Protein AF-A0A6N2E8L0-F1 (afdb_monomer)

Structure (mmCIF, N/CA/C/O backbone):
data_AF-A0A6N2E8L0-F1
#
_entry.id   AF-A0A6N2E8L0-F1
#
loop_
_atom_site.group_PDB
_atom_site.id
_atom_site.type_symbol
_atom_site.label_atom_id
_atom_site.label_alt_id
_atom_site.label_comp_id
_atom_site.label_asym_id
_atom_site.label_entity_id
_atom_site.label_seq_id
_atom_site.pdbx_PDB_ins_code
_atom_site.Cartn_x
_atom_site.Cartn_y
_atom_site.Cartn_z
_atom_site.occupancy
_atom_site.B_iso_or_equiv
_atom_site.auth_seq_id
_atom_site.auth_comp_id
_atom_site.auth_asym_id
_atom_site.auth_atom_id
_atom_site.pdbx_PDB_model_num
ATOM 1 N N . MET A 1 1 ? -7.344 -9.364 13.254 1.00 42.03 1 MET A N 1
ATOM 2 C CA . MET A 1 1 ? -8.079 -9.116 14.526 1.00 42.03 1 MET A CA 1
ATOM 3 C C . MET A 1 1 ? -7.223 -8.349 15.530 1.00 42.03 1 MET A C 1
ATOM 5 O O . MET A 1 1 ? -6.146 -8.811 15.889 1.00 42.03 1 MET A O 1
ATOM 9 N N . GLY A 1 2 ? -7.667 -7.169 15.971 1.00 42.91 2 GLY A N 1
ATOM 10 C CA . GLY A 1 2 ? -6.983 -6.442 17.043 1.00 42.91 2 GLY A CA 1
ATOM 11 C C . GLY A 1 2 ? -7.320 -7.066 18.393 1.00 42.91 2 GLY A C 1
ATOM 12 O O . GLY A 1 2 ? -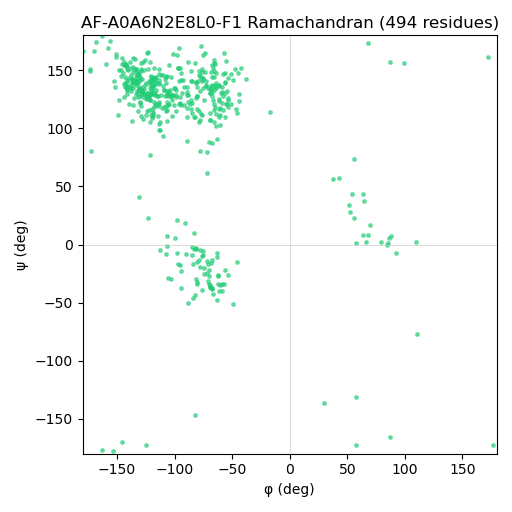8.459 -6.964 18.835 1.00 42.91 2 GLY A O 1
ATOM 13 N N . THR A 1 3 ? -6.345 -7.686 19.054 1.00 53.88 3 THR A N 1
ATOM 14 C CA . THR A 1 3 ? -6.473 -8.113 20.451 1.00 53.88 3 THR A CA 1
ATOM 15 C C . THR A 1 3 ? -6.604 -6.860 21.321 1.00 53.88 3 THR A C 1
ATOM 17 O O . THR A 1 3 ? -5.655 -6.088 21.484 1.00 53.88 3 THR A O 1
ATOM 20 N N . ARG A 1 4 ? -7.818 -6.586 21.806 1.00 60.78 4 ARG A N 1
ATOM 21 C CA . ARG A 1 4 ? -8.113 -5.432 22.665 1.00 60.78 4 ARG A CA 1
ATOM 22 C C . ARG A 1 4 ? -8.301 -5.926 24.093 1.00 60.78 4 ARG A C 1
ATOM 24 O O . ARG A 1 4 ? -9.079 -6.843 24.320 1.00 60.78 4 ARG A O 1
ATOM 31 N N . ALA A 1 5 ? -7.581 -5.319 25.029 1.00 71.62 5 ALA A N 1
ATOM 32 C CA . ALA A 1 5 ? -7.828 -5.463 26.460 1.00 71.62 5 ALA A CA 1
ATOM 33 C C . ALA A 1 5 ? -8.709 -4.304 26.938 1.00 71.62 5 ALA A C 1
ATOM 35 O O . ALA A 1 5 ? -8.647 -3.205 26.375 1.00 71.62 5 ALA A O 1
ATOM 36 N N . LEU A 1 6 ? -9.496 -4.538 27.986 1.00 75.81 6 LEU A N 1
ATOM 37 C CA . LEU A 1 6 ? -10.192 -3.478 28.708 1.00 75.81 6 LEU A CA 1
ATOM 38 C C . LEU A 1 6 ? -9.407 -3.168 29.980 1.00 75.81 6 LEU A C 1
ATOM 40 O O . LEU A 1 6 ? -9.221 -4.046 30.819 1.00 75.81 6 LEU A O 1
ATOM 44 N N . ILE A 1 7 ? -8.950 -1.924 30.109 1.00 79.50 7 ILE A N 1
ATOM 45 C CA . ILE A 1 7 ? -8.156 -1.457 31.248 1.00 79.50 7 ILE A CA 1
ATOM 46 C C . ILE A 1 7 ? -8.988 -0.457 32.049 1.00 79.50 7 ILE A C 1
ATOM 48 O O . ILE A 1 7 ? -9.505 0.506 31.479 1.00 79.50 7 ILE A O 1
ATOM 52 N N . LEU A 1 8 ? -9.089 -0.677 33.357 1.00 78.88 8 LEU A N 1
ATOM 53 C CA . LEU A 1 8 ? -9.647 0.266 34.316 1.00 78.88 8 LEU A CA 1
ATOM 54 C C . LEU A 1 8 ? -8.527 1.134 34.884 1.00 78.88 8 LEU A C 1
ATOM 56 O O . LEU A 1 8 ? -7.454 0.637 35.225 1.00 78.88 8 LEU A O 1
ATOM 60 N N . LEU A 1 9 ? -8.775 2.438 34.966 1.00 79.19 9 LEU A N 1
ATOM 61 C CA . LEU A 1 9 ? -7.860 3.392 35.579 1.00 79.19 9 LEU A CA 1
ATOM 62 C C . LEU A 1 9 ? -8.506 3.943 36.848 1.00 79.19 9 LEU A C 1
ATOM 64 O O . LEU A 1 9 ? -9.390 4.792 36.769 1.00 79.19 9 LEU A O 1
ATOM 68 N N . GLU A 1 10 ? -8.037 3.494 38.007 1.00 76.06 10 GLU A 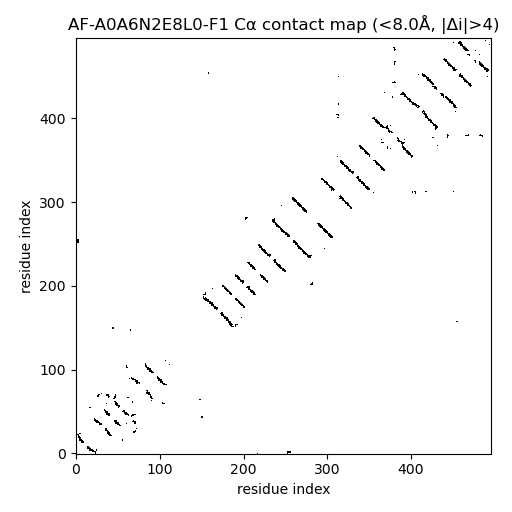N 1
ATOM 69 C CA . GLU A 1 10 ? -8.504 3.958 39.315 1.00 76.06 10 GLU A CA 1
ATOM 70 C C . GLU A 1 10 ? -7.353 4.613 40.070 1.00 76.06 10 GLU A C 1
ATOM 72 O O . GLU A 1 10 ? -6.301 4.013 40.281 1.00 76.06 10 GLU A O 1
ATOM 77 N N . ASN A 1 11 ? -7.531 5.878 40.463 1.00 81.69 11 ASN A N 1
ATOM 78 C CA . ASN A 1 11 ? -6.536 6.640 41.230 1.00 81.69 11 ASN A CA 1
ATOM 79 C C . ASN A 1 11 ? -5.121 6.632 40.608 1.00 81.69 11 ASN A C 1
ATOM 81 O O . ASN A 1 11 ? -4.113 6.641 41.312 1.00 81.69 11 ASN A O 1
ATOM 85 N N . GLY A 1 12 ? -5.041 6.608 39.273 1.00 72.94 12 GLY A N 1
ATOM 86 C CA . GLY A 1 12 ? -3.778 6.573 38.529 1.00 72.94 12 GLY A CA 1
ATOM 87 C C . GLY A 1 12 ? -3.113 5.195 38.442 1.00 72.94 12 GLY A C 1
ATOM 88 O O . GLY A 1 12 ? -2.044 5.086 37.842 1.00 72.94 12 GLY A O 1
ATOM 89 N N . GLN A 1 13 ? -3.729 4.147 38.992 1.00 68.50 13 GLN A N 1
ATOM 90 C CA . GLN A 1 13 ? -3.317 2.759 38.796 1.00 68.50 13 GLN A CA 1
ATOM 91 C C . GLN A 1 13 ? -4.140 2.108 37.684 1.00 68.50 13 GLN A C 1
ATOM 93 O O . GLN A 1 13 ? -5.336 2.359 37.556 1.00 68.50 13 GLN A O 1
ATOM 98 N N . ALA A 1 14 ? -3.481 1.287 36.866 1.00 75.75 14 ALA A N 1
ATOM 99 C CA . ALA A 1 14 ? -4.108 0.546 35.781 1.00 75.75 14 ALA A CA 1
ATOM 100 C C . ALA A 1 14 ? -4.311 -0.916 36.187 1.00 75.75 14 ALA A C 1
ATOM 102 O O . ALA A 1 14 ? -3.340 -1.594 36.528 1.00 75.75 14 ALA A O 1
ATOM 103 N N . SER A 1 15 ? -5.548 -1.399 36.111 1.00 77.06 15 SER A N 1
ATOM 104 C CA . SER A 1 15 ? -5.904 -2.808 36.292 1.00 77.06 15 SER A CA 1
ATOM 105 C C . SER A 1 15 ? -6.590 -3.342 35.035 1.00 77.06 15 SER A C 1
ATOM 107 O O . SER A 1 15 ? -7.337 -2.643 34.351 1.00 77.06 15 SER A O 1
ATOM 109 N N . GLU A 1 16 ? -6.287 -4.584 34.668 1.00 76.50 16 GLU A N 1
ATOM 110 C CA . GLU A 1 16 ? -6.879 -5.230 33.496 1.00 76.50 16 GLU A CA 1
ATOM 111 C C . GLU A 1 16 ? -8.224 -5.852 33.892 1.00 76.50 16 GLU A C 1
ATOM 113 O O . GLU A 1 16 ? -8.267 -6.781 34.694 1.00 76.50 16 GLU A O 1
ATOM 118 N N . LEU A 1 17 ? -9.320 -5.310 33.348 1.00 76.44 17 LEU A N 1
ATOM 119 C CA . LEU A 1 17 ? -10.690 -5.787 33.578 1.00 76.44 17 LEU A CA 1
ATOM 120 C C . LEU A 1 17 ? -11.035 -6.971 32.677 1.00 76.44 17 LEU A C 1
ATOM 122 O O . LEU A 1 17 ? -11.648 -7.941 33.112 1.00 76.44 17 LEU A O 1
ATOM 126 N N . ILE A 1 18 ? -10.657 -6.882 31.400 1.00 75.88 18 ILE A N 1
ATOM 127 C CA . ILE A 1 18 ? -10.801 -7.979 30.441 1.00 75.88 18 ILE A CA 1
ATOM 128 C C . ILE A 1 18 ? -9.454 -8.165 29.752 1.00 75.88 18 ILE A C 1
ATOM 130 O O . ILE A 1 18 ? -8.983 -7.214 29.113 1.00 75.88 18 ILE A O 1
ATOM 134 N N . PRO A 1 19 ? -8.855 -9.368 29.837 1.00 68.94 19 PRO A N 1
ATOM 135 C CA . PRO A 1 19 ? -7.580 -9.618 29.210 1.00 68.94 19 PRO A CA 1
ATOM 136 C C . PRO A 1 19 ? -7.671 -9.559 27.690 1.00 68.94 19 PRO A C 1
ATOM 138 O O . PRO A 1 19 ? -8.711 -9.869 27.103 1.00 68.94 19 PRO A O 1
ATOM 141 N N . ALA A 1 20 ? -6.563 -9.204 27.041 1.00 62.81 20 ALA A N 1
ATOM 142 C CA . ALA A 1 20 ? -6.456 -9.286 25.587 1.00 62.81 20 ALA A CA 1
ATOM 143 C C . ALA A 1 20 ? -6.757 -10.721 25.102 1.00 62.81 20 ALA A C 1
ATOM 145 O O . ALA A 1 20 ? -5.969 -11.640 25.326 1.00 62.81 20 ALA A O 1
ATOM 146 N N . GLY A 1 21 ? -7.897 -10.906 24.433 1.00 63.91 21 GLY A N 1
ATOM 147 C CA . GLY A 1 21 ? -8.381 -12.203 23.954 1.00 63.91 21 GLY A CA 1
ATOM 148 C C . GLY A 1 21 ? -8.676 -12.225 22.454 1.00 63.91 21 GLY A C 1
ATOM 149 O O . GLY A 1 21 ? -8.389 -11.270 21.733 1.00 63.91 21 GLY A O 1
ATOM 150 N N . THR A 1 22 ? -9.259 -13.331 21.985 1.00 47.84 22 THR A N 1
ATOM 151 C CA . THR A 1 22 ? -9.687 -13.514 20.584 1.00 47.84 22 THR A CA 1
ATOM 152 C C . THR A 1 22 ? -10.954 -12.733 20.236 1.00 47.84 22 THR A C 1
ATOM 154 O O . THR A 1 22 ? -11.194 -12.464 19.063 1.00 47.84 22 THR A O 1
ATOM 157 N N . ALA A 1 23 ? -11.746 -12.349 21.239 1.00 64.31 23 ALA A N 1
ATOM 158 C CA . ALA A 1 23 ? -12.951 -11.554 21.054 1.00 64.31 23 ALA A CA 1
ATOM 159 C C . ALA A 1 23 ? -12.624 -10.058 20.900 1.00 64.31 23 ALA A C 1
ATOM 161 O O . ALA A 1 23 ? -11.830 -9.500 21.663 1.00 64.31 23 ALA A O 1
ATOM 162 N N . GLY A 1 24 ? -13.257 -9.398 19.930 1.00 66.25 24 GLY A N 1
ATOM 163 C CA . GLY A 1 24 ? -13.146 -7.951 19.748 1.00 66.25 24 GLY A CA 1
ATOM 164 C C . GLY A 1 24 ? -13.970 -7.204 20.796 1.00 66.25 24 GLY A C 1
ATOM 165 O O . GLY A 1 24 ? -15.116 -7.563 21.044 1.00 66.25 24 GLY A O 1
ATOM 166 N N . LEU A 1 25 ? -13.405 -6.155 21.403 1.00 73.69 25 LEU A N 1
ATOM 167 C CA . LEU A 1 25 ? -14.111 -5.274 22.344 1.00 73.69 25 LEU A CA 1
ATOM 168 C C . LEU A 1 25 ? -14.344 -3.893 21.713 1.00 73.69 25 LEU A C 1
ATOM 170 O O . LEU A 1 25 ? -13.421 -3.287 21.145 1.00 73.69 25 LEU A O 1
ATOM 174 N N . TYR A 1 26 ? -15.569 -3.380 21.832 1.00 74.81 26 TYR A N 1
ATOM 175 C CA . TYR A 1 26 ? -16.028 -2.165 21.160 1.00 74.81 26 TYR A CA 1
ATOM 176 C C . TYR A 1 26 ? -16.835 -1.258 22.098 1.00 74.81 26 TYR A C 1
ATOM 178 O O . TYR A 1 26 ? -17.640 -1.719 22.901 1.00 74.81 26 TYR A O 1
ATOM 186 N N . HIS A 1 27 ? -16.612 0.054 21.970 1.00 77.94 27 HIS A N 1
ATOM 187 C CA . HIS A 1 27 ? -17.425 1.129 22.556 1.00 77.94 27 HIS A CA 1
ATOM 188 C C . HIS A 1 27 ? -17.881 0.928 24.021 1.00 77.94 27 HIS A C 1
ATOM 190 O O . HIS A 1 27 ? -19.082 1.006 24.281 1.00 77.94 27 HIS A O 1
ATOM 196 N N . PRO A 1 28 ? -16.965 0.728 24.992 1.00 83.56 28 PRO A N 1
ATOM 197 C CA . PRO A 1 28 ? -17.348 0.614 26.396 1.00 83.56 28 PRO A CA 1
ATOM 198 C C . PRO A 1 28 ? -18.027 1.901 26.896 1.00 83.56 28 PRO A C 1
ATOM 200 O O . PRO A 1 28 ? -17.585 3.021 26.592 1.00 83.56 28 PRO A O 1
ATOM 203 N N . ARG A 1 29 ? -19.112 1.748 27.657 1.00 84.69 29 ARG A N 1
ATOM 204 C CA . ARG A 1 29 ? -19.906 2.835 28.246 1.00 84.69 29 ARG A CA 1
ATOM 205 C C . ARG A 1 29 ? -20.358 2.462 29.646 1.00 84.69 29 ARG A C 1
ATOM 207 O O . ARG A 1 29 ? -20.894 1.382 29.837 1.00 84.69 29 ARG A O 1
ATOM 214 N N . PHE A 1 30 ? -20.192 3.367 30.602 1.00 84.75 30 PHE A N 1
ATOM 215 C CA . PHE A 1 30 ? -20.771 3.184 31.929 1.00 84.75 30 PHE A CA 1
ATOM 216 C C . PHE A 1 30 ? -22.292 3.252 31.841 1.00 84.75 30 PHE A C 1
ATOM 218 O O . PHE A 1 30 ? -22.850 4.184 31.255 1.00 84.75 30 PHE A O 1
ATOM 225 N N . LEU A 1 31 ? -22.937 2.231 32.395 1.00 83.62 31 LEU A N 1
ATOM 226 C CA . LEU A 1 31 ? -24.353 2.265 32.728 1.00 83.62 31 LEU A CA 1
ATOM 227 C C . LEU A 1 31 ? -24.538 2.929 34.096 1.00 83.62 31 LEU A C 1
ATOM 229 O O . LEU A 1 31 ? -25.379 3.811 34.242 1.00 83.62 31 LEU A O 1
ATOM 233 N N . ASP A 1 32 ? -23.716 2.521 35.060 1.00 83.00 32 ASP A N 1
ATOM 234 C CA . ASP A 1 32 ? -23.594 3.085 36.403 1.00 83.00 32 ASP A CA 1
ATOM 235 C C . ASP A 1 32 ? -22.129 2.992 36.874 1.00 83.00 32 ASP A C 1
ATOM 237 O O . ASP A 1 32 ? -21.249 2.717 36.061 1.00 83.00 32 ASP A O 1
ATOM 241 N N . GLU A 1 33 ? -21.853 3.269 38.150 1.00 79.56 33 GLU A N 1
ATOM 242 C CA . GLU A 1 33 ? -20.491 3.263 38.715 1.00 79.56 33 GLU A CA 1
ATOM 243 C C . GLU A 1 33 ? -19.814 1.882 38.645 1.00 79.56 33 GLU A C 1
ATOM 245 O O . GLU A 1 33 ? -18.596 1.811 38.500 1.00 79.56 33 GLU A O 1
ATOM 250 N N . ASP A 1 34 ? -20.601 0.802 38.650 1.00 85.50 34 ASP A N 1
ATOM 251 C CA . ASP A 1 34 ? -20.114 -0.575 38.770 1.00 85.50 34 ASP A CA 1
ATOM 252 C C . ASP A 1 34 ? -20.335 -1.409 37.498 1.00 85.50 34 ASP A C 1
ATOM 254 O O . ASP A 1 34 ? -19.900 -2.556 37.425 1.00 85.50 34 ASP A O 1
ATOM 258 N N . THR A 1 35 ? -21.011 -0.867 36.480 1.00 86.31 35 THR A N 1
ATOM 259 C CA . THR A 1 35 ? -21.442 -1.639 35.307 1.00 86.31 35 THR A CA 1
ATOM 260 C C . THR A 1 35 ? -21.085 -0.950 34.003 1.00 86.31 35 THR A C 1
ATOM 262 O O . THR A 1 35 ? -21.450 0.202 33.751 1.00 86.31 35 THR A O 1
ATOM 265 N N . LEU A 1 36 ? -20.453 -1.706 33.110 1.00 89.19 36 LEU A N 1
ATOM 266 C CA . LEU A 1 36 ? -20.155 -1.294 31.744 1.00 89.19 36 LEU A CA 1
ATOM 267 C C . LEU A 1 36 ? -21.052 -2.016 30.744 1.00 89.19 36 LEU A C 1
ATOM 269 O O . LEU A 1 36 ? -21.254 -3.219 30.825 1.00 89.19 36 LEU A O 1
ATOM 273 N N . ILE A 1 37 ? -21.518 -1.285 29.743 1.00 88.38 37 ILE A N 1
ATOM 274 C CA . ILE A 1 37 ? -22.038 -1.822 28.492 1.00 88.38 37 ILE A CA 1
ATOM 275 C C . ILE A 1 37 ? -20.883 -1.848 27.495 1.00 88.38 37 ILE A C 1
ATOM 277 O O . ILE A 1 37 ? -20.196 -0.842 27.313 1.00 88.38 37 ILE A O 1
ATOM 281 N N . LEU A 1 38 ? -20.673 -2.974 26.824 1.00 86.38 38 LEU A N 1
ATOM 282 C CA . LEU A 1 38 ? -19.642 -3.126 25.801 1.00 86.38 38 LEU A CA 1
ATOM 283 C C . LEU A 1 38 ? -20.160 -3.949 24.622 1.00 86.38 38 LEU A C 1
ATOM 285 O O . LEU A 1 38 ? -20.915 -4.901 24.802 1.00 86.38 38 LEU A O 1
ATOM 289 N N . GLY A 1 39 ? -19.744 -3.586 23.412 1.00 83.62 39 GLY A N 1
ATOM 290 C CA . GLY A 1 39 ? -19.888 -4.443 22.241 1.00 83.62 39 GLY A CA 1
ATOM 291 C C . GLY A 1 39 ? -18.809 -5.521 22.259 1.00 83.62 39 GLY A C 1
ATOM 292 O O . GLY A 1 39 ? -17.632 -5.215 22.466 1.00 83.62 39 GLY A O 1
ATOM 293 N N . VAL A 1 40 ? -19.201 -6.770 22.046 1.00 79.44 40 VAL A N 1
ATOM 294 C CA . VAL A 1 40 ? -18.306 -7.925 21.996 1.00 79.44 40 VAL A CA 1
ATOM 295 C C . VAL A 1 40 ? -18.509 -8.637 20.670 1.00 79.44 40 VAL A C 1
ATOM 297 O O . VAL A 1 40 ? -19.631 -8.998 20.329 1.00 79.44 40 VAL A O 1
ATOM 300 N N . GLU A 1 41 ? -17.422 -8.837 19.932 1.00 72.12 41 GLU A N 1
ATOM 301 C CA . GLU A 1 41 ? -17.389 -9.721 18.768 1.00 72.12 41 GLU A CA 1
ATOM 302 C C . GLU A 1 41 ? -16.804 -11.065 19.188 1.00 72.12 41 GLU A C 1
ATOM 304 O O . GLU A 1 41 ? -15.627 -11.137 19.548 1.00 72.12 41 GLU A O 1
ATOM 309 N N . HIS A 1 42 ? -17.603 -12.125 19.128 1.00 63.84 42 HIS A N 1
ATOM 310 C CA . HIS A 1 42 ? -17.156 -13.492 19.378 1.00 63.84 42 HIS A CA 1
ATOM 311 C C . HIS A 1 42 ? -17.658 -14.392 18.250 1.00 63.84 42 HIS A C 1
ATOM 313 O O . HIS A 1 42 ? -18.830 -14.337 17.895 1.00 63.84 42 HIS A O 1
ATOM 319 N N . ASP A 1 43 ? -16.755 -15.150 17.625 1.00 59.41 43 ASP A N 1
ATOM 320 C CA . ASP A 1 43 ? -17.056 -16.080 16.525 1.00 59.41 43 ASP A CA 1
ATOM 321 C C . ASP A 1 43 ? -17.843 -15.486 15.336 1.00 59.41 43 ASP A C 1
ATOM 323 O O . ASP A 1 43 ? -18.525 -16.186 14.590 1.00 59.41 43 ASP A O 1
ATOM 327 N N . GLY A 1 44 ? -17.686 -14.178 15.099 1.00 55.72 44 GLY A N 1
ATOM 328 C CA . GLY A 1 44 ? -18.358 -13.458 14.012 1.00 55.72 44 GLY A CA 1
ATOM 329 C C . GLY A 1 44 ? -19.758 -12.947 14.355 1.00 55.72 44 GLY A C 1
ATOM 330 O O . GLY A 1 44 ? -20.414 -12.382 13.482 1.00 55.72 44 GLY A O 1
ATOM 331 N N . GLU A 1 45 ? -20.195 -13.094 15.605 1.00 64.69 45 GLU A N 1
ATOM 332 C CA . GLU A 1 45 ? -21.387 -12.443 16.142 1.00 64.69 45 GLU A CA 1
ATOM 333 C C . GLU A 1 45 ? -20.994 -11.211 16.960 1.00 64.69 45 GLU A C 1
ATOM 335 O O . GLU A 1 45 ? -20.073 -11.259 17.775 1.00 64.69 45 GLU A O 1
ATOM 340 N N . LEU A 1 46 ? -21.703 -10.100 16.748 1.00 74.19 46 LEU A N 1
ATOM 341 C CA . LEU A 1 46 ? -21.551 -8.859 17.509 1.00 74.19 46 LEU A CA 1
ATOM 342 C C . LEU A 1 46 ? -22.724 -8.719 18.481 1.00 74.19 46 LEU A C 1
ATOM 344 O O . LEU A 1 46 ? -23.875 -8.656 18.056 1.00 74.19 46 LEU A O 1
ATOM 348 N N . VAL A 1 47 ? -22.457 -8.635 19.780 1.00 83.25 47 VAL A N 1
ATOM 349 C CA . VAL A 1 47 ? -23.491 -8.514 20.823 1.00 83.25 47 VAL A CA 1
ATOM 350 C C . VAL A 1 47 ? -23.142 -7.420 21.823 1.00 83.25 47 VAL A C 1
ATOM 352 O O . VAL A 1 47 ? -21.969 -7.162 22.081 1.00 83.25 47 VAL A O 1
ATOM 355 N N . ALA A 1 48 ? -24.149 -6.791 22.430 1.00 84.25 48 ALA A N 1
ATOM 356 C CA . ALA A 1 48 ? -23.923 -5.920 23.579 1.00 84.25 48 ALA A CA 1
ATOM 357 C C . ALA A 1 48 ? -23.985 -6.744 24.867 1.00 84.25 48 ALA A C 1
ATOM 359 O O . ALA A 1 48 ? -24.960 -7.459 25.111 1.00 84.25 48 ALA A O 1
ATOM 360 N N . GLN A 1 49 ? -22.966 -6.609 25.707 1.00 88.19 49 GLN A N 1
ATOM 361 C CA . GLN A 1 49 ? -22.874 -7.250 27.014 1.00 88.19 49 GLN A CA 1
ATOM 362 C C . GLN A 1 49 ? -22.818 -6.214 28.132 1.00 88.19 49 GLN A C 1
ATOM 364 O O . GLN A 1 49 ? -22.318 -5.105 27.939 1.00 88.19 49 GLN A O 1
ATOM 369 N N . LEU A 1 50 ? -23.308 -6.607 29.304 1.00 88.62 50 LEU A N 1
ATOM 370 C CA . LEU A 1 50 ? -22.997 -5.973 30.576 1.00 88.62 50 LEU A CA 1
ATOM 371 C C . LEU A 1 50 ? -21.761 -6.643 31.171 1.00 88.62 50 LEU A C 1
ATOM 373 O O . LEU A 1 50 ? -21.680 -7.871 31.195 1.00 88.62 50 LEU A O 1
ATOM 377 N N . LEU A 1 51 ? -20.837 -5.836 31.673 1.00 87.56 51 LEU A N 1
ATOM 378 C CA . LEU A 1 51 ? -19.734 -6.242 32.530 1.00 87.56 51 LEU A CA 1
ATOM 379 C C . LEU A 1 51 ? -19.941 -5.607 33.900 1.00 87.56 51 LEU A C 1
ATOM 381 O O . LEU A 1 51 ? -19.943 -4.382 34.013 1.00 87.56 51 LEU A O 1
ATOM 385 N N . ASP A 1 52 ? -20.072 -6.446 34.916 1.00 85.31 52 ASP A N 1
ATOM 386 C CA . ASP A 1 52 ? -19.987 -6.042 36.314 1.00 85.31 52 ASP A CA 1
ATOM 387 C C . ASP A 1 52 ? -18.503 -5.873 36.679 1.00 85.31 52 ASP A C 1
ATOM 389 O O . ASP A 1 52 ? -17.721 -6.822 36.592 1.00 85.31 52 ASP A O 1
ATOM 393 N N . ILE A 1 53 ? -18.093 -4.646 36.999 1.00 83.12 53 ILE A N 1
ATOM 394 C CA . ILE A 1 53 ? -16.701 -4.279 37.285 1.00 83.12 53 ILE A CA 1
ATOM 395 C C . ILE A 1 53 ? -16.179 -5.012 38.531 1.00 83.12 53 ILE A C 1
ATOM 397 O O . ILE A 1 53 ? -15.096 -5.597 38.432 1.00 83.12 53 ILE A O 1
ATOM 401 N N . PRO A 1 54 ? -16.901 -5.044 39.673 1.00 81.31 54 PRO A N 1
ATOM 402 C CA . PRO A 1 54 ? -16.407 -5.707 40.880 1.00 81.31 54 PRO A CA 1
ATOM 403 C C . PRO A 1 54 ? -16.160 -7.210 40.712 1.00 81.31 54 PRO A C 1
ATOM 405 O O . PRO A 1 54 ? -15.182 -7.740 41.241 1.00 81.31 54 PRO A O 1
ATOM 408 N N . THR A 1 55 ? -17.046 -7.911 40.002 1.00 78.62 55 THR A N 1
ATOM 409 C CA . THR A 1 55 ? -16.982 -9.377 39.862 1.00 78.62 55 THR A CA 1
ATOM 410 C C . THR A 1 55 ? -16.312 -9.843 38.571 1.00 78.62 55 THR A C 1
ATOM 412 O O . THR A 1 55 ? -15.955 -11.015 38.452 1.00 78.62 55 THR A O 1
ATOM 415 N N . GLY A 1 56 ? -16.166 -8.961 37.579 1.00 79.31 56 GLY A N 1
ATOM 416 C CA . GLY A 1 56 ? -15.747 -9.312 36.221 1.00 79.31 56 GLY A CA 1
ATOM 417 C C . GLY A 1 56 ? -16.784 -10.143 35.451 1.00 79.31 56 GLY A C 1
ATOM 418 O O . GLY A 1 56 ? -16.486 -10.653 34.363 1.00 79.31 56 GLY A O 1
ATOM 419 N N . GLN A 1 57 ? -17.992 -10.322 35.998 1.00 81.50 57 GLN A N 1
ATOM 420 C CA . GLN A 1 57 ? -19.025 -11.155 35.394 1.00 81.50 57 GLN A CA 1
ATOM 421 C C . GLN A 1 57 ? -19.612 -10.472 34.157 1.00 81.50 57 GLN A C 1
ATOM 423 O O . GLN A 1 57 ? -19.895 -9.274 34.150 1.00 81.50 57 GLN A O 1
ATOM 428 N N . ARG A 1 58 ? -19.819 -11.261 33.099 1.00 84.25 58 ARG A N 1
ATOM 429 C CA . ARG A 1 58 ? -20.400 -10.800 31.836 1.00 84.25 58 ARG A CA 1
ATOM 430 C C . ARG A 1 58 ? -21.763 -11.427 31.599 1.00 84.25 58 ARG A C 1
ATOM 432 O O . ARG A 1 58 ? -21.946 -12.618 31.838 1.00 84.25 58 ARG A O 1
ATOM 439 N N . SER A 1 59 ? -22.703 -10.635 31.098 1.00 83.44 59 SER A N 1
ATOM 440 C CA . SER A 1 59 ? -24.030 -11.101 30.683 1.00 83.44 59 SER A CA 1
ATOM 441 C C . SER A 1 59 ? -24.475 -10.405 29.401 1.00 83.44 59 SER A C 1
ATOM 443 O O . SER A 1 59 ? -24.067 -9.280 29.123 1.00 83.44 59 SER A O 1
ATOM 445 N N . THR A 1 60 ? -25.287 -11.073 28.586 1.00 83.50 60 THR A N 1
ATOM 446 C CA . THR A 1 60 ? -25.804 -10.481 27.347 1.00 83.50 60 THR A CA 1
ATOM 447 C C . THR A 1 60 ? -26.892 -9.466 27.672 1.00 83.50 60 THR A C 1
ATOM 449 O O . THR A 1 60 ? -27.880 -9.801 28.318 1.00 83.50 60 THR A O 1
ATOM 452 N N . LEU A 1 61 ? -26.717 -8.234 27.193 1.00 83.81 61 LEU A N 1
ATOM 453 C CA . LEU A 1 61 ? -27.718 -7.176 27.294 1.00 83.81 61 LEU A CA 1
ATOM 454 C C . LEU A 1 61 ? -28.677 -7.207 26.108 1.00 83.81 61 LEU A C 1
ATOM 456 O O . LEU A 1 61 ? -29.891 -7.115 26.260 1.00 83.81 61 LEU A O 1
ATOM 460 N N . LEU A 1 62 ? -28.103 -7.257 24.907 1.00 82.19 62 LEU A N 1
ATOM 461 C CA . LEU A 1 62 ? -28.840 -7.128 23.664 1.00 82.19 62 LEU A CA 1
ATOM 462 C C . LEU A 1 62 ? -28.124 -7.893 22.556 1.00 82.19 62 LEU A C 1
ATOM 464 O O . LEU A 1 62 ? -26.912 -7.763 22.370 1.00 82.19 62 LEU A O 1
ATOM 468 N N . GLN A 1 63 ? -28.912 -8.629 21.785 1.00 76.31 63 GLN A N 1
ATOM 469 C CA . GLN A 1 63 ? -28.487 -9.321 20.581 1.00 76.31 63 GLN A CA 1
ATOM 470 C C . GLN A 1 63 ? -29.445 -8.935 19.451 1.00 76.31 63 GLN A C 1
ATOM 472 O O . GLN A 1 63 ? -30.662 -8.948 19.630 1.00 76.31 63 GLN A O 1
ATOM 477 N N . ASP A 1 64 ? -28.889 -8.556 18.304 1.00 67.81 64 ASP A N 1
ATOM 478 C CA . ASP A 1 64 ? -29.627 -8.339 17.057 1.00 67.81 64 ASP A CA 1
ATOM 479 C C . ASP A 1 64 ? -29.097 -9.353 16.027 1.00 67.81 64 ASP A C 1
ATOM 481 O O . ASP A 1 64 ? -27.892 -9.618 16.041 1.00 67.81 64 ASP A O 1
ATOM 485 N N . PRO A 1 65 ? -29.940 -9.922 15.144 1.00 63.34 65 PRO A N 1
ATOM 486 C CA . PRO A 1 65 ? -29.503 -10.874 14.121 1.00 63.34 65 PRO A CA 1
ATOM 487 C C . PRO A 1 65 ? -28.365 -10.386 13.216 1.00 63.34 65 PRO A C 1
ATOM 489 O O . PRO A 1 65 ? -27.634 -11.210 12.675 1.00 63.34 65 PRO A O 1
ATOM 492 N N . VAL A 1 66 ? -28.211 -9.069 13.026 1.00 61.44 66 VAL A N 1
ATOM 493 C CA . VAL A 1 66 ? -27.098 -8.497 12.242 1.00 61.44 66 VAL A CA 1
ATOM 494 C C . VAL A 1 66 ? -25.940 -8.020 13.123 1.00 61.44 66 VAL A C 1
ATOM 496 O O . VAL A 1 66 ? -24.862 -7.680 12.637 1.00 61.44 66 VAL A O 1
ATOM 499 N N . GLY A 1 67 ? -26.144 -8.038 14.433 1.00 70.12 67 GLY A N 1
ATOM 500 C CA . GLY A 1 67 ? -25.150 -7.724 15.439 1.00 70.12 67 GLY A CA 1
ATOM 501 C C . GLY A 1 67 ? -25.252 -6.306 15.994 1.00 70.12 67 GLY A C 1
ATOM 502 O O . GLY A 1 67 ? -25.788 -5.391 15.366 1.00 70.12 67 GLY A O 1
ATOM 503 N N . VAL A 1 68 ? -24.738 -6.131 17.209 1.00 73.06 68 VAL A N 1
ATOM 504 C CA . VAL A 1 68 ? -24.763 -4.885 17.978 1.00 73.06 68 VAL A CA 1
ATOM 505 C C . VAL A 1 68 ? -23.331 -4.426 18.248 1.00 73.06 68 VAL A C 1
ATOM 507 O O . VAL A 1 68 ? -22.604 -5.053 19.013 1.00 73.06 68 VAL A O 1
ATOM 510 N N . TYR A 1 69 ? -22.926 -3.305 17.645 1.00 69.31 69 TYR A N 1
ATOM 511 C CA . TYR A 1 69 ? -21.571 -2.742 17.808 1.00 69.31 69 TYR A CA 1
ATOM 512 C C . TYR A 1 69 ? -21.348 -2.071 19.168 1.00 69.31 69 TYR A C 1
ATOM 514 O O . TYR A 1 69 ? -20.218 -1.932 19.636 1.00 69.31 69 TYR A O 1
ATOM 522 N N . GLY A 1 70 ? -22.430 -1.608 19.784 1.00 73.19 70 GLY A N 1
ATOM 523 C CA . GLY A 1 70 ? -22.431 -0.909 21.056 1.00 73.19 70 GLY A CA 1
ATOM 524 C C . GLY A 1 70 ? -23.820 -0.364 21.356 1.00 73.19 70 GLY A C 1
ATOM 525 O O . GLY A 1 70 ? -24.661 -0.227 20.461 1.00 73.19 70 GLY A O 1
ATOM 526 N N . ALA A 1 71 ? -24.057 -0.053 22.624 1.00 79.12 71 ALA A N 1
ATOM 527 C CA . ALA A 1 71 ? -25.320 0.484 23.094 1.00 79.12 71 ALA A CA 1
ATOM 528 C C . ALA A 1 71 ? -25.072 1.634 24.076 1.00 79.12 71 ALA A C 1
ATOM 530 O O . ALA A 1 71 ? -24.130 1.613 24.867 1.00 79.12 71 ALA A O 1
ATOM 531 N N . VAL A 1 72 ? -25.917 2.655 23.990 1.00 82.19 72 VAL A N 1
ATOM 532 C CA . VAL A 1 72 ? -25.917 3.832 24.854 1.00 82.19 72 VAL A CA 1
ATOM 533 C C . VAL A 1 72 ? -27.205 3.800 25.672 1.00 82.19 72 VAL A C 1
ATOM 535 O O . VAL A 1 72 ? -28.289 3.768 25.079 1.00 82.19 72 VAL A O 1
ATOM 538 N N . PRO A 1 73 ? -27.127 3.805 27.011 1.00 83.00 73 PRO A N 1
ATOM 539 C CA . PRO A 1 73 ? -28.318 3.868 27.839 1.00 83.00 73 PRO A CA 1
ATOM 540 C C . PRO A 1 73 ? -28.996 5.229 27.664 1.00 83.00 73 PRO A C 1
ATOM 542 O O . PRO A 1 73 ? -28.343 6.272 27.606 1.00 83.00 73 PRO A O 1
ATOM 545 N N . LEU A 1 74 ? -30.320 5.218 27.552 1.00 76.81 74 LEU A N 1
ATOM 546 C CA . LEU A 1 74 ? -31.138 6.422 27.504 1.00 76.81 74 LEU A CA 1
ATOM 547 C C . LEU A 1 74 ? -31.644 6.759 28.910 1.00 76.81 74 LEU A C 1
ATOM 549 O O . LEU A 1 74 ? -31.928 5.842 29.684 1.00 76.81 74 LEU A O 1
ATOM 553 N N . PRO A 1 75 ? -31.819 8.054 29.238 1.00 74.50 75 PRO A N 1
ATOM 554 C CA . PRO A 1 75 ? -32.397 8.460 30.509 1.00 74.50 75 PRO A CA 1
ATOM 555 C C . PRO A 1 75 ? -33.747 7.780 30.731 1.00 74.50 75 PRO A C 1
ATOM 557 O O . PRO A 1 75 ? -34.645 7.846 29.884 1.00 74.50 75 PRO A O 1
ATOM 560 N N . ALA A 1 76 ? -33.872 7.118 31.875 1.00 69.31 76 ALA A N 1
ATOM 561 C CA . ALA A 1 76 ? -35.100 6.460 32.266 1.00 69.31 76 ALA A CA 1
ATOM 562 C C . ALA A 1 76 ? -36.170 7.529 32.586 1.00 69.31 76 ALA A C 1
ATOM 564 O O . ALA A 1 76 ? -35.875 8.480 33.320 1.00 69.31 76 ALA A O 1
ATOM 565 N N . PRO A 1 77 ? -37.396 7.434 32.038 1.00 70.12 77 PRO A N 1
ATOM 566 C CA . PRO A 1 77 ? -38.482 8.322 32.431 1.00 70.12 77 PRO A CA 1
ATOM 567 C C . PRO A 1 77 ? -38.754 8.208 33.941 1.00 70.12 77 PRO A C 1
ATOM 569 O O . PRO A 1 77 ? -38.635 7.117 34.499 1.00 70.12 77 PRO A O 1
ATOM 572 N N . PRO A 1 78 ? -39.169 9.287 34.625 1.00 68.75 78 PRO A N 1
ATOM 573 C CA . PRO A 1 78 ? -39.542 9.205 36.033 1.00 68.75 78 PRO A CA 1
ATOM 574 C C . PRO A 1 78 ? -40.606 8.118 36.259 1.00 68.75 78 PRO A C 1
ATOM 576 O O . PRO A 1 78 ? -41.662 8.150 35.630 1.00 68.75 78 PRO A O 1
ATOM 579 N N . GLY A 1 79 ? -40.328 7.164 37.153 1.00 68.19 79 GLY A N 1
ATOM 580 C CA . GLY A 1 79 ? -41.255 6.078 37.500 1.00 68.19 79 GLY A CA 1
ATOM 581 C C . GLY A 1 79 ? -41.170 4.817 36.632 1.00 68.19 79 GLY A C 1
ATOM 582 O O . GLY A 1 79 ? -42.007 3.933 36.795 1.00 68.19 79 GLY A O 1
ATOM 583 N N . SER A 1 80 ? -40.191 4.703 35.730 1.00 69.19 80 SER A N 1
ATOM 584 C CA . SER A 1 80 ? -39.938 3.452 35.004 1.00 69.19 80 SER A CA 1
ATOM 585 C C . SER A 1 80 ? -39.409 2.344 35.920 1.00 69.19 80 SER A C 1
ATOM 587 O O . SER A 1 80 ? -38.682 2.608 36.881 1.00 69.19 80 SER A O 1
ATOM 589 N N . ASP A 1 81 ? -39.747 1.101 35.580 1.00 71.75 81 ASP A N 1
ATOM 590 C CA . ASP A 1 81 ? -39.252 -0.098 36.250 1.00 71.75 81 ASP A CA 1
ATOM 591 C C . ASP A 1 81 ? -37.716 -0.173 36.181 1.00 71.75 81 ASP A C 1
ATOM 593 O O . ASP A 1 81 ? -37.126 -0.015 35.113 1.00 71.75 81 ASP A O 1
ATOM 597 N N . ARG A 1 82 ? -37.069 -0.419 37.326 1.00 69.38 82 ARG A N 1
ATOM 598 C CA . ARG A 1 82 ? -35.608 -0.547 37.433 1.00 69.38 82 ARG A CA 1
ATOM 599 C C . ARG A 1 82 ? -35.077 -1.843 36.817 1.00 69.38 82 ARG A C 1
ATOM 601 O O . ARG A 1 82 ? -33.876 -1.938 36.600 1.00 69.38 82 ARG A O 1
ATOM 608 N N . SER A 1 83 ? -35.945 -2.813 36.531 1.00 71.88 83 SER A N 1
ATOM 609 C CA . SER A 1 83 ? -35.571 -4.091 35.912 1.00 71.88 83 SER A CA 1
ATOM 610 C C . SER A 1 83 ? -35.292 -3.989 34.403 1.00 71.88 83 SER A C 1
ATOM 612 O O . SER A 1 83 ? -34.786 -4.935 33.798 1.00 71.88 83 SER A O 1
ATOM 614 N N . THR A 1 84 ? -35.597 -2.850 33.768 1.00 74.38 84 THR A N 1
ATOM 615 C CA . THR A 1 84 ? -35.411 -2.652 32.325 1.00 74.38 84 THR A CA 1
ATOM 616 C C . THR A 1 84 ? -34.733 -1.324 32.020 1.00 74.38 84 THR A C 1
ATOM 618 O O . THR A 1 84 ? -35.003 -0.302 32.647 1.00 74.38 84 THR A O 1
ATOM 621 N N . ILE A 1 85 ? -33.860 -1.325 31.015 1.00 81.12 85 ILE A N 1
ATOM 622 C CA . ILE A 1 85 ? -33.220 -0.116 30.497 1.00 81.12 85 ILE A CA 1
ATOM 623 C C . ILE A 1 85 ? -33.609 0.107 29.046 1.00 81.12 85 ILE A C 1
ATOM 625 O O . ILE A 1 85 ? -33.691 -0.829 28.253 1.00 81.12 85 ILE A O 1
ATOM 629 N N . SER A 1 86 ? -33.834 1.365 28.670 1.00 82.38 86 SER A N 1
ATOM 630 C CA . SER A 1 86 ? -33.936 1.723 27.259 1.00 82.38 86 SER A CA 1
ATOM 631 C C . SER A 1 86 ? -32.546 2.050 26.738 1.00 82.38 86 SER A C 1
ATOM 633 O O . SER A 1 86 ? -31.847 2.873 27.321 1.00 82.38 86 SER A O 1
ATOM 635 N N . VAL A 1 87 ? -32.155 1.427 25.635 1.00 80.38 87 VAL A N 1
ATOM 636 C CA . VAL A 1 87 ? -30.865 1.656 24.988 1.00 80.38 87 VAL A CA 1
ATOM 637 C C . VAL A 1 87 ? -31.063 2.126 23.557 1.00 80.38 87 VAL A C 1
ATOM 639 O O . VAL A 1 87 ? -31.940 1.635 22.842 1.00 80.38 87 VAL A O 1
ATOM 642 N N . LEU A 1 88 ? -30.236 3.078 23.140 1.00 79.12 88 LEU A N 1
ATOM 643 C CA . LEU A 1 88 ? -29.988 3.366 21.737 1.00 79.12 88 LEU A CA 1
ATOM 644 C C . LEU A 1 88 ? -28.787 2.525 21.310 1.00 79.12 88 LEU A C 1
ATOM 646 O O . LEU A 1 88 ? -27.709 2.665 21.881 1.00 79.12 88 LEU A O 1
ATOM 650 N N . TYR A 1 89 ? -28.956 1.647 20.335 1.00 74.81 89 TYR A N 1
ATOM 651 C CA . TYR A 1 89 ? -27.889 0.770 19.872 1.00 74.81 89 TYR A CA 1
ATOM 652 C C . TYR A 1 89 ? -27.704 0.890 18.369 1.00 74.81 89 TYR A C 1
ATOM 654 O O . TYR A 1 89 ? -28.642 1.197 17.628 1.00 74.81 89 TYR A O 1
ATOM 662 N N . ALA A 1 90 ? -26.469 0.661 17.936 1.00 65.56 90 ALA A N 1
ATOM 663 C CA . ALA A 1 90 ? -26.138 0.605 16.526 1.00 65.56 90 ALA A CA 1
ATOM 664 C C . ALA A 1 90 ? -26.135 -0.851 16.060 1.00 65.56 90 ALA A C 1
ATOM 666 O O . ALA A 1 90 ? -25.388 -1.682 16.585 1.00 65.56 90 ALA A O 1
ATOM 667 N N . SER A 1 91 ? -26.977 -1.138 15.075 1.00 67.69 91 SER A N 1
ATOM 668 C CA . SER A 1 91 ? -27.029 -2.403 14.346 1.00 67.69 91 SER A CA 1
ATOM 669 C C . SER A 1 91 ? -27.241 -2.084 12.870 1.00 67.69 91 SER A C 1
ATOM 671 O O . SER A 1 91 ? -27.702 -0.992 12.544 1.00 67.69 91 SER A O 1
ATOM 673 N N . TYR A 1 92 ? -26.870 -2.983 11.965 1.00 58.50 92 TYR A N 1
ATOM 674 C CA . TYR A 1 92 ? -26.989 -2.732 10.530 1.00 58.50 92 TYR A CA 1
ATOM 675 C C . TYR A 1 92 ? -28.129 -3.549 9.950 1.00 58.50 92 TYR A C 1
ATOM 677 O O . TYR A 1 92 ? -27.977 -4.740 9.741 1.00 58.50 92 TYR A O 1
ATOM 685 N N . ARG A 1 93 ? -29.259 -2.928 9.614 1.00 51.75 93 ARG A N 1
ATOM 686 C CA . ARG A 1 93 ? -30.302 -3.618 8.842 1.00 51.75 93 ARG A CA 1
ATOM 687 C C . ARG A 1 93 ? -30.177 -3.276 7.360 1.00 51.75 93 ARG A C 1
ATOM 689 O O . ARG A 1 93 ? -29.670 -2.220 6.981 1.00 51.75 93 ARG A O 1
ATOM 696 N N . SER A 1 94 ? -30.610 -4.192 6.494 1.00 38.81 94 SER A N 1
ATOM 697 C CA . SER A 1 94 ? -30.593 -4.011 5.034 1.00 38.81 94 SER A CA 1
ATOM 698 C C . SER A 1 94 ? -31.478 -2.861 4.537 1.00 38.81 94 SER A C 1
ATOM 700 O O . SER A 1 94 ? -31.405 -2.516 3.362 1.00 38.81 94 SER A O 1
ATOM 702 N N . ASP A 1 95 ? -32.276 -2.250 5.413 1.00 44.12 95 ASP A N 1
ATOM 703 C CA . ASP A 1 95 ? -33.130 -1.094 5.129 1.00 44.12 95 ASP A CA 1
ATOM 704 C C . ASP A 1 95 ? -32.403 0.262 5.254 1.00 44.12 95 ASP A C 1
ATOM 706 O O . ASP A 1 95 ? -33.001 1.300 4.986 1.00 44.12 95 ASP A O 1
ATOM 710 N N . GLY A 1 96 ? -31.120 0.270 5.637 1.00 34.06 96 GLY A N 1
ATOM 711 C CA . GLY A 1 96 ? -30.313 1.488 5.753 1.00 34.06 96 GLY A CA 1
ATOM 712 C C . GLY A 1 96 ? -30.437 2.218 7.095 1.00 34.06 96 GLY A C 1
ATOM 713 O O . GLY A 1 96 ? -29.772 3.237 7.286 1.00 34.06 96 GLY A O 1
ATOM 714 N N . ASN A 1 97 ? -31.220 1.696 8.045 1.00 42.38 97 ASN A N 1
ATOM 715 C CA . ASN A 1 97 ? -31.261 2.219 9.408 1.00 42.38 97 ASN A CA 1
ATOM 716 C C . ASN A 1 97 ? -30.079 1.667 10.221 1.00 42.38 97 ASN A C 1
ATOM 718 O O . ASN A 1 97 ? -29.881 0.454 10.305 1.00 42.38 97 ASN A O 1
ATOM 722 N N . ALA A 1 98 ? -29.295 2.566 10.822 1.00 60.09 98 ALA A N 1
ATOM 723 C CA . ALA A 1 98 ? -28.101 2.220 11.604 1.00 60.09 98 ALA A CA 1
ATOM 724 C C . ALA A 1 98 ? -28.280 2.406 13.122 1.00 60.09 98 ALA A C 1
ATOM 726 O O . ALA A 1 98 ? -27.401 2.037 13.897 1.00 60.09 98 ALA A O 1
ATOM 727 N N . LEU A 1 99 ? -29.392 3.010 13.554 1.00 63.62 99 LEU A N 1
ATOM 728 C CA . LEU A 1 99 ? -29.673 3.321 14.954 1.00 63.62 99 LEU A CA 1
ATOM 729 C C . LEU A 1 99 ? -31.057 2.821 15.333 1.00 63.62 99 LEU A C 1
ATOM 731 O O . LEU A 1 99 ? -32.055 3.161 14.699 1.00 63.62 99 LEU A O 1
ATOM 735 N N . PHE A 1 100 ? -31.107 2.058 16.413 1.00 68.50 100 PHE A N 1
ATOM 736 C CA . PHE A 1 100 ? -32.321 1.446 16.916 1.00 68.50 100 PHE A CA 1
ATOM 737 C C . PHE A 1 100 ? -32.481 1.748 18.395 1.00 68.50 100 PHE A C 1
ATOM 739 O O . PHE A 1 100 ? -31.510 1.918 19.131 1.00 68.50 100 PHE A O 1
ATOM 746 N N . ARG A 1 101 ? -33.733 1.792 18.841 1.00 76.06 101 ARG A N 1
ATOM 747 C CA . ARG A 1 101 ? -34.074 1.872 20.257 1.00 76.06 101 ARG A CA 1
ATOM 748 C C . ARG A 1 101 ? -34.649 0.533 20.692 1.00 76.06 101 ARG A C 1
ATOM 750 O O . ARG A 1 101 ? -35.587 0.047 20.067 1.00 76.06 101 ARG A O 1
ATOM 757 N N . ALA A 1 102 ? -34.111 -0.037 21.761 1.00 75.81 102 ALA A N 1
ATOM 758 C CA . ALA A 1 102 ? -34.649 -1.236 22.396 1.00 75.81 102 ALA A CA 1
ATOM 759 C C . ALA A 1 102 ? -34.855 -1.005 23.893 1.00 75.81 102 ALA A C 1
ATOM 761 O O . ALA A 1 102 ? -34.241 -0.120 24.492 1.00 75.81 102 ALA A O 1
ATOM 762 N N . ALA A 1 103 ? -35.739 -1.802 24.484 1.00 74.81 103 ALA A N 1
ATOM 763 C CA . ALA A 1 103 ? -35.757 -2.035 25.918 1.00 74.81 103 ALA A CA 1
ATOM 764 C C . ALA A 1 103 ? -35.037 -3.364 26.171 1.00 74.81 103 ALA A C 1
ATOM 766 O O . ALA A 1 103 ? -35.343 -4.355 25.511 1.00 74.81 103 ALA A O 1
ATOM 767 N N . ALA A 1 104 ? -34.072 -3.365 27.082 1.00 73.56 104 ALA A N 1
ATOM 768 C CA . ALA A 1 104 ? -33.312 -4.539 27.478 1.00 73.56 104 ALA A CA 1
ATOM 769 C C . ALA A 1 104 ? -33.530 -4.793 28.971 1.00 73.56 104 ALA A C 1
ATOM 771 O O . ALA A 1 104 ? -33.531 -3.852 29.769 1.00 73.56 104 ALA A O 1
ATOM 772 N N . ALA A 1 105 ? -33.746 -6.053 29.339 1.00 73.75 105 ALA A N 1
ATOM 773 C CA . ALA A 1 105 ? -33.842 -6.445 30.737 1.00 73.75 105 ALA A CA 1
ATOM 774 C C . ALA A 1 105 ? -32.450 -6.402 31.374 1.00 73.75 105 ALA A C 1
ATOM 776 O O . ALA A 1 105 ? -31.474 -6.857 30.775 1.00 73.75 105 ALA A O 1
ATOM 777 N N . LEU A 1 106 ? -32.364 -5.854 32.581 1.00 66.56 106 LEU A N 1
ATOM 778 C CA . LEU A 1 106 ? -31.174 -5.996 33.403 1.00 66.56 106 LEU A CA 1
ATOM 779 C C . LEU A 1 106 ? -31.227 -7.354 34.114 1.00 66.56 106 LEU A C 1
ATOM 781 O O . LEU A 1 106 ? -32.300 -7.755 34.570 1.00 66.56 106 LEU A O 1
ATOM 785 N N . PRO A 1 107 ? -30.099 -8.072 34.230 1.00 61.72 107 PRO A N 1
ATOM 786 C CA . PRO A 1 107 ? -30.032 -9.249 35.080 1.00 61.72 107 PRO A CA 1
ATOM 787 C C . PRO A 1 107 ? -30.372 -8.855 36.520 1.00 61.72 107 PRO A C 1
ATOM 789 O O . PRO A 1 107 ? -29.856 -7.854 37.024 1.00 61.72 107 PRO A O 1
ATOM 792 N N . ASP A 1 108 ? -31.203 -9.648 37.196 1.00 60.34 108 ASP A N 1
ATOM 793 C CA . ASP A 1 108 ? -31.469 -9.453 38.620 1.00 60.34 108 ASP A CA 1
ATOM 794 C C . ASP A 1 108 ? -30.156 -9.627 39.397 1.00 60.34 108 ASP A C 1
ATOM 796 O O . ASP A 1 108 ? -29.618 -10.736 39.495 1.00 60.34 108 ASP A O 1
ATOM 800 N N . ARG A 1 109 ? -29.618 -8.527 39.942 1.00 53.66 109 ARG A N 1
ATOM 801 C CA . ARG A 1 109 ? -28.330 -8.529 40.659 1.00 53.66 109 ARG A CA 1
ATOM 802 C C . ARG A 1 109 ? -28.327 -9.510 41.832 1.00 53.66 109 ARG A C 1
ATOM 804 O O . ARG A 1 109 ? -27.305 -10.136 42.083 1.00 53.66 109 ARG A O 1
ATOM 811 N N . GLU A 1 110 ? -29.461 -9.700 42.506 1.00 48.19 110 GLU A N 1
ATOM 812 C CA . GLU A 1 110 ? -29.586 -10.672 43.602 1.00 48.19 110 GLU A CA 1
ATOM 813 C C . GLU A 1 110 ? -29.525 -12.125 43.110 1.00 48.19 110 GLU A C 1
ATOM 815 O O . GLU A 1 110 ? -28.934 -12.971 43.776 1.00 48.19 110 GLU A O 1
ATOM 820 N N . VAL A 1 111 ? -30.057 -12.419 41.920 1.00 49.44 111 VAL A N 1
ATOM 821 C CA . VAL A 1 111 ? -30.019 -13.763 41.321 1.00 49.44 111 VAL A CA 1
ATOM 822 C C . VAL A 1 111 ? -28.629 -14.066 40.753 1.00 49.44 111 VAL A C 1
ATOM 824 O O . VAL A 1 111 ? -28.120 -15.171 40.936 1.00 49.44 111 VAL A O 1
ATOM 827 N N . ALA A 1 112 ? -27.975 -13.081 40.128 1.00 42.84 112 ALA A N 1
ATOM 828 C CA . ALA A 1 112 ? -26.601 -13.206 39.640 1.00 42.84 112 ALA A CA 1
ATOM 829 C C . ALA A 1 112 ? -25.592 -13.350 40.795 1.00 42.84 112 ALA A C 1
ATOM 831 O O . ALA A 1 112 ? -24.735 -14.235 40.755 1.00 42.84 112 ALA A O 1
ATOM 832 N N . ALA A 1 113 ? -25.750 -12.564 41.867 1.00 43.59 113 ALA A N 1
ATOM 833 C CA . ALA A 1 113 ? -24.944 -12.680 43.079 1.00 43.59 113 ALA A CA 1
ATOM 834 C C . ALA A 1 113 ? -25.210 -13.992 43.834 1.00 43.59 113 ALA A C 1
ATOM 836 O O . ALA A 1 113 ? -24.267 -14.596 44.336 1.00 43.59 113 ALA A O 1
ATOM 837 N N . ALA A 1 114 ? -26.454 -14.484 43.881 1.00 42.47 114 ALA A N 1
ATOM 838 C CA . ALA A 1 114 ? -26.779 -15.782 44.477 1.00 42.47 114 ALA A CA 1
ATOM 839 C C . ALA A 1 114 ? -26.209 -16.960 43.668 1.00 42.47 114 ALA A C 1
ATOM 841 O O . ALA A 1 114 ? -25.719 -17.921 44.260 1.00 42.47 114 ALA A O 1
ATOM 842 N N . ALA A 1 115 ? -26.207 -16.881 42.333 1.00 42.44 115 ALA A N 1
ATOM 843 C CA . ALA A 1 115 ? -25.567 -17.874 41.470 1.00 42.44 115 ALA A CA 1
ATOM 844 C C . ALA A 1 115 ? -24.031 -17.855 41.604 1.00 42.44 115 ALA A C 1
ATOM 846 O O . ALA A 1 115 ? -23.406 -18.913 41.648 1.00 42.44 115 ALA A O 1
ATOM 847 N N . ALA A 1 116 ? -23.425 -16.672 41.745 1.00 39.50 116 ALA A N 1
ATOM 848 C CA . ALA A 1 116 ? -21.996 -16.522 42.021 1.00 39.50 116 ALA A CA 1
ATOM 849 C C . ALA A 1 116 ? -21.619 -16.983 43.445 1.00 39.50 116 ALA A C 1
ATOM 851 O O . ALA A 1 116 ? -20.586 -17.621 43.636 1.00 39.50 116 ALA A O 1
ATOM 852 N N . ALA A 1 117 ? -22.476 -16.740 44.441 1.00 42.28 117 ALA A N 1
ATOM 853 C CA . ALA A 1 117 ? -22.299 -17.215 45.813 1.00 42.28 117 ALA A CA 1
ATOM 854 C C . ALA A 1 117 ? -22.493 -18.736 45.941 1.00 42.28 117 ALA A C 1
ATOM 856 O O . ALA A 1 117 ? -21.811 -19.372 46.741 1.00 42.28 117 ALA A O 1
ATOM 857 N N . ALA A 1 118 ? -23.356 -19.340 45.117 1.00 41.78 118 ALA A N 1
ATOM 858 C CA . ALA A 1 118 ? -23.487 -20.795 44.997 1.00 41.78 118 ALA A CA 1
ATOM 859 C C . ALA A 1 118 ? -22.247 -21.466 44.367 1.00 41.78 118 ALA A C 1
ATOM 861 O O . ALA A 1 118 ? -22.101 -22.684 44.456 1.00 41.78 118 ALA A O 1
ATOM 862 N N . LEU A 1 119 ? -21.346 -20.677 43.770 1.00 38.28 119 LEU A N 1
ATOM 863 C CA . LEU A 1 119 ? -20.063 -21.101 43.201 1.00 38.28 119 LEU A CA 1
ATOM 864 C C . LEU A 1 119 ? -18.849 -20.684 44.061 1.00 38.28 119 LEU A C 1
ATOM 866 O O . LEU A 1 119 ? -17.706 -20.885 43.649 1.00 38.28 119 LEU A O 1
ATOM 870 N N . ALA A 1 120 ? -19.065 -20.142 45.267 1.00 33.75 120 ALA A N 1
ATOM 871 C CA . ALA A 1 120 ? -17.996 -19.860 46.226 1.00 33.75 120 ALA A CA 1
ATOM 872 C C . ALA A 1 120 ? -17.460 -21.165 46.870 1.00 33.75 120 ALA A C 1
ATOM 874 O O . ALA A 1 120 ? -18.199 -22.141 47.018 1.00 33.75 120 ALA A O 1
ATOM 875 N N . PRO A 1 121 ? -16.164 -21.222 47.232 1.00 35.62 121 PRO A N 1
ATOM 876 C CA . PRO A 1 121 ? -15.419 -22.470 47.359 1.00 35.62 121 PRO A CA 1
ATOM 877 C C . PRO A 1 121 ? -15.884 -23.312 48.550 1.00 35.62 121 PRO A C 1
ATOM 879 O O . PRO A 1 121 ? -15.996 -22.822 49.675 1.00 35.62 121 PRO A O 1
ATOM 882 N N . LEU A 1 122 ? -16.079 -24.613 48.310 1.00 35.75 122 LEU A N 1
ATOM 883 C CA . LEU A 1 122 ? -16.164 -25.617 49.372 1.00 35.75 122 LEU A CA 1
ATOM 884 C C . LEU A 1 122 ? -14.973 -25.455 50.340 1.00 35.75 122 LEU A C 1
ATOM 886 O O . LEU A 1 122 ? -13.857 -25.175 49.886 1.00 35.75 122 LEU A O 1
ATOM 890 N N . PRO A 1 123 ? -15.179 -25.636 51.659 1.00 37.28 123 PRO A N 1
ATOM 891 C CA . PRO A 1 123 ? -14.107 -25.523 52.639 1.00 37.28 123 PRO A CA 1
ATOM 892 C C . PRO A 1 123 ? -12.967 -26.481 52.285 1.00 37.28 123 PRO A C 1
ATOM 894 O O . PRO A 1 123 ? -13.203 -27.611 51.856 1.00 37.28 123 PRO A O 1
ATOM 897 N N . ALA A 1 124 ? -11.738 -25.986 52.447 1.00 33.91 124 ALA A N 1
ATOM 898 C CA . ALA A 1 124 ? -10.505 -26.649 52.043 1.00 33.91 124 ALA A CA 1
ATOM 899 C C . ALA A 1 124 ? -10.503 -28.145 52.418 1.00 33.91 124 ALA A C 1
ATOM 901 O O . ALA A 1 124 ? -10.661 -28.467 53.601 1.00 33.91 124 ALA A O 1
ATOM 902 N N . PRO A 1 125 ? -10.313 -29.066 51.455 1.00 36.00 125 PRO A N 1
ATOM 903 C CA . PRO A 1 125 ? -10.173 -30.469 51.788 1.00 36.00 125 PRO A CA 1
ATOM 904 C C . PRO A 1 125 ? -8.848 -30.676 52.528 1.00 36.00 125 PRO A C 1
ATOM 906 O O . PRO A 1 125 ? -7.806 -30.141 52.141 1.00 36.00 125 PRO A O 1
ATOM 909 N N . GLU A 1 126 ? -8.893 -31.476 53.595 1.00 37.09 126 GLU A N 1
ATOM 910 C CA . GLU A 1 126 ? -7.707 -32.085 54.199 1.00 37.09 126 GLU A CA 1
ATOM 911 C C . GLU A 1 126 ? -6.797 -32.671 53.105 1.00 37.09 126 GLU A C 1
ATOM 913 O O . GLU A 1 126 ? -7.311 -33.165 52.094 1.00 37.09 126 GLU A O 1
ATOM 918 N N . PRO A 1 127 ? -5.463 -32.666 53.285 1.00 36.12 127 PRO A N 1
ATOM 919 C CA . PRO A 1 127 ? -4.526 -33.146 52.280 1.00 36.12 127 PRO A CA 1
ATOM 920 C C . PRO A 1 127 ? -4.679 -34.661 52.114 1.00 36.12 127 PRO A C 1
ATOM 922 O O . PRO A 1 127 ? -3.999 -35.462 52.755 1.00 36.12 127 PRO A O 1
ATOM 925 N N . LYS A 1 128 ? -5.597 -35.060 51.238 1.00 34.03 128 LYS A N 1
ATOM 926 C CA . LYS A 1 128 ? -5.717 -36.410 50.705 1.00 34.03 128 LYS A CA 1
ATOM 927 C C . LYS A 1 128 ? -5.240 -36.411 49.263 1.00 34.03 128 LYS A C 1
ATOM 929 O O . LYS A 1 128 ? -5.336 -35.422 48.547 1.00 34.03 128 LYS A O 1
ATOM 934 N N . ALA A 1 129 ? -4.629 -37.539 48.929 1.00 38.16 129 ALA A N 1
ATOM 935 C CA . ALA A 1 129 ? -3.808 -37.803 47.764 1.00 38.16 129 ALA A CA 1
ATOM 936 C C . ALA A 1 129 ? -4.277 -37.144 46.456 1.00 38.16 129 ALA A C 1
ATOM 938 O O . ALA A 1 129 ? -5.464 -37.082 46.152 1.00 38.16 129 ALA A O 1
ATOM 939 N N . ARG A 1 130 ? -3.266 -36.715 45.689 1.00 35.44 130 ARG A N 1
ATOM 940 C CA . ARG A 1 130 ? -3.280 -36.297 44.281 1.00 35.44 130 ARG A CA 1
ATOM 941 C C . ARG A 1 130 ? -4.537 -36.775 43.524 1.00 35.44 130 ARG A C 1
ATOM 943 O O . ARG A 1 130 ? -4.663 -37.982 43.318 1.00 35.44 130 ARG A O 1
ATOM 950 N N . PRO A 1 131 ? -5.417 -35.864 43.072 1.00 33.44 131 PRO A N 1
ATOM 951 C CA . PRO A 1 131 ? -6.492 -36.232 42.167 1.00 33.44 131 PRO A CA 1
ATOM 952 C C . PRO A 1 131 ? -5.893 -36.727 40.850 1.00 33.44 131 PRO A C 1
ATOM 954 O O . PRO A 1 131 ? -4.966 -36.121 40.303 1.00 33.44 131 PRO A O 1
ATOM 957 N N . GLU A 1 132 ? -6.423 -37.843 40.362 1.00 45.00 132 GLU A N 1
ATOM 958 C CA . GLU A 1 132 ? -6.286 -38.279 38.975 1.00 45.00 132 GLU A CA 1
ATOM 959 C C . GLU A 1 132 ? -6.782 -37.187 38.004 1.00 45.00 132 GLU A C 1
ATOM 961 O O . GLU A 1 132 ? -7.549 -36.312 38.417 1.00 45.00 132 GLU A O 1
ATOM 966 N N . PRO A 1 133 ? -6.340 -37.195 36.729 1.00 42.97 133 PRO A N 1
ATOM 967 C CA . PRO A 1 133 ? -6.715 -36.193 35.732 1.00 42.97 133 PRO A CA 1
ATOM 968 C C . PRO A 1 133 ? -8.227 -36.238 35.458 1.00 42.97 133 PRO A C 1
ATOM 970 O O . PRO A 1 133 ? -8.707 -36.987 34.610 1.00 42.97 133 PRO A O 1
ATOM 973 N N . GLY A 1 134 ? -8.973 -35.446 36.226 1.00 35.53 134 GLY A N 1
ATOM 974 C CA . GLY A 1 134 ? -10.406 -35.234 36.089 1.00 35.53 134 GLY A CA 1
ATOM 975 C C . GLY A 1 134 ? -10.729 -34.260 34.960 1.00 35.53 134 GLY A C 1
ATOM 976 O O . GLY A 1 134 ? -9.942 -33.373 34.641 1.00 35.53 134 GLY A O 1
ATOM 977 N N . ALA A 1 135 ? -11.894 -34.499 34.366 1.00 40.00 135 ALA A N 1
ATOM 978 C CA . ALA A 1 135 ? -12.445 -33.962 33.130 1.00 40.00 135 ALA A CA 1
ATOM 979 C C . ALA A 1 135 ? -12.257 -32.447 32.884 1.00 40.00 135 ALA A C 1
ATOM 981 O O . ALA A 1 135 ? -12.197 -31.663 33.835 1.00 40.00 135 ALA A O 1
ATOM 982 N N . PRO A 1 136 ? -12.208 -32.021 31.603 1.00 37.97 136 PRO A N 1
ATOM 983 C CA . PRO A 1 136 ? -12.190 -30.608 31.247 1.00 37.97 136 PRO A CA 1
ATOM 984 C C . PRO A 1 136 ? -13.380 -29.892 31.892 1.00 37.97 136 PRO A C 1
ATOM 986 O O . PRO A 1 136 ? -14.509 -30.369 31.820 1.00 37.97 136 PRO A O 1
ATOM 989 N N . SER A 1 137 ? -13.100 -28.748 32.520 1.00 38.28 137 SER A N 1
ATOM 990 C CA . SER A 1 137 ? -14.103 -27.783 32.969 1.00 38.28 137 SER A CA 1
ATOM 991 C C . SER A 1 137 ? -15.116 -27.565 31.847 1.00 38.28 137 SER A C 1
ATOM 993 O O . SER A 1 137 ? -14.756 -27.016 30.805 1.00 38.28 137 SER A O 1
ATOM 995 N N . GLU A 1 138 ? -16.362 -27.992 32.048 1.00 35.25 138 GLU A N 1
ATOM 996 C CA . GLU A 1 138 ? -17.457 -27.666 31.141 1.00 35.25 138 GLU A CA 1
ATOM 997 C C . GLU A 1 138 ? -17.655 -26.149 31.193 1.00 35.25 138 GLU A C 1
ATOM 999 O O . GLU A 1 138 ? -18.176 -25.587 32.156 1.00 35.25 138 GLU A O 1
ATOM 1004 N N . LEU A 1 139 ? -17.149 -25.468 30.163 1.00 31.97 139 LEU A N 1
ATOM 1005 C CA . LEU A 1 139 ? -17.586 -24.120 29.829 1.00 31.97 139 LEU A CA 1
ATOM 1006 C C . LEU A 1 139 ? -19.115 -24.156 29.676 1.00 31.97 139 LEU A C 1
ATOM 1008 O O . LEU A 1 139 ? -19.635 -25.152 29.164 1.00 31.97 139 LEU A O 1
ATOM 1012 N N . PRO A 1 140 ? -19.847 -23.109 30.096 1.00 31.41 140 PRO A N 1
ATOM 1013 C CA . PRO A 1 140 ? -21.287 -23.060 29.897 1.00 31.41 140 PRO A CA 1
ATOM 1014 C C . PRO A 1 140 ? -21.602 -23.285 28.415 1.00 31.41 140 PRO A C 1
ATOM 1016 O O . PRO A 1 140 ? -21.160 -22.530 27.549 1.00 31.41 140 PRO A O 1
ATOM 1019 N N . VAL A 1 141 ? -22.333 -24.364 28.135 1.00 29.69 141 VAL A N 1
ATOM 1020 C CA . VAL A 1 141 ? -22.805 -24.699 26.794 1.00 29.69 141 VAL A CA 1
ATOM 1021 C C . VAL A 1 141 ? -23.865 -23.671 26.421 1.00 29.69 141 VAL A C 1
ATOM 1023 O O . VAL A 1 141 ? -24.926 -23.596 27.043 1.00 29.69 141 VAL A O 1
ATOM 1026 N N . PHE A 1 142 ? -23.549 -22.845 25.427 1.00 37.12 142 PHE A N 1
ATOM 1027 C CA . PHE A 1 142 ? -24.494 -21.907 24.840 1.00 37.12 142 PHE A CA 1
ATOM 1028 C C . PHE A 1 142 ? -25.632 -22.687 24.162 1.00 37.12 142 PHE A C 1
ATOM 1030 O O . PHE A 1 142 ? -25.358 -23.695 23.506 1.00 37.12 142 PHE A O 1
ATOM 1037 N N . PRO A 1 143 ? -26.901 -22.258 24.286 1.00 34.97 143 PRO A N 1
ATOM 1038 C CA . PRO A 1 143 ? -27.958 -22.818 23.457 1.00 34.97 143 PRO A CA 1
ATOM 1039 C C . PRO A 1 143 ? -27.632 -22.530 21.986 1.00 34.97 143 PRO A C 1
ATOM 1041 O O . PRO A 1 143 ? -27.443 -21.371 21.615 1.00 34.97 143 PRO A O 1
ATOM 1044 N N . GLU A 1 144 ? -27.552 -23.573 21.154 1.00 35.03 144 GLU A N 1
ATOM 1045 C CA . GLU A 1 144 ? -27.443 -23.413 19.702 1.00 35.03 144 GLU A CA 1
ATOM 1046 C C . GLU A 1 144 ? -28.651 -22.607 19.208 1.00 35.03 144 GLU A C 1
ATOM 1048 O O . GLU A 1 144 ? -29.806 -23.019 19.351 1.00 35.03 144 GLU A O 1
ATOM 1053 N N . LEU A 1 145 ? -28.382 -21.414 18.678 1.00 41.34 145 LEU A N 1
ATOM 1054 C CA . LEU A 1 145 ? -29.404 -20.533 18.130 1.00 41.34 145 LEU A CA 1
ATOM 1055 C C . LEU A 1 145 ? -29.976 -21.151 16.845 1.00 41.34 145 LEU A C 1
ATOM 1057 O O . LEU A 1 145 ? -29.203 -21.552 15.969 1.00 41.34 145 LEU A O 1
ATOM 1061 N N . PRO A 1 146 ? -31.309 -21.173 16.663 1.00 34.34 146 PRO A N 1
ATOM 1062 C CA . PRO A 1 146 ? -31.888 -21.420 15.354 1.00 34.34 146 PRO A CA 1
ATOM 1063 C C . PRO A 1 146 ? -31.502 -20.245 14.444 1.00 34.34 146 PRO A C 1
ATOM 1065 O O . PRO A 1 146 ? -31.893 -19.108 14.698 1.00 34.34 146 PRO A O 1
ATOM 1068 N N . ASP A 1 147 ? -30.725 -20.526 13.399 1.00 41.03 147 ASP A N 1
ATOM 1069 C CA . ASP A 1 147 ? -30.365 -19.601 12.317 1.00 41.03 147 ASP A CA 1
ATOM 1070 C C . ASP A 1 147 ? -29.526 -18.358 12.692 1.00 41.03 147 ASP A C 1
ATOM 1072 O O . ASP A 1 147 ? -29.741 -17.278 12.129 1.00 41.03 147 ASP A O 1
ATOM 1076 N N . SER A 1 148 ? -28.490 -18.482 13.539 1.00 39.66 148 SER A N 1
ATOM 1077 C CA . SER A 1 148 ? -27.428 -17.461 13.540 1.00 39.66 148 SER A CA 1
ATOM 1078 C C . SER A 1 148 ? -26.602 -17.572 12.249 1.00 39.66 148 SER A C 1
ATOM 1080 O O . SER A 1 148 ? -25.631 -18.317 12.100 1.00 39.66 148 SER A O 1
ATOM 1082 N N . ARG A 1 149 ? -27.059 -16.872 11.206 1.00 44.88 149 ARG A N 1
ATOM 1083 C CA . ARG A 1 149 ? -26.288 -16.747 9.969 1.00 44.88 149 ARG A CA 1
ATOM 1084 C C . ARG A 1 149 ? -25.023 -15.967 10.304 1.00 44.88 149 ARG A C 1
ATOM 1086 O O . ARG A 1 149 ? -25.113 -14.810 10.700 1.00 44.88 149 ARG A O 1
ATOM 1093 N N . ARG A 1 150 ? -23.857 -16.595 10.115 1.00 49.16 150 ARG A N 1
ATOM 1094 C CA . ARG A 1 150 ? -22.552 -15.919 10.179 1.00 49.16 150 ARG A CA 1
ATOM 1095 C C . ARG A 1 150 ? -22.644 -14.591 9.427 1.00 49.16 150 ARG A C 1
ATOM 1097 O O . ARG A 1 150 ? -23.121 -14.567 8.291 1.00 49.16 150 ARG A O 1
ATOM 1104 N N . TYR A 1 151 ? -22.219 -13.500 10.058 1.00 52.53 151 TYR A N 1
ATOM 1105 C CA . TYR A 1 151 ? -22.178 -12.200 9.403 1.00 52.53 151 TYR A CA 1
ATOM 1106 C C . TYR A 1 151 ? -21.245 -12.277 8.186 1.00 52.53 151 TYR A C 1
ATOM 1108 O O . TYR A 1 151 ? -20.050 -12.542 8.320 1.00 52.53 151 TYR A O 1
ATOM 1116 N N . TYR A 1 152 ? -21.811 -12.065 6.998 1.00 57.25 152 TYR A N 1
ATOM 1117 C CA . TYR A 1 152 ? -21.079 -11.895 5.748 1.00 57.25 152 TYR A CA 1
ATOM 1118 C C . TYR A 1 152 ? -21.291 -10.458 5.281 1.00 57.25 152 TYR A C 1
ATOM 1120 O O . TYR A 1 152 ? -22.333 -10.127 4.708 1.00 57.25 152 TYR A O 1
ATOM 1128 N N . GLY A 1 153 ? -20.324 -9.587 5.556 1.00 63.56 153 GLY A N 1
ATOM 1129 C CA . GLY A 1 153 ? -20.305 -8.247 4.995 1.00 63.56 153 GLY A CA 1
ATOM 1130 C C . GLY A 1 153 ? -19.632 -8.262 3.625 1.00 63.56 153 GLY A C 1
ATOM 1131 O O . GLY A 1 153 ? -18.503 -8.717 3.483 1.00 63.56 153 GLY A O 1
ATOM 1132 N N . LEU A 1 154 ? -20.325 -7.766 2.600 1.00 72.38 154 LEU A N 1
ATOM 1133 C CA . LEU A 1 154 ? -19.687 -7.446 1.323 1.00 72.38 154 LEU A CA 1
ATOM 1134 C C . LEU A 1 154 ? -19.102 -6.030 1.400 1.00 72.38 154 LEU A C 1
ATOM 1136 O O . LEU A 1 154 ? -19.767 -5.144 1.958 1.00 72.38 154 LEU A O 1
ATOM 1140 N N . PRO A 1 155 ? -17.907 -5.786 0.835 1.00 76.75 155 PRO A N 1
ATOM 1141 C CA . PRO A 1 155 ? -17.343 -4.448 0.807 1.00 76.75 155 PRO A CA 1
ATOM 1142 C C . PRO A 1 155 ? -18.234 -3.544 -0.050 1.00 76.75 155 PRO A C 1
ATOM 1144 O O . PRO A 1 155 ? -18.715 -3.942 -1.112 1.00 76.75 155 PRO A O 1
ATOM 1147 N N . ARG A 1 156 ? -18.485 -2.322 0.423 1.00 76.88 156 ARG A N 1
ATOM 1148 C CA . ARG A 1 156 ? -19.310 -1.329 -0.285 1.00 76.88 156 ARG A CA 1
ATOM 1149 C C . ARG A 1 156 ? -18.440 -0.154 -0.709 1.00 76.88 156 ARG A C 1
ATOM 1151 O O . ARG A 1 156 ? -17.550 0.187 0.067 1.00 76.88 156 ARG A O 1
ATOM 1158 N N . PRO A 1 157 ? -18.704 0.500 -1.856 1.00 80.06 157 PRO A N 1
ATOM 1159 C CA . PRO A 1 157 ? -18.012 1.733 -2.210 1.00 80.06 157 PRO A CA 1
ATOM 1160 C C . PRO A 1 157 ? -18.164 2.763 -1.082 1.00 80.06 157 PRO A C 1
ATOM 1162 O O . PRO A 1 157 ? -19.282 3.119 -0.709 1.00 80.06 157 PRO A O 1
ATOM 1165 N N . VAL A 1 158 ? -17.042 3.213 -0.525 1.00 71.00 158 VAL A N 1
ATOM 1166 C CA . VAL A 1 158 ? -16.983 4.239 0.529 1.00 71.00 158 VAL A CA 1
ATOM 1167 C C . VAL A 1 158 ? -16.488 5.576 -0.006 1.00 71.00 158 VAL A C 1
ATOM 1169 O O . VAL A 1 158 ? -16.868 6.620 0.518 1.00 71.00 158 VAL A O 1
ATOM 1172 N N . LEU A 1 159 ? -15.661 5.552 -1.052 1.00 74.44 159 LEU A N 1
ATOM 1173 C CA . LEU A 1 159 ? -15.103 6.737 -1.687 1.00 74.44 159 LEU A CA 1
ATOM 1174 C C . LEU A 1 159 ? -15.016 6.505 -3.189 1.00 74.44 159 LEU A C 1
ATOM 1176 O O . LEU A 1 159 ? -14.604 5.433 -3.629 1.00 74.44 159 LEU A O 1
ATOM 1180 N N . TRP A 1 160 ? -15.359 7.533 -3.957 1.00 81.81 160 TRP A N 1
ATOM 1181 C CA . TRP A 1 160 ? -14.965 7.630 -5.350 1.00 81.81 160 TRP A CA 1
ATOM 1182 C C . TRP A 1 160 ? -14.451 9.041 -5.627 1.00 81.81 160 TRP A C 1
ATOM 1184 O O . TRP A 1 160 ? -15.006 10.015 -5.113 1.00 81.81 160 TRP A O 1
ATOM 1194 N N . LEU A 1 161 ? -13.375 9.145 -6.398 1.00 76.69 161 LEU A N 1
ATOM 1195 C CA . LEU A 1 161 ? -12.767 10.413 -6.782 1.00 76.69 161 LEU A CA 1
ATOM 1196 C C . LEU A 1 161 ? -12.474 10.383 -8.283 1.00 76.69 161 LEU A C 1
ATOM 1198 O O . LEU A 1 161 ? -11.856 9.421 -8.745 1.00 76.69 161 LEU A O 1
ATOM 1202 N N . PRO A 1 162 ? -12.890 11.406 -9.052 1.00 80.19 162 PRO A N 1
ATOM 1203 C CA . PRO 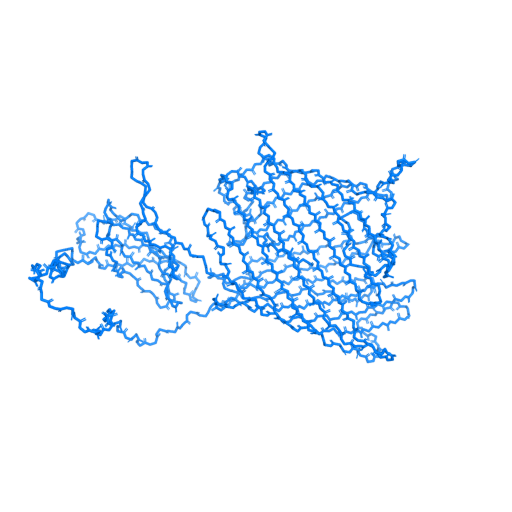A 1 162 ? -12.369 11.577 -10.395 1.00 80.19 162 PRO A CA 1
ATOM 1204 C C . PRO A 1 162 ? -10.875 11.887 -10.293 1.00 80.19 162 PRO A C 1
ATOM 1206 O O . PRO A 1 162 ? -10.455 12.698 -9.464 1.00 80.19 162 PRO A O 1
ATOM 1209 N N . LEU A 1 163 ? -10.085 11.235 -11.132 1.00 77.88 163 LEU A N 1
ATOM 1210 C CA . LEU A 1 163 ? -8.662 11.489 -11.257 1.00 77.88 163 LEU A CA 1
ATOM 1211 C C . LEU A 1 163 ? -8.377 12.112 -12.618 1.00 77.88 163 LEU A C 1
ATOM 1213 O O . LEU A 1 163 ? -9.023 11.803 -13.617 1.00 77.88 163 LEU A O 1
ATOM 1217 N N . LEU A 1 164 ? -7.391 12.993 -12.639 1.00 71.69 164 LEU A N 1
ATOM 1218 C CA . LEU A 1 164 ? -6.765 13.486 -13.852 1.00 71.69 164 LEU A CA 1
ATOM 1219 C C . LEU A 1 164 ? -5.275 13.303 -13.624 1.00 71.69 164 LEU A C 1
ATOM 1221 O O . LEU A 1 164 ? -4.715 13.960 -12.746 1.00 71.69 164 LEU A O 1
ATOM 1225 N N . THR A 1 165 ? -4.664 12.380 -14.357 1.00 66.81 165 THR A N 1
ATOM 1226 C CA . THR A 1 165 ? -3.206 12.335 -14.441 1.00 66.81 165 THR A CA 1
ATOM 1227 C C . THR A 1 165 ? -2.768 13.102 -15.679 1.00 66.81 165 THR A C 1
ATOM 1229 O O . THR A 1 165 ? -3.455 13.098 -16.704 1.00 66.81 165 THR A O 1
ATOM 1232 N N . ALA A 1 166 ? -1.663 13.819 -15.537 1.00 57.72 166 ALA A N 1
ATOM 1233 C CA . ALA A 1 166 ? -0.958 14.458 -16.627 1.00 57.72 166 ALA A CA 1
ATOM 1234 C C . ALA A 1 166 ? 0.496 14.006 -16.514 1.00 57.72 166 ALA A C 1
ATOM 1236 O O . ALA A 1 166 ? 1.181 14.407 -15.572 1.00 57.72 166 ALA A O 1
ATOM 1237 N N . SER A 1 167 ? 0.941 13.146 -17.424 1.00 55.16 167 SER A N 1
ATOM 1238 C CA . SER A 1 167 ? 2.358 12.814 -17.566 1.00 55.16 167 SER A CA 1
ATOM 1239 C C . SER A 1 167 ? 2.964 13.655 -18.686 1.00 55.16 167 SER A C 1
ATOM 1241 O O . SER A 1 167 ? 2.273 14.082 -19.616 1.00 55.16 167 SER A O 1
ATOM 1243 N N . ALA A 1 168 ? 4.263 13.931 -18.585 1.00 46.50 168 ALA A N 1
ATOM 1244 C CA . ALA A 1 168 ? 5.011 14.408 -19.737 1.00 46.50 168 ALA A CA 1
ATOM 1245 C C . ALA A 1 168 ? 5.115 13.228 -20.715 1.00 46.50 168 ALA A C 1
ATOM 1247 O O . ALA A 1 168 ? 5.802 12.256 -20.418 1.00 46.50 168 ALA A O 1
ATOM 1248 N N . GLY A 1 169 ? 4.371 13.262 -21.821 1.00 42.78 169 GLY A N 1
ATOM 1249 C CA . GLY A 1 169 ? 4.534 12.276 -22.882 1.00 42.78 169 GLY A CA 1
ATOM 1250 C C . GLY A 1 169 ? 5.719 12.681 -23.738 1.00 42.78 169 GLY A C 1
ATOM 1251 O O . GLY A 1 169 ? 5.657 13.755 -24.328 1.00 42.78 169 GLY A O 1
ATOM 1252 N N . GLY A 1 170 ? 6.767 11.851 -23.776 1.00 53.25 170 GLY A N 1
ATOM 1253 C CA . GLY A 1 170 ? 7.926 11.981 -24.671 1.00 53.25 170 GLY A CA 1
ATOM 1254 C C . GLY A 1 170 ? 8.297 13.414 -25.087 1.00 53.25 170 GLY A C 1
ATOM 1255 O O . GLY A 1 170 ? 8.299 14.341 -24.275 1.00 53.25 170 GLY A O 1
ATOM 1256 N N . ASP A 1 171 ? 8.602 13.601 -26.372 1.00 43.94 171 ASP A N 1
ATOM 1257 C CA . ASP A 1 171 ? 8.976 14.885 -26.979 1.00 43.94 171 ASP A CA 1
ATOM 1258 C C . ASP A 1 171 ? 7.792 15.876 -27.114 1.00 43.94 171 ASP A C 1
ATOM 1260 O O . ASP A 1 171 ? 7.492 16.362 -28.201 1.00 43.94 171 ASP A O 1
ATOM 1264 N N . SER A 1 172 ? 7.189 16.277 -25.986 1.00 47.28 172 SER A N 1
ATOM 1265 C CA . SER A 1 172 ? 6.549 17.589 -25.726 1.00 47.28 172 SER A CA 1
ATOM 1266 C C . SER A 1 172 ? 5.024 17.725 -25.605 1.00 47.28 172 SER A C 1
ATOM 1268 O O . SER A 1 172 ? 4.580 18.833 -25.290 1.00 47.28 172 SER A O 1
ATOM 1270 N N . ASP A 1 173 ? 4.224 16.656 -25.687 1.00 49.03 173 ASP A N 1
ATOM 1271 C CA . ASP A 1 173 ? 2.776 16.768 -25.441 1.00 49.03 173 ASP A CA 1
ATOM 1272 C C . ASP A 1 173 ? 2.360 16.148 -24.089 1.00 49.03 173 ASP A C 1
ATOM 1274 O O . ASP A 1 173 ? 2.608 14.968 -23.829 1.00 49.03 173 ASP A O 1
ATOM 1278 N N . PRO A 1 174 ? 1.715 16.913 -23.182 1.00 55.53 174 PRO A N 1
ATOM 1279 C CA . PRO A 1 174 ? 1.216 16.363 -21.929 1.00 55.53 174 PRO A CA 1
ATOM 1280 C C . PRO A 1 174 ? 0.091 15.359 -22.208 1.00 55.53 174 PRO A C 1
ATOM 1282 O O . PRO A 1 174 ? -0.956 15.716 -22.756 1.00 55.53 174 PRO A O 1
ATOM 1285 N N . VAL A 1 175 ? 0.279 14.111 -21.782 1.00 61.34 175 VAL A N 1
ATOM 1286 C CA . VAL A 1 175 ? -0.744 13.068 -21.895 1.00 61.34 175 VAL A CA 1
ATOM 1287 C C . VAL A 1 175 ? -1.705 13.231 -20.728 1.00 61.34 175 VAL A C 1
ATOM 1289 O O . VAL A 1 175 ? -1.354 12.991 -19.575 1.00 61.34 175 VAL A O 1
ATOM 1292 N N . ILE A 1 176 ? -2.929 13.673 -21.022 1.00 67.00 176 ILE A N 1
ATOM 1293 C CA . ILE A 1 176 ? -4.009 13.748 -20.035 1.00 67.00 176 ILE A CA 1
ATOM 1294 C C . ILE A 1 176 ? -4.748 12.414 -20.041 1.00 67.00 176 ILE A C 1
ATOM 1296 O O . ILE A 1 176 ? -5.396 12.076 -21.031 1.00 67.00 176 ILE A O 1
ATOM 1300 N N . ALA A 1 177 ? -4.720 11.703 -18.916 1.00 76.62 177 ALA A N 1
ATOM 1301 C CA . ALA A 1 177 ? -5.499 10.486 -18.738 1.00 76.62 177 ALA A CA 1
ATOM 1302 C C . ALA A 1 177 ? -6.584 10.713 -17.666 1.00 76.62 177 ALA A C 1
ATOM 1304 O O . ALA A 1 177 ? -6.279 10.781 -16.465 1.00 76.62 177 ALA A O 1
ATOM 1305 N N . PRO A 1 178 ? -7.864 10.889 -18.054 1.00 84.44 178 PRO A N 1
ATOM 1306 C CA . PRO A 1 178 ? -8.957 10.904 -17.097 1.00 84.44 178 PRO A CA 1
ATOM 1307 C C . PRO A 1 178 ? -9.105 9.527 -16.462 1.00 84.44 178 PRO A C 1
ATOM 1309 O O . PRO A 1 178 ? -8.939 8.494 -17.109 1.00 84.44 178 PRO A O 1
ATOM 1312 N N . GLY A 1 179 ? -9.452 9.520 -15.184 1.00 86.56 179 GLY A N 1
ATOM 1313 C CA . GLY A 1 179 ? -9.558 8.298 -14.419 1.00 86.56 179 GLY A CA 1
ATOM 1314 C C . GLY A 1 179 ? -10.516 8.385 -13.249 1.00 86.56 179 GLY A C 1
ATOM 1315 O O . GLY A 1 179 ? -11.176 9.397 -13.000 1.00 86.56 179 GLY A O 1
ATOM 1316 N N . VAL A 1 180 ? -10.587 7.287 -12.512 1.00 85.81 180 VAL A N 1
ATOM 1317 C CA . VAL A 1 180 ? -11.387 7.159 -11.303 1.00 85.81 180 VAL A CA 1
ATOM 1318 C C . VAL A 1 180 ? -10.634 6.330 -10.274 1.00 85.81 180 VAL A C 1
ATOM 1320 O O . VAL A 1 180 ? -10.077 5.281 -10.587 1.00 85.81 180 VAL A O 1
ATOM 1323 N N . LEU A 1 181 ? -10.653 6.797 -9.031 1.00 83.44 181 LEU A N 1
ATOM 1324 C CA . LEU A 1 181 ? -10.324 6.006 -7.854 1.00 83.44 181 LEU A CA 1
ATOM 1325 C C . LEU A 1 181 ? -11.633 5.618 -7.178 1.00 83.44 181 LEU A C 1
ATOM 1327 O O . LEU A 1 181 ? -12.447 6.487 -6.880 1.00 83.44 181 LEU A O 1
ATOM 1331 N N . VAL A 1 182 ? -11.822 4.336 -6.899 1.00 85.44 182 VAL A N 1
ATOM 1332 C CA . VAL A 1 182 ? -12.924 3.807 -6.098 1.00 85.44 182 VAL A CA 1
ATOM 1333 C C . VAL A 1 182 ? -12.337 2.970 -4.981 1.00 85.44 182 VAL A C 1
ATOM 1335 O O . VAL A 1 182 ? -11.543 2.070 -5.219 1.00 85.44 182 VAL A O 1
ATOM 1338 N N . ILE A 1 183 ? -12.766 3.222 -3.755 1.00 81.62 183 ILE A N 1
ATOM 1339 C CA . ILE A 1 183 ? -12.421 2.391 -2.605 1.00 81.62 183 ILE A CA 1
ATOM 1340 C C . ILE A 1 183 ? -13.710 1.854 -2.028 1.00 81.62 183 ILE A C 1
ATOM 1342 O O . ILE A 1 183 ? -14.674 2.605 -1.855 1.00 81.62 183 ILE A O 1
ATOM 1346 N N . GLY A 1 184 ? -13.720 0.571 -1.691 1.00 81.88 184 GLY A N 1
ATOM 1347 C CA . GLY A 1 184 ? -14.796 -0.020 -0.926 1.00 81.88 184 GLY A CA 1
ATOM 1348 C C . GLY A 1 184 ? -14.292 -0.822 0.251 1.00 81.88 184 GLY A C 1
ATOM 1349 O O . GLY A 1 184 ? -13.278 -1.501 0.175 1.00 81.88 184 GLY A O 1
ATOM 1350 N N . ALA A 1 185 ? -15.012 -0.733 1.357 1.00 77.06 185 ALA A N 1
ATOM 1351 C CA . ALA A 1 185 ? -14.667 -1.416 2.587 1.00 77.06 185 ALA A CA 1
ATOM 1352 C C . ALA A 1 185 ? -15.926 -2.010 3.211 1.00 77.06 185 ALA A C 1
ATOM 1354 O O . ALA A 1 185 ? -17.039 -1.504 3.039 1.00 77.06 185 ALA A O 1
ATOM 1355 N N . GLU A 1 186 ? -15.745 -3.093 3.945 1.00 72.56 186 GLU A N 1
ATOM 1356 C CA . GLU A 1 186 ? -16.758 -3.640 4.834 1.00 72.56 186 GLU A CA 1
ATOM 1357 C C . GLU A 1 186 ? -16.694 -2.962 6.206 1.00 72.56 186 GLU A C 1
ATOM 1359 O O . GLU A 1 186 ? -15.625 -2.585 6.686 1.00 72.56 186 GLU A O 1
ATOM 1364 N N . TYR A 1 187 ? -17.838 -2.845 6.883 1.00 60.75 187 TYR A N 1
ATOM 1365 C CA . TYR A 1 187 ? -17.928 -2.222 8.207 1.00 60.75 187 TYR A CA 1
ATOM 1366 C C . TYR A 1 187 ? -17.091 -2.925 9.282 1.00 60.75 187 TYR A C 1
ATOM 1368 O O . TYR A 1 187 ? -16.539 -2.257 10.154 1.00 60.75 187 TYR A O 1
ATOM 1376 N N . ALA A 1 188 ? -16.974 -4.254 9.221 1.00 62.31 188 ALA A N 1
ATOM 1377 C CA . ALA A 1 188 ? -16.108 -5.028 10.110 1.00 62.31 188 ALA A CA 1
ATOM 1378 C C . ALA A 1 188 ? -14.614 -4.923 9.743 1.00 62.31 188 ALA A C 1
ATOM 1380 O O . ALA A 1 188 ? -13.765 -5.386 10.500 1.00 62.31 188 ALA A O 1
ATOM 1381 N N . GLY A 1 189 ? -14.285 -4.325 8.590 1.00 65.69 189 GLY A N 1
ATOM 1382 C CA . GLY A 1 189 ? -12.912 -4.153 8.120 1.00 65.69 189 GLY A CA 1
ATOM 1383 C C . GLY A 1 189 ? -12.219 -5.450 7.699 1.00 65.69 189 GLY A C 1
ATOM 1384 O O . GLY A 1 189 ? -10.994 -5.466 7.621 1.00 65.69 189 GLY A O 1
ATOM 1385 N N . ARG A 1 190 ? -12.972 -6.535 7.458 1.00 73.31 190 ARG A N 1
ATOM 1386 C CA . ARG A 1 190 ? -12.410 -7.807 6.981 1.00 73.31 190 ARG A CA 1
ATOM 1387 C C . ARG A 1 190 ? -12.165 -7.780 5.484 1.00 73.31 190 ARG A C 1
ATOM 1389 O O . ARG A 1 190 ? -11.183 -8.356 5.041 1.00 73.31 190 ARG A O 1
ATOM 1396 N N . SER A 1 191 ? -13.007 -7.090 4.722 1.00 80.81 191 SER A N 1
ATOM 1397 C CA . SER A 1 191 ? -12.811 -6.904 3.288 1.00 80.81 191 SER A CA 1
ATOM 1398 C C . SER A 1 191 ? -12.586 -5.449 2.882 1.00 80.81 191 SER A C 1
ATOM 1400 O O . SER A 1 191 ? -13.228 -4.521 3.385 1.00 80.81 191 SER A O 1
ATOM 1402 N N . LEU A 1 192 ? -11.659 -5.267 1.945 1.00 84.06 192 LEU A N 1
ATOM 1403 C CA . LEU A 1 192 ? -11.287 -3.990 1.348 1.00 84.06 192 LEU A CA 1
ATOM 1404 C C . LEU A 1 192 ? -11.025 -4.214 -0.137 1.00 84.06 192 LEU A C 1
ATOM 1406 O O . LEU A 1 192 ? -10.399 -5.202 -0.505 1.00 84.06 192 LEU A O 1
ATOM 1410 N N . TYR A 1 193 ? -11.456 -3.292 -0.984 1.00 87.50 193 TYR A N 1
ATOM 1411 C CA . TYR A 1 193 ? -10.955 -3.191 -2.343 1.00 87.50 193 TYR A CA 1
ATOM 1412 C C . TYR A 1 193 ? -10.636 -1.741 -2.695 1.00 87.50 193 TYR A C 1
ATOM 1414 O O . TYR A 1 193 ? -11.286 -0.809 -2.216 1.00 87.50 193 TYR A O 1
ATOM 1422 N N . SER A 1 194 ? -9.658 -1.559 -3.568 1.00 85.56 194 SER A N 1
ATOM 1423 C CA . SER A 1 194 ? -9.353 -0.293 -4.220 1.00 85.56 194 SER A CA 1
ATOM 1424 C C . SER A 1 194 ? -9.211 -0.525 -5.711 1.00 85.56 194 SER A C 1
ATOM 1426 O O . SER A 1 194 ? -8.560 -1.469 -6.137 1.00 85.56 194 SER A O 1
ATOM 1428 N N . LEU A 1 195 ? -9.822 0.341 -6.496 1.00 88.12 195 LEU A N 1
ATOM 1429 C CA . LEU A 1 195 ? -9.793 0.338 -7.942 1.00 88.12 195 LEU A CA 1
ATOM 1430 C C . LEU A 1 195 ? -9.307 1.707 -8.388 1.00 88.12 195 LEU A C 1
ATOM 1432 O O . LEU A 1 195 ? -9.903 2.716 -8.025 1.00 88.12 195 LEU A O 1
ATOM 1436 N N . VAL A 1 196 ? -8.265 1.735 -9.191 1.00 86.25 196 VAL A N 1
ATOM 1437 C CA . VAL A 1 196 ? -7.804 2.907 -9.913 1.00 86.25 196 VAL A CA 1
ATOM 1438 C C . VAL A 1 196 ? -7.878 2.558 -11.384 1.00 86.25 196 VAL A C 1
ATOM 1440 O O . VAL A 1 196 ? -7.415 1.502 -11.794 1.00 86.25 196 VAL A O 1
ATOM 1443 N N . SER A 1 197 ? -8.491 3.412 -12.185 1.00 88.12 197 SER A N 1
ATOM 1444 C CA . SER A 1 197 ? -8.493 3.239 -13.632 1.00 88.12 197 SER A CA 1
ATOM 1445 C C . SER A 1 197 ? -8.250 4.571 -14.301 1.00 88.12 197 SER A C 1
ATOM 1447 O O . SER A 1 197 ? -8.803 5.576 -13.859 1.00 88.12 197 SER A O 1
ATOM 1449 N N . PHE A 1 198 ? -7.451 4.563 -15.359 1.00 86.81 198 PHE A N 1
ATOM 1450 C CA . PHE A 1 198 ? -7.190 5.709 -16.216 1.00 86.81 198 PHE A CA 1
ATOM 1451 C C . PHE A 1 198 ? -7.412 5.310 -17.669 1.00 86.81 198 PHE A C 1
ATOM 1453 O O . PHE A 1 198 ? -7.326 4.134 -18.019 1.00 86.81 198 PHE A O 1
ATOM 1460 N N . TYR A 1 199 ? -7.696 6.288 -18.515 1.00 85.69 199 TYR A N 1
ATOM 1461 C CA . TYR A 1 199 ? -7.758 6.093 -19.954 1.00 85.69 199 TYR A CA 1
ATOM 1462 C C . TYR A 1 199 ? -6.723 6.984 -20.622 1.00 85.69 199 TYR A C 1
ATOM 1464 O O . TYR A 1 199 ? -6.887 8.203 -20.637 1.00 85.69 199 TYR A O 1
ATOM 1472 N N . ASP A 1 200 ? -5.660 6.383 -21.145 1.00 79.94 200 ASP A N 1
ATOM 1473 C CA . ASP A 1 200 ? -4.671 7.086 -21.949 1.00 79.94 200 ASP A CA 1
ATOM 1474 C C . ASP A 1 200 ? -5.316 7.484 -23.279 1.00 79.94 200 ASP A C 1
ATOM 1476 O O . ASP A 1 200 ? -5.598 6.645 -24.138 1.00 79.94 200 ASP A O 1
ATOM 1480 N N . ILE A 1 201 ? -5.596 8.781 -23.423 1.00 79.38 201 ILE A N 1
ATOM 1481 C CA . ILE A 1 201 ? -6.226 9.334 -24.622 1.00 79.38 201 ILE A CA 1
ATOM 1482 C C . ILE A 1 201 ? -5.263 9.290 -25.812 1.00 79.38 201 ILE A C 1
ATOM 1484 O O . ILE A 1 201 ? -5.726 9.105 -26.934 1.00 79.38 201 ILE A O 1
ATOM 1488 N N . ALA A 1 202 ? -3.956 9.456 -25.587 1.00 76.19 202 ALA A N 1
ATOM 1489 C CA . ALA A 1 202 ? -2.967 9.531 -26.660 1.00 76.19 202 ALA A CA 1
ATOM 1490 C C . ALA A 1 202 ? -2.794 8.178 -27.359 1.00 76.19 202 ALA A C 1
ATOM 1492 O O . ALA A 1 202 ? -2.647 8.127 -28.579 1.00 76.19 202 ALA A O 1
ATOM 1493 N N . HIS A 1 203 ? -2.872 7.093 -26.590 1.00 78.88 203 HIS A N 1
ATOM 1494 C CA . HIS A 1 203 ? -2.689 5.735 -27.102 1.00 78.88 203 HIS A CA 1
ATOM 1495 C C . HIS A 1 203 ? -3.985 4.922 -27.199 1.00 78.88 203 HIS A C 1
ATOM 1497 O O . HIS A 1 203 ? -3.955 3.782 -27.646 1.00 78.88 203 HIS A O 1
ATOM 1503 N N . GLU A 1 204 ? -5.129 5.481 -26.793 1.00 84.25 204 GLU A N 1
ATOM 1504 C CA . GLU A 1 204 ? -6.422 4.783 -26.726 1.00 84.25 204 GLU A CA 1
ATOM 1505 C C . GLU A 1 204 ? -6.368 3.481 -25.899 1.00 84.25 204 GLU A C 1
ATOM 1507 O O . GLU A 1 204 ? -6.913 2.438 -26.289 1.00 84.25 204 GLU A O 1
ATOM 1512 N N . GLN A 1 205 ? -5.696 3.530 -24.744 1.00 85.12 205 GLN A N 1
ATOM 1513 C CA . GLN A 1 205 ? -5.477 2.368 -23.878 1.00 85.12 205 GLN A CA 1
ATOM 1514 C C . GLN A 1 205 ? -5.997 2.612 -22.457 1.00 85.12 205 GLN A C 1
ATOM 1516 O O . GLN A 1 205 ? -5.665 3.623 -21.834 1.00 85.12 205 GLN A O 1
ATOM 1521 N N . PRO A 1 206 ? -6.797 1.690 -21.890 1.00 86.50 206 PRO A N 1
ATOM 1522 C CA . PRO A 1 206 ? -7.114 1.738 -20.476 1.00 86.50 206 PRO A CA 1
ATOM 1523 C C . PRO A 1 206 ? -5.921 1.252 -19.650 1.00 86.50 206 PRO A C 1
ATOM 1525 O O . PRO A 1 206 ? -5.248 0.286 -20.008 1.00 86.50 206 PRO A O 1
ATOM 1528 N N . GLN A 1 207 ? -5.728 1.889 -18.503 1.00 86.00 207 GLN A N 1
ATOM 1529 C CA . GLN A 1 207 ? -4.892 1.401 -17.417 1.00 86.00 207 GLN A CA 1
ATOM 1530 C C . GLN A 1 207 ? -5.786 1.087 -16.214 1.00 86.00 207 GLN A C 1
ATOM 1532 O O . GLN A 1 207 ? -6.772 1.789 -15.945 1.00 86.00 207 GLN A O 1
ATOM 1537 N N . LEU A 1 208 ? -5.474 0.011 -15.499 1.00 87.94 208 LEU A N 1
ATOM 1538 C CA . LEU A 1 208 ? -6.297 -0.508 -14.411 1.00 87.94 208 LEU A CA 1
ATOM 1539 C C . LEU A 1 208 ? -5.422 -1.060 -13.293 1.00 87.94 208 LEU A C 1
ATOM 1541 O O . LEU A 1 208 ? -4.635 -1.968 -13.507 1.00 87.94 208 LEU A O 1
ATOM 1545 N N . TYR A 1 209 ? -5.649 -0.593 -12.077 1.00 88.44 209 TYR A N 1
ATOM 1546 C CA . TYR A 1 209 ? -5.060 -1.140 -10.867 1.00 88.44 209 TYR A CA 1
ATOM 1547 C C . TYR A 1 209 ? -6.194 -1.490 -9.915 1.00 88.44 209 TYR A C 1
ATOM 1549 O O . TYR A 1 209 ? -6.896 -0.620 -9.404 1.00 88.44 209 TYR A O 1
ATOM 1557 N N . TRP A 1 210 ? -6.413 -2.772 -9.681 1.00 89.88 210 TRP A N 1
ATOM 1558 C CA . TRP A 1 210 ? -7.419 -3.271 -8.764 1.00 89.88 210 TRP A CA 1
ATOM 1559 C C . TRP A 1 210 ? -6.758 -4.128 -7.696 1.00 89.88 210 TRP A C 1
ATOM 1561 O O . TRP A 1 210 ? -6.097 -5.112 -7.991 1.00 89.88 210 TRP A O 1
ATOM 1571 N N . ASN A 1 211 ? -6.980 -3.776 -6.440 1.00 90.00 211 ASN A N 1
ATOM 1572 C CA . ASN A 1 211 ? -6.610 -4.580 -5.291 1.00 90.00 211 ASN A CA 1
ATOM 1573 C C . ASN A 1 211 ? -7.885 -4.960 -4.538 1.00 90.00 211 ASN A C 1
ATOM 1575 O O . ASN A 1 211 ? -8.769 -4.125 -4.338 1.00 90.00 211 ASN A O 1
ATOM 1579 N N . ALA A 1 212 ? -7.979 -6.208 -4.102 1.00 90.12 212 ALA A N 1
ATOM 1580 C CA . ALA A 1 212 ? -9.013 -6.682 -3.202 1.00 90.12 212 ALA A CA 1
ATOM 1581 C C . ALA A 1 212 ? -8.386 -7.564 -2.126 1.00 90.12 212 ALA A C 1
ATOM 1583 O O . ALA A 1 212 ? -7.529 -8.395 -2.402 1.00 90.12 212 ALA A O 1
ATOM 1584 N N . SER A 1 213 ? -8.833 -7.421 -0.888 1.00 88.38 213 SER A N 1
ATOM 1585 C CA . SER A 1 213 ? -8.377 -8.238 0.225 1.00 88.38 213 SER A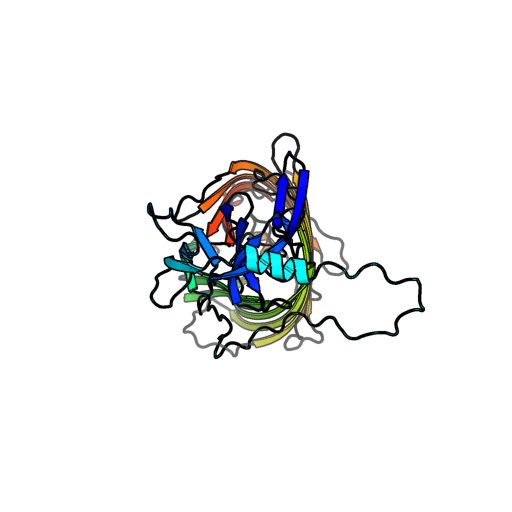 CA 1
ATOM 1586 C C . SER A 1 213 ? -9.538 -8.694 1.093 1.00 88.38 213 SER A C 1
ATOM 1588 O O . SER A 1 213 ? -10.552 -8.004 1.220 1.00 88.38 213 SER A O 1
ATOM 1590 N N . TYR A 1 214 ? -9.386 -9.880 1.676 1.00 85.69 214 TYR A N 1
ATOM 1591 C CA . TYR A 1 214 ? -10.317 -10.455 2.636 1.00 85.69 214 TYR A CA 1
ATOM 1592 C C . TYR A 1 214 ? -9.548 -11.150 3.764 1.00 85.69 214 TYR A C 1
ATOM 1594 O O . TYR A 1 214 ? -8.798 -12.095 3.521 1.00 85.69 214 TYR A O 1
ATOM 1602 N N . ASP A 1 215 ? -9.751 -10.710 5.002 1.00 81.44 215 ASP A N 1
ATOM 1603 C CA . ASP A 1 215 ? -9.210 -11.303 6.223 1.00 81.44 215 ASP A CA 1
ATOM 1604 C C . ASP A 1 215 ? -10.168 -12.376 6.7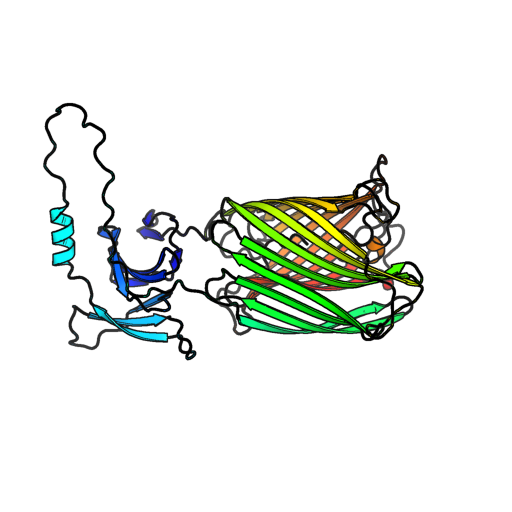65 1.00 81.44 215 ASP A C 1
ATOM 1606 O O . ASP A 1 215 ? -11.245 -12.081 7.291 1.00 81.44 215 ASP A O 1
ATOM 1610 N N . PHE A 1 216 ? -9.766 -13.645 6.666 1.00 76.56 216 PHE A N 1
ATOM 1611 C CA . PHE A 1 216 ? -10.485 -14.770 7.269 1.00 76.56 216 PHE A CA 1
ATOM 1612 C C . PHE A 1 216 ? -10.172 -14.937 8.766 1.00 76.56 216 PHE A C 1
ATOM 1614 O O . PHE A 1 216 ? -10.754 -15.807 9.414 1.00 76.56 216 PHE A O 1
ATOM 1621 N N . GLY A 1 217 ? -9.264 -14.132 9.326 1.00 72.31 217 GLY A N 1
ATOM 1622 C CA . GLY A 1 217 ? -8.801 -14.177 10.711 1.00 72.31 217 GLY A CA 1
ATOM 1623 C C . GLY A 1 217 ? -7.352 -14.664 10.810 1.00 72.31 217 GLY A C 1
ATOM 1624 O O . GLY A 1 217 ? -6.452 -13.851 11.031 1.00 72.31 217 GLY A O 1
ATOM 1625 N N . PRO A 1 218 ? -7.088 -15.980 10.678 1.00 74.25 218 PRO A N 1
ATOM 1626 C CA . PRO A 1 218 ? -5.730 -16.523 10.727 1.00 74.25 218 PRO A CA 1
ATOM 1627 C C . PRO A 1 218 ? -4.972 -16.367 9.401 1.00 74.25 218 PRO A C 1
ATOM 1629 O O . PRO A 1 218 ? -3.758 -16.555 9.362 1.00 74.25 218 PRO A O 1
ATOM 1632 N N . VAL A 1 219 ? -5.680 -16.061 8.312 1.00 80.25 219 VAL A N 1
ATOM 1633 C CA . VAL A 1 219 ? -5.132 -15.863 6.968 1.00 80.25 219 VAL A CA 1
ATOM 1634 C C . VAL A 1 219 ? -5.926 -14.754 6.291 1.00 80.25 219 VAL A C 1
ATOM 1636 O O . VAL A 1 219 ? -7.152 -14.743 6.373 1.00 80.25 219 VAL A O 1
ATOM 1639 N N . ALA A 1 220 ? -5.241 -13.866 5.581 1.00 85.88 220 ALA A N 1
ATOM 1640 C CA . ALA A 1 220 ? -5.862 -12.944 4.645 1.00 85.88 220 ALA A CA 1
ATOM 1641 C C . ALA A 1 220 ? -5.540 -13.358 3.207 1.00 85.88 220 ALA A C 1
ATOM 1643 O O . ALA A 1 220 ? -4.450 -13.850 2.918 1.00 85.88 220 ALA A O 1
ATOM 1644 N N . VAL A 1 221 ? -6.491 -13.165 2.307 1.00 90.94 221 VAL A N 1
ATOM 1645 C CA . VAL A 1 221 ? -6.306 -13.330 0.865 1.00 90.94 221 VAL A CA 1
ATOM 1646 C C . VAL A 1 221 ? -6.220 -11.942 0.261 1.00 90.94 221 VAL A C 1
ATOM 1648 O O . VAL A 1 221 ? -7.045 -11.092 0.581 1.00 90.94 221 VAL A O 1
ATOM 1651 N N . VAL A 1 222 ? -5.231 -11.718 -0.594 1.00 90.88 222 VAL A N 1
ATOM 1652 C CA . VAL A 1 222 ? -5.055 -10.488 -1.363 1.00 90.88 222 VAL A CA 1
ATOM 1653 C C . VAL A 1 222 ? -5.016 -10.853 -2.836 1.00 90.88 222 VAL A C 1
ATOM 1655 O O . VAL A 1 222 ? -4.310 -11.780 -3.226 1.00 90.88 222 VAL A O 1
ATOM 1658 N N . TYR A 1 223 ? -5.806 -10.148 -3.625 1.00 93.12 223 TYR A N 1
ATOM 1659 C CA . TYR A 1 223 ? -5.837 -10.228 -5.068 1.00 93.12 223 TYR A CA 1
ATOM 1660 C C . TYR A 1 223 ? -5.434 -8.875 -5.640 1.00 93.12 223 TYR A C 1
ATOM 1662 O O . TYR A 1 223 ? -6.002 -7.857 -5.248 1.00 93.12 223 TYR A O 1
ATOM 1670 N N . ASP A 1 224 ? -4.494 -8.885 -6.573 1.00 91.31 224 ASP A N 1
ATOM 1671 C CA . ASP A 1 224 ? -4.045 -7.709 -7.307 1.00 91.31 224 ASP A CA 1
ATOM 1672 C C . ASP A 1 224 ? -4.254 -7.948 -8.800 1.00 91.31 224 ASP A C 1
ATOM 1674 O O . ASP A 1 224 ? -3.960 -9.027 -9.306 1.00 91.31 224 ASP A O 1
ATOM 1678 N N . LEU A 1 225 ? -4.738 -6.943 -9.508 1.00 91.38 225 LEU A N 1
ATOM 1679 C CA . LEU A 1 225 ? -4.791 -6.874 -10.958 1.00 91.38 225 LEU A CA 1
ATOM 1680 C C . LEU A 1 225 ? -4.201 -5.528 -11.360 1.00 91.38 225 LEU A C 1
ATOM 1682 O O . LEU A 1 225 ? -4.682 -4.483 -10.942 1.00 91.38 225 LEU A O 1
ATOM 1686 N N . GLU A 1 226 ? -3.172 -5.570 -12.177 1.00 89.69 226 GLU A N 1
ATOM 1687 C CA . GLU A 1 226 ? -2.478 -4.427 -12.740 1.00 89.69 226 GLU A CA 1
ATOM 1688 C C . GLU A 1 226 ? -2.511 -4.594 -14.255 1.00 89.69 226 GLU A C 1
ATOM 1690 O O . GLU A 1 226 ? -2.178 -5.653 -14.781 1.00 89.69 226 GLU A O 1
ATOM 1695 N N . HIS A 1 227 ? -2.983 -3.579 -14.956 1.00 88.62 227 HIS A N 1
ATOM 1696 C CA . HIS A 1 227 ? -3.053 -3.523 -16.403 1.00 88.62 227 HIS A CA 1
ATOM 1697 C C . HIS A 1 227 ? -2.480 -2.185 -16.829 1.00 88.62 227 HIS A C 1
ATOM 1699 O O . HIS A 1 227 ? -3.033 -1.135 -16.502 1.00 88.62 227 HIS A O 1
ATOM 1705 N N . GLU A 1 228 ? -1.365 -2.243 -17.535 1.00 85.19 228 GLU A N 1
ATOM 1706 C CA . GLU A 1 228 ? -0.568 -1.083 -17.888 1.00 85.19 228 GLU A CA 1
ATOM 1707 C C . GLU A 1 228 ? -0.221 -1.118 -19.374 1.00 85.19 228 GLU A C 1
ATOM 1709 O O . GLU A 1 228 ? -0.039 -2.183 -19.970 1.00 85.19 228 GLU A O 1
ATOM 1714 N N . TYR A 1 229 ? -0.147 0.069 -19.964 1.00 83.50 229 TYR A N 1
ATOM 1715 C CA . TYR A 1 229 ? 0.370 0.302 -21.302 1.00 83.50 229 TYR A CA 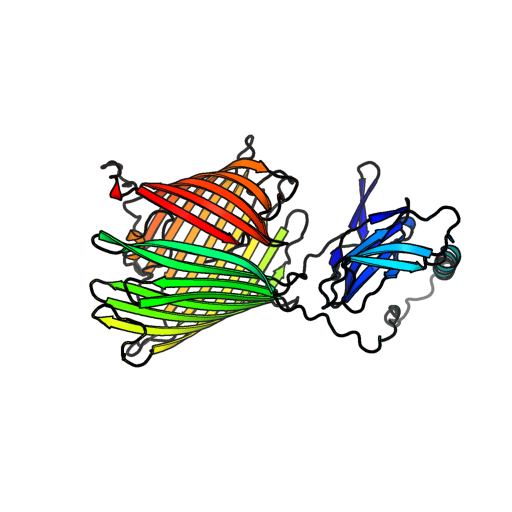1
ATOM 1716 C C . TYR A 1 229 ? 1.432 1.391 -21.205 1.00 83.50 229 TYR A C 1
ATOM 1718 O O . TYR A 1 229 ? 1.147 2.456 -20.651 1.00 83.50 229 TYR A O 1
ATOM 1726 N N . ARG A 1 230 ? 2.629 1.121 -21.729 1.00 78.31 230 ARG A N 1
ATOM 1727 C CA . ARG A 1 230 ? 3.771 2.039 -21.668 1.00 78.31 230 ARG A CA 1
ATOM 1728 C C . ARG A 1 230 ? 4.704 1.866 -22.862 1.00 78.31 230 ARG A C 1
ATOM 1730 O O . ARG A 1 230 ? 4.681 0.840 -23.543 1.00 78.31 230 ARG A O 1
ATOM 1737 N N . GLU A 1 231 ? 5.528 2.875 -23.094 1.00 74.19 231 GLU A N 1
ATOM 1738 C CA . GLU A 1 231 ? 6.682 2.791 -23.986 1.00 74.19 231 GLU A CA 1
ATOM 1739 C C . GLU A 1 231 ? 7.832 2.112 -23.229 1.00 74.19 231 GLU A C 1
ATOM 1741 O O . GLU A 1 231 ? 8.123 2.474 -22.092 1.00 74.19 231 GLU A O 1
ATOM 1746 N N . LEU A 1 232 ? 8.422 1.071 -23.815 1.00 69.50 232 LEU A N 1
ATOM 1747 C CA . LEU A 1 232 ? 9.535 0.319 -23.227 1.00 69.50 232 LEU A CA 1
ATOM 1748 C C . LEU A 1 232 ? 10.890 0.842 -23.718 1.00 69.50 232 LEU A C 1
ATOM 1750 O O . LEU A 1 232 ? 11.859 0.851 -22.967 1.00 69.50 232 LEU A O 1
ATOM 1754 N N . SER A 1 233 ? 10.966 1.230 -24.988 1.00 67.25 233 SER A N 1
ATOM 1755 C CA . SER A 1 233 ? 12.137 1.839 -25.622 1.00 67.25 233 SER A CA 1
ATOM 1756 C C . SER A 1 233 ? 11.682 2.658 -26.825 1.00 67.25 233 SER A C 1
ATOM 1758 O O . SER A 1 233 ? 10.519 2.557 -27.209 1.00 67.25 233 SER A O 1
ATOM 1760 N N . GLU A 1 234 ? 12.610 3.368 -27.476 1.00 76.00 234 GLU A N 1
ATOM 1761 C CA . GLU A 1 234 ? 12.341 4.097 -28.723 1.00 76.00 234 GLU A CA 1
ATOM 1762 C C . GLU A 1 234 ? 11.570 3.192 -29.708 1.00 76.00 234 GLU A C 1
ATOM 1764 O O . GLU A 1 234 ? 12.040 2.112 -30.084 1.00 76.00 234 GLU A O 1
ATOM 1769 N N . ASP A 1 235 ? 10.340 3.601 -30.033 1.00 78.38 235 ASP A N 1
ATOM 1770 C CA . ASP A 1 235 ? 9.373 2.907 -30.892 1.00 78.38 235 ASP A CA 1
ATOM 1771 C C . ASP A 1 235 ? 8.857 1.533 -30.416 1.00 78.38 235 ASP A C 1
ATOM 1773 O O . ASP A 1 235 ? 8.149 0.873 -31.175 1.00 78.38 235 ASP A O 1
ATOM 1777 N N . ILE A 1 236 ? 9.143 1.060 -29.200 1.00 77.19 236 ILE A N 1
ATOM 1778 C CA . ILE A 1 236 ? 8.597 -0.209 -28.684 1.00 77.19 236 ILE A CA 1
ATOM 1779 C C . ILE A 1 236 ? 7.582 0.069 -27.586 1.00 77.19 236 ILE A C 1
ATOM 1781 O O . ILE A 1 236 ? 7.924 0.558 -26.513 1.00 77.19 236 ILE A O 1
ATOM 1785 N N . TYR A 1 237 ? 6.339 -0.340 -27.821 1.00 82.31 237 TYR A N 1
ATOM 1786 C CA . TYR A 1 237 ? 5.254 -0.223 -26.853 1.00 82.31 237 TYR A CA 1
ATOM 1787 C C . TYR A 1 237 ? 4.883 -1.591 -26.305 1.00 82.31 237 TYR A C 1
ATOM 1789 O O . TYR A 1 237 ? 4.875 -2.592 -27.029 1.00 82.31 237 TYR A O 1
ATOM 1797 N N . ILE A 1 238 ? 4.559 -1.635 -25.018 1.00 83.06 238 ILE A N 1
ATOM 1798 C CA . ILE A 1 238 ? 4.213 -2.853 -24.296 1.00 83.06 238 ILE A CA 1
ATOM 1799 C C . ILE A 1 238 ? 2.890 -2.674 -23.561 1.00 83.06 238 ILE A C 1
ATOM 1801 O O . ILE A 1 238 ? 2.585 -1.613 -23.015 1.00 83.06 238 ILE A O 1
ATOM 1805 N N . GLN A 1 239 ? 2.103 -3.745 -23.539 1.00 86.50 239 GLN A N 1
ATOM 1806 C CA . GLN A 1 239 ? 0.941 -3.868 -22.682 1.00 86.50 239 GLN A CA 1
ATOM 1807 C C . GLN A 1 239 ? 1.089 -5.082 -21.778 1.00 86.50 239 GLN A C 1
ATOM 1809 O O . GLN A 1 239 ? 1.246 -6.211 -22.250 1.00 86.50 239 GLN A O 1
ATOM 1814 N N . GLU A 1 240 ? 0.980 -4.840 -20.480 1.00 86.81 240 GLU A N 1
ATOM 1815 C CA . GLU A 1 240 ? 1.151 -5.833 -19.429 1.00 86.81 240 GLU A CA 1
ATOM 1816 C C . GLU A 1 240 ? -0.147 -5.949 -18.628 1.00 86.81 240 GLU A C 1
ATOM 1818 O O . GLU A 1 240 ? -0.714 -4.951 -18.199 1.00 86.81 240 GLU A O 1
ATOM 1823 N N . MET A 1 241 ? -0.629 -7.169 -18.404 1.00 89.38 241 MET A N 1
ATOM 1824 C CA . MET A 1 241 ? -1.688 -7.477 -17.450 1.00 89.38 241 MET A CA 1
ATOM 1825 C C . MET A 1 241 ? -1.150 -8.473 -16.427 1.00 89.38 241 MET A C 1
ATOM 1827 O O . MET A 1 241 ? -0.999 -9.664 -16.705 1.00 89.38 241 MET A O 1
ATOM 1831 N N . ARG A 1 242 ? -0.882 -7.994 -15.221 1.00 87.94 242 ARG A N 1
ATOM 1832 C CA . ARG A 1 242 ? -0.415 -8.782 -14.090 1.00 87.94 242 ARG A CA 1
ATOM 1833 C C . ARG A 1 242 ? -1.564 -9.058 -13.131 1.00 87.94 242 ARG A C 1
ATOM 1835 O O . ARG A 1 242 ? -2.241 -8.148 -12.682 1.00 87.94 242 ARG A O 1
ATOM 1842 N N . ASN A 1 243 ? -1.762 -10.319 -12.773 1.00 92.81 243 ASN A N 1
ATOM 1843 C CA . ASN A 1 243 ? -2.728 -10.748 -11.770 1.00 92.81 243 ASN A CA 1
ATOM 1844 C C . ASN A 1 243 ? -2.004 -11.506 -10.665 1.00 92.81 243 ASN A C 1
ATOM 1846 O O . ASN A 1 243 ? -1.322 -12.487 -10.940 1.00 92.81 243 ASN A O 1
ATOM 1850 N N . SER A 1 244 ? -2.164 -11.096 -9.420 1.00 89.19 244 SER A N 1
ATOM 1851 C CA . SER A 1 244 ? -1.527 -11.699 -8.257 1.00 89.19 244 SER A CA 1
ATOM 1852 C C . SER A 1 244 ? -2.596 -12.226 -7.305 1.00 89.19 244 SER A C 1
ATOM 1854 O O . SER A 1 244 ? -3.588 -11.557 -7.037 1.00 89.19 244 SER A O 1
ATOM 1856 N N . LEU A 1 245 ? -2.410 -13.443 -6.793 1.00 94.88 245 LEU A N 1
ATOM 1857 C CA . LEU A 1 245 ? -3.199 -13.992 -5.695 1.00 94.88 245 LEU A CA 1
ATOM 1858 C C . LEU A 1 245 ? -2.247 -14.408 -4.582 1.00 94.88 245 LEU A C 1
ATOM 1860 O O . LEU A 1 245 ? -1.456 -15.339 -4.741 1.00 94.88 245 LEU A O 1
ATOM 1864 N N . THR A 1 246 ? -2.357 -13.741 -3.443 1.00 92.25 246 THR A N 1
ATOM 1865 C CA . THR A 1 246 ? -1.450 -13.887 -2.311 1.00 92.25 246 THR A CA 1
ATOM 1866 C C . THR A 1 246 ? -2.212 -14.258 -1.046 1.00 92.25 246 THR A C 1
ATOM 1868 O O . THR A 1 246 ? -3.145 -13.578 -0.630 1.00 92.25 246 THR A O 1
ATOM 1871 N N . LEU A 1 247 ? -1.765 -15.316 -0.380 1.00 93.06 247 LEU A N 1
ATOM 1872 C CA . LEU A 1 247 ? -2.146 -15.654 0.985 1.00 93.06 247 LEU A CA 1
ATOM 1873 C C . LEU A 1 247 ? -1.186 -14.967 1.952 1.00 93.06 247 LEU A C 1
ATOM 1875 O O . LEU A 1 247 ? 0.032 -15.066 1.803 1.00 93.06 247 LEU A O 1
ATOM 1879 N N . GLN A 1 248 ? -1.728 -14.292 2.956 1.00 89.75 248 GLN A N 1
ATOM 1880 C CA . GLN A 1 248 ? -0.979 -13.625 4.010 1.00 89.75 248 GLN A CA 1
ATOM 1881 C C . GLN A 1 248 ? -1.298 -14.264 5.358 1.00 89.75 248 GLN A C 1
ATOM 1883 O O . GLN A 1 248 ? -2.459 -14.381 5.738 1.00 89.75 248 GLN A O 1
ATOM 1888 N N . THR A 1 249 ? -0.269 -14.641 6.110 1.00 86.75 249 THR A N 1
ATOM 1889 C CA . THR A 1 249 ? -0.421 -15.257 7.433 1.00 86.75 249 THR A CA 1
ATOM 1890 C C . THR A 1 249 ? 0.249 -14.372 8.481 1.00 86.75 249 THR A C 1
ATOM 1892 O O . THR A 1 249 ? 1.480 -14.256 8.478 1.00 86.75 249 THR A O 1
ATOM 1895 N N . PRO A 1 250 ? -0.520 -13.713 9.367 1.00 80.75 250 PRO A N 1
ATOM 1896 C CA . PRO A 1 250 ? 0.039 -12.966 10.482 1.00 80.75 250 PRO A CA 1
ATOM 1897 C C . PRO A 1 250 ? 0.494 -13.923 11.593 1.00 80.75 250 PRO A C 1
ATOM 1899 O O . PRO A 1 250 ? -0.315 -14.525 12.289 1.00 80.75 250 PRO A O 1
ATOM 1902 N N . TRP A 1 251 ? 1.804 -14.028 11.801 1.00 77.25 251 TRP A N 1
ATOM 1903 C CA . TRP A 1 251 ? 2.409 -14.774 12.914 1.00 77.25 251 TRP A CA 1
ATOM 1904 C C . TRP A 1 251 ? 2.402 -13.980 14.216 1.00 77.25 251 TRP A C 1
ATOM 1906 O O . TRP A 1 251 ? 2.313 -14.542 15.305 1.00 77.25 251 TRP A O 1
ATOM 1916 N N . ILE A 1 252 ? 2.518 -12.656 14.102 1.00 76.25 252 ILE A N 1
ATOM 1917 C CA . ILE A 1 252 ? 2.413 -11.721 15.220 1.00 76.25 252 ILE A CA 1
ATOM 1918 C C . ILE A 1 252 ? 1.413 -10.647 14.801 1.00 76.25 252 ILE A C 1
ATOM 1920 O O . ILE A 1 252 ? 1.625 -9.960 13.801 1.00 76.25 252 ILE A O 1
ATOM 1924 N N . GLY A 1 253 ? 0.316 -10.527 15.549 1.00 61.97 253 GLY A N 1
ATOM 1925 C CA . GLY A 1 253 ? -0.728 -9.535 15.305 1.00 61.97 253 GLY A CA 1
ATOM 1926 C C . GLY A 1 253 ? -0.374 -8.165 15.883 1.00 61.97 253 GLY A C 1
ATOM 1927 O O . GLY A 1 253 ? 0.117 -8.060 17.009 1.00 61.97 253 GLY A O 1
ATOM 1928 N N . ALA A 1 254 ? -0.674 -7.107 15.127 1.00 57.25 254 ALA A N 1
ATOM 1929 C CA . ALA A 1 254 ? -0.561 -5.741 15.617 1.00 57.25 254 ALA A CA 1
ATOM 1930 C C . ALA A 1 254 ? -1.575 -5.495 16.747 1.00 57.25 254 ALA A C 1
ATOM 1932 O O . ALA A 1 254 ? -2.757 -5.823 16.632 1.00 57.25 254 ALA A O 1
ATOM 1933 N N . ARG A 1 255 ? -1.115 -4.890 17.845 1.00 43.78 255 ARG A N 1
ATOM 1934 C CA . ARG A 1 255 ? -2.000 -4.417 18.916 1.00 43.78 255 ARG A CA 1
ATOM 1935 C C . ARG A 1 255 ? -2.624 -3.088 18.504 1.00 43.78 255 ARG A C 1
ATOM 1937 O O . ARG A 1 255 ? -1.944 -2.242 17.933 1.00 43.78 255 ARG A O 1
ATOM 1944 N N . ALA A 1 256 ? -3.900 -2.895 18.833 1.00 39.38 256 ALA A N 1
ATOM 1945 C CA . ALA A 1 256 ? -4.611 -1.650 18.538 1.00 39.38 256 ALA A CA 1
ATOM 1946 C C . ALA A 1 256 ? -4.132 -0.461 19.397 1.00 39.38 256 ALA A C 1
ATOM 1948 O O . ALA A 1 256 ? -4.338 0.689 19.019 1.00 39.38 256 ALA A O 1
ATOM 1949 N N . VAL A 1 257 ? -3.512 -0.729 20.554 1.00 38.28 257 VAL A N 1
ATOM 1950 C CA . VAL A 1 257 ? -3.044 0.284 21.511 1.00 38.28 257 VAL A CA 1
ATOM 1951 C C . VAL A 1 257 ? -1.654 -0.101 22.030 1.00 38.28 257 VAL A C 1
ATOM 1953 O O . VAL A 1 257 ? -1.410 -1.264 22.356 1.00 38.28 257 VAL A O 1
ATOM 1956 N N . GLY A 1 258 ? -0.753 0.880 22.130 1.00 45.62 258 GLY A N 1
ATOM 1957 C CA . GLY A 1 258 ? 0.615 0.696 22.627 1.00 45.62 258 GLY A CA 1
ATOM 1958 C C . GLY A 1 258 ? 1.626 0.286 21.545 1.00 45.62 258 GLY A C 1
ATOM 1959 O O . GLY A 1 258 ? 1.349 0.434 20.353 1.00 45.62 258 GLY A O 1
ATOM 1960 N N . PRO A 1 259 ? 2.825 -0.194 21.929 1.00 57.44 259 PRO A N 1
ATOM 1961 C CA . PRO A 1 259 ? 3.799 -0.702 20.974 1.00 57.44 259 PRO A CA 1
ATOM 1962 C C . PRO A 1 259 ? 3.223 -1.910 20.221 1.00 57.44 259 PRO A C 1
ATOM 1964 O O . PRO A 1 259 ? 2.929 -2.952 20.810 1.00 57.44 259 PRO A O 1
ATOM 1967 N N . ALA A 1 260 ? 3.063 -1.757 18.911 1.00 65.62 260 ALA A N 1
ATOM 1968 C CA . ALA A 1 260 ? 2.559 -2.770 18.003 1.00 65.62 260 ALA A CA 1
ATOM 1969 C C . ALA A 1 260 ? 3.728 -3.460 17.297 1.00 65.62 260 ALA A C 1
ATOM 1971 O O . ALA A 1 260 ? 4.631 -2.809 16.772 1.00 65.62 260 ALA A O 1
ATOM 1972 N N . ARG A 1 261 ? 3.701 -4.791 17.262 1.00 73.06 261 ARG A N 1
ATOM 1973 C CA . ARG A 1 261 ? 4.599 -5.598 16.434 1.00 73.06 261 ARG A CA 1
ATOM 1974 C C . ARG A 1 261 ? 3.760 -6.397 15.455 1.00 73.06 261 ARG A C 1
ATOM 1976 O O . ARG A 1 261 ? 2.683 -6.856 15.820 1.00 73.06 261 ARG A O 1
ATOM 1983 N N . SER A 1 262 ? 4.254 -6.563 14.244 1.00 77.00 262 SER A N 1
ATOM 1984 C CA . SER A 1 262 ? 3.658 -7.410 13.228 1.00 77.00 262 SER A CA 1
ATOM 1985 C C . SER A 1 262 ? 4.732 -8.272 12.587 1.00 77.00 262 SER A C 1
ATOM 1987 O O . SER A 1 262 ? 5.854 -7.828 12.350 1.00 77.00 262 SER A O 1
ATOM 1989 N N . LEU A 1 263 ? 4.385 -9.522 12.320 1.00 81.88 263 LEU A N 1
ATOM 1990 C CA . LEU A 1 263 ? 5.159 -10.413 11.469 1.00 81.88 263 LEU A CA 1
ATOM 1991 C C . LEU A 1 263 ? 4.159 -11.117 10.571 1.00 81.88 263 LEU A C 1
ATOM 1993 O O . LEU A 1 263 ? 3.264 -11.796 11.068 1.00 81.88 263 LEU A O 1
ATOM 1997 N N . VAL A 1 264 ? 4.307 -10.937 9.268 1.00 84.00 264 VAL A N 1
ATOM 1998 C CA . VAL A 1 264 ? 3.420 -11.499 8.253 1.00 84.00 264 VAL A CA 1
ATOM 1999 C C . VAL A 1 264 ? 4.281 -12.226 7.238 1.00 84.00 264 VAL A C 1
ATOM 2001 O O . VAL A 1 264 ? 5.272 -11.671 6.768 1.00 84.00 264 VAL A O 1
ATOM 2004 N N . THR A 1 265 ? 3.912 -13.453 6.890 1.00 89.06 265 THR A N 1
ATOM 2005 C CA . THR A 1 265 ? 4.468 -14.142 5.717 1.00 89.06 265 THR A CA 1
ATOM 2006 C C . THR A 1 265 ? 3.456 -14.148 4.595 1.00 89.06 265 THR A C 1
ATOM 2008 O O . THR A 1 265 ? 2.251 -14.082 4.837 1.00 89.06 265 THR A O 1
ATOM 2011 N N . ARG A 1 266 ? 3.953 -14.239 3.368 1.00 91.56 266 ARG A N 1
ATOM 2012 C CA . ARG A 1 266 ? 3.157 -14.208 2.152 1.00 91.56 266 ARG A CA 1
ATOM 2013 C C . ARG A 1 266 ? 3.586 -15.334 1.232 1.00 91.56 266 ARG A C 1
ATOM 2015 O O . ARG A 1 266 ? 4.783 -15.581 1.087 1.00 91.56 266 ARG A O 1
ATOM 2022 N N . ALA A 1 267 ? 2.617 -15.982 0.612 1.00 93.19 267 ALA A N 1
ATOM 2023 C CA . ALA A 1 267 ? 2.837 -16.942 -0.456 1.00 93.19 267 ALA A CA 1
ATOM 2024 C C . ALA A 1 267 ? 1.738 -16.758 -1.495 1.00 93.19 267 ALA A C 1
ATOM 2026 O O . ALA A 1 267 ? 0.575 -16.589 -1.133 1.00 93.19 267 ALA A O 1
ATOM 2027 N N . GLY A 1 268 ? 2.091 -16.770 -2.770 1.00 93.44 268 GLY A N 1
ATOM 2028 C CA . GLY A 1 268 ? 1.143 -16.462 -3.822 1.00 93.44 268 GLY A CA 1
ATOM 2029 C C . GLY A 1 268 ? 1.592 -16.915 -5.193 1.00 93.44 268 GLY A C 1
ATOM 2030 O O . GLY A 1 268 ? 2.675 -17.470 -5.379 1.00 93.44 268 GLY A O 1
ATOM 2031 N N . VAL A 1 269 ? 0.724 -16.651 -6.153 1.00 90.56 269 VAL A N 1
ATOM 2032 C CA . VAL A 1 269 ? 0.970 -16.850 -7.576 1.00 90.56 269 VAL A CA 1
ATOM 2033 C C . VAL A 1 269 ? 0.771 -15.519 -8.279 1.00 90.56 269 VAL A C 1
ATOM 2035 O O . VAL A 1 269 ? -0.133 -14.765 -7.927 1.00 90.56 269 VAL A O 1
ATOM 2038 N N . SER A 1 270 ? 1.623 -15.230 -9.252 1.00 88.19 270 SER A N 1
ATOM 2039 C CA . SER A 1 270 ? 1.499 -14.060 -10.116 1.00 88.19 270 SER A CA 1
ATOM 2040 C C . SER A 1 270 ? 1.397 -14.533 -11.555 1.00 88.19 270 SER A C 1
ATOM 2042 O O . SER A 1 270 ? 2.142 -15.416 -11.967 1.00 88.19 270 SER A O 1
ATOM 2044 N N . HIS A 1 271 ? 0.473 -13.982 -12.317 1.00 87.31 271 HIS A N 1
ATOM 2045 C CA . HIS A 1 271 ? 0.270 -14.282 -13.717 1.00 87.31 271 HIS A CA 1
ATOM 2046 C C . HIS A 1 271 ? 0.455 -13.006 -14.525 1.00 87.31 271 HIS A C 1
ATOM 2048 O O . HIS A 1 271 ? -0.300 -12.060 -14.338 1.00 87.31 271 HIS A O 1
ATOM 2054 N N . LEU A 1 272 ? 1.450 -12.977 -15.402 1.00 86.12 272 LEU A N 1
ATOM 2055 C CA . LEU A 1 272 ? 1.729 -11.872 -16.306 1.00 86.12 272 LEU A CA 1
ATOM 2056 C C . LEU A 1 272 ? 1.298 -12.277 -17.713 1.00 86.12 272 LEU A C 1
ATOM 2058 O O . LEU A 1 272 ? 1.806 -13.255 -18.260 1.00 86.12 272 LEU A O 1
ATOM 2062 N N . ALA A 1 273 ? 0.367 -11.528 -18.284 1.00 86.88 273 ALA A N 1
ATOM 2063 C CA . ALA A 1 273 ? 0.065 -11.559 -19.700 1.00 86.88 273 ALA A CA 1
ATOM 2064 C C . ALA A 1 273 ? 0.697 -10.323 -20.345 1.00 86.88 273 ALA A C 1
ATOM 2066 O O . ALA A 1 273 ? 0.466 -9.212 -19.883 1.00 86.88 273 ALA A O 1
ATOM 2067 N N . GLU A 1 274 ? 1.491 -10.502 -21.389 1.00 85.88 274 GLU A N 1
ATOM 2068 C CA . GLU A 1 274 ? 2.259 -9.424 -22.010 1.00 85.88 274 GLU A CA 1
ATOM 2069 C C . GLU A 1 274 ? 2.119 -9.467 -23.529 1.00 85.88 274 GLU A C 1
ATOM 2071 O O . GLU A 1 274 ? 2.052 -10.544 -24.131 1.00 85.88 274 GLU A O 1
ATOM 2076 N N . ARG A 1 275 ? 2.102 -8.291 -24.150 1.00 84.81 275 ARG A N 1
ATOM 2077 C CA . ARG A 1 275 ? 2.262 -8.125 -25.595 1.00 84.81 275 ARG A CA 1
ATOM 2078 C C . ARG A 1 275 ? 3.069 -6.869 -25.886 1.00 84.81 275 ARG A C 1
ATOM 2080 O O . ARG A 1 275 ? 2.904 -5.872 -25.192 1.00 84.81 275 ARG A O 1
ATOM 2087 N N . ALA A 1 276 ? 3.895 -6.913 -26.924 1.00 83.56 276 ALA A N 1
ATOM 2088 C CA . ALA A 1 276 ? 4.707 -5.784 -27.360 1.00 83.56 276 ALA A CA 1
ATOM 2089 C C . ALA A 1 276 ? 4.611 -5.600 -28.879 1.00 83.56 276 ALA A C 1
ATOM 2091 O O . ALA A 1 276 ? 4.407 -6.573 -29.614 1.00 83.56 276 ALA A O 1
ATOM 2092 N N . ALA A 1 277 ? 4.760 -4.363 -29.341 1.00 83.31 277 ALA A N 1
ATOM 2093 C CA . ALA A 1 277 ? 4.756 -4.011 -30.755 1.00 83.31 277 ALA A CA 1
ATOM 2094 C C . ALA A 1 277 ? 5.745 -2.878 -31.046 1.00 83.31 277 ALA A C 1
ATOM 2096 O O . ALA A 1 277 ? 6.098 -2.102 -30.160 1.00 83.31 277 ALA A O 1
ATOM 2097 N N . VAL A 1 278 ? 6.170 -2.799 -32.309 1.00 82.88 278 VAL A N 1
ATOM 2098 C CA . VAL A 1 278 ? 6.886 -1.635 -32.836 1.00 82.88 278 VAL A CA 1
ATOM 2099 C C . VAL A 1 278 ? 5.842 -0.606 -33.274 1.00 82.88 278 VAL A C 1
ATOM 2101 O O . VAL A 1 278 ? 5.003 -0.915 -34.123 1.00 82.88 278 VAL A O 1
ATOM 2104 N N . GLY A 1 279 ? 5.905 0.594 -32.706 1.00 82.50 279 GLY A N 1
ATOM 2105 C CA . GLY A 1 279 ? 4.907 1.651 -32.815 1.00 82.50 279 GLY A CA 1
ATOM 2106 C C . GLY A 1 279 ? 3.797 1.531 -31.771 1.00 82.50 279 GLY A C 1
ATOM 2107 O O . GLY A 1 279 ? 3.546 0.457 -31.214 1.00 82.50 279 GLY A O 1
ATOM 2108 N N . SER A 1 280 ? 3.141 2.658 -31.493 1.00 81.94 280 SER A N 1
ATOM 2109 C CA . SER A 1 280 ? 2.032 2.691 -30.547 1.00 81.94 280 SER A CA 1
ATOM 2110 C C . SER A 1 280 ? 0.830 1.919 -31.074 1.00 81.94 280 SER A C 1
ATOM 2112 O O . SER A 1 280 ? 0.647 1.749 -32.284 1.00 81.94 280 SER A O 1
ATOM 2114 N N . PHE A 1 281 ? 0.005 1.438 -30.150 1.00 84.31 281 PHE A N 1
ATOM 2115 C CA . PHE A 1 281 ? -1.187 0.699 -30.501 1.00 84.31 281 PHE A CA 1
ATOM 2116 C C . PHE A 1 281 ? -2.367 0.933 -29.573 1.00 84.31 281 PHE A C 1
ATOM 2118 O O . PHE A 1 281 ? -2.198 1.075 -28.364 1.00 84.31 281 PHE A O 1
ATOM 2125 N N . GLY A 1 282 ? -3.571 0.867 -30.145 1.00 79.44 282 GLY A N 1
ATOM 2126 C CA . GLY A 1 282 ? -4.833 1.030 -29.434 1.00 79.44 282 GLY A CA 1
ATOM 2127 C C . GLY A 1 282 ? -5.486 -0.285 -29.014 1.00 79.44 282 GLY A C 1
ATOM 2128 O O . GLY A 1 282 ? -5.118 -1.386 -29.433 1.00 79.44 282 GLY A O 1
ATOM 2129 N N . PHE A 1 283 ? -6.514 -0.185 -28.170 1.00 74.25 283 PHE A N 1
ATOM 2130 C CA . PHE A 1 283 ? -7.305 -1.347 -27.749 1.00 74.25 283 PHE A CA 1
ATOM 2131 C C . PHE A 1 283 ? -8.043 -2.033 -28.919 1.00 74.25 283 PHE A C 1
ATOM 2133 O O . PHE A 1 283 ? -8.335 -3.227 -28.847 1.00 74.25 283 PHE A O 1
ATOM 2140 N N . GLN A 1 284 ? -8.354 -1.288 -29.988 1.00 74.38 284 GLN A N 1
ATOM 2141 C CA . GLN A 1 284 ? -9.149 -1.763 -31.132 1.00 74.38 284 GLN A CA 1
ATOM 2142 C C . GLN A 1 284 ? -8.343 -2.518 -32.194 1.00 74.38 284 GLN A C 1
ATOM 2144 O O . GLN A 1 284 ? -8.918 -3.199 -33.046 1.00 74.38 284 GLN A O 1
ATOM 2149 N N . ASP A 1 285 ? -7.027 -2.382 -32.167 1.00 78.00 285 ASP A N 1
ATOM 2150 C CA . ASP A 1 285 ? -6.158 -2.923 -33.196 1.00 78.00 285 ASP A CA 1
ATOM 2151 C C . ASP A 1 285 ? -5.986 -4.449 -33.042 1.00 78.00 285 ASP A C 1
ATOM 2153 O O . ASP A 1 285 ? -6.031 -5.030 -31.951 1.00 78.00 285 ASP A O 1
ATOM 2157 N N . SER A 1 286 ? -5.806 -5.128 -34.177 1.00 61.16 286 SER A N 1
ATOM 2158 C CA . SER A 1 286 ? -5.615 -6.582 -34.235 1.00 61.16 286 SER A CA 1
ATOM 2159 C C . SER A 1 286 ? -4.141 -6.927 -34.026 1.00 61.16 286 SER A C 1
ATOM 2161 O O . SER A 1 286 ? -3.308 -6.580 -34.860 1.00 61.16 286 SER A O 1
ATOM 2163 N N . PHE A 1 287 ? -3.821 -7.640 -32.946 1.00 64.00 287 PHE A N 1
ATOM 2164 C CA . PHE A 1 287 ? -2.440 -7.892 -32.513 1.00 64.00 287 PHE A CA 1
ATOM 2165 C C . PHE A 1 287 ? -2.096 -9.369 -32.356 1.00 64.00 287 PHE A C 1
ATOM 2167 O O . PHE A 1 287 ? -3.008 -10.198 -32.308 1.00 64.00 287 PHE A O 1
ATOM 2174 N N . PRO A 1 288 ? -0.790 -9.705 -32.280 1.00 59.84 288 PRO A N 1
ATOM 2175 C CA . PRO A 1 288 ? -0.343 -11.058 -31.973 1.00 59.84 288 PRO A CA 1
ATOM 2176 C C . PRO A 1 288 ? -0.882 -11.579 -30.634 1.00 59.84 288 PRO A C 1
ATOM 2178 O O . PRO A 1 288 ? -1.378 -10.830 -29.787 1.00 59.84 288 PRO A O 1
ATOM 2181 N N . ASP A 1 289 ? -0.756 -12.895 -30.468 1.00 74.62 289 ASP A N 1
ATOM 2182 C CA . ASP A 1 289 ? -1.161 -13.629 -29.274 1.00 74.62 289 ASP A CA 1
ATOM 2183 C C . ASP A 1 289 ? -0.494 -13.073 -28.005 1.00 74.62 289 ASP A C 1
ATOM 2185 O O . ASP A 1 289 ? 0.694 -12.747 -27.990 1.00 74.62 289 ASP A O 1
ATOM 2189 N N . TRP A 1 290 ? -1.261 -13.004 -26.914 1.00 78.19 290 TRP A N 1
ATOM 2190 C CA . TRP A 1 290 ? -0.736 -12.684 -25.589 1.00 78.19 290 TRP A CA 1
ATOM 2191 C C . TRP A 1 290 ? 0.284 -13.736 -25.149 1.00 78.19 290 TRP A C 1
ATOM 2193 O O . TRP A 1 290 ? 0.047 -14.943 -25.252 1.00 78.19 290 TRP A O 1
ATOM 2203 N N . MET A 1 291 ? 1.396 -13.281 -24.582 1.00 78.00 291 MET A N 1
ATOM 2204 C CA . MET A 1 291 ? 2.344 -14.151 -23.901 1.00 78.00 291 MET A CA 1
ATOM 2205 C C . MET A 1 291 ? 1.938 -14.293 -22.443 1.00 78.00 291 MET A C 1
ATOM 2207 O O . MET A 1 291 ? 1.867 -13.305 -21.725 1.00 78.00 291 MET A O 1
ATOM 2211 N N . TYR A 1 292 ? 1.710 -15.522 -21.989 1.00 81.69 292 TYR A N 1
ATOM 2212 C CA . TYR A 1 292 ? 1.277 -15.807 -20.622 1.00 81.69 292 TYR A CA 1
ATOM 2213 C C . TYR A 1 292 ? 2.414 -16.410 -19.798 1.00 81.69 292 TYR A C 1
ATOM 2215 O O . TYR A 1 292 ? 3.031 -17.398 -20.199 1.00 81.69 292 TYR A O 1
ATOM 2223 N N . ARG A 1 293 ? 2.660 -15.854 -18.612 1.00 80.31 293 ARG A N 1
ATOM 2224 C CA . ARG A 1 293 ? 3.711 -16.281 -17.682 1.00 80.31 293 ARG A CA 1
ATOM 2225 C C . ARG A 1 293 ? 3.101 -16.444 -16.292 1.00 80.31 293 ARG A C 1
ATOM 2227 O O . ARG A 1 293 ? 2.386 -15.566 -15.833 1.00 80.31 293 ARG A O 1
ATOM 2234 N N . THR A 1 294 ? 3.383 -17.546 -15.601 1.00 84.44 294 THR A N 1
ATOM 2235 C CA . THR A 1 294 ? 2.902 -17.774 -14.226 1.00 84.44 294 THR A CA 1
ATOM 2236 C C . THR A 1 294 ? 4.077 -17.966 -13.288 1.00 84.44 294 THR A C 1
ATOM 2238 O O . THR A 1 294 ? 4.759 -18.984 -13.366 1.00 84.44 294 THR A O 1
ATOM 2241 N N . GLY A 1 295 ? 4.294 -17.003 -12.402 1.00 84.31 295 GLY A N 1
ATOM 2242 C CA . GLY A 1 295 ? 5.315 -17.032 -11.373 1.00 84.31 295 GLY A CA 1
ATOM 2243 C C . GLY A 1 295 ? 4.802 -17.379 -9.976 1.00 84.31 295 GLY A C 1
ATOM 2244 O O . GLY A 1 295 ? 3.608 -17.308 -9.675 1.00 84.31 295 GLY A O 1
ATOM 2245 N N . LEU A 1 296 ? 5.743 -17.742 -9.108 1.00 88.62 296 LEU A N 1
ATOM 2246 C CA . LEU A 1 296 ? 5.516 -18.010 -7.689 1.00 88.62 296 LEU A CA 1
ATOM 2247 C C . LEU A 1 296 ? 6.056 -16.856 -6.850 1.00 88.62 296 LEU A C 1
ATOM 2249 O O . LEU A 1 296 ? 7.197 -16.438 -7.028 1.00 88.62 296 LEU A O 1
ATOM 2253 N N . LEU A 1 297 ? 5.250 -16.380 -5.907 1.00 88.38 297 LEU A N 1
ATOM 2254 C CA . LEU A 1 297 ? 5.600 -15.317 -4.975 1.00 88.38 297 LEU A CA 1
ATOM 2255 C C . LEU A 1 297 ? 5.766 -15.897 -3.569 1.00 88.38 297 LEU A C 1
ATOM 2257 O O . LEU A 1 297 ? 4.894 -16.608 -3.072 1.00 88.38 297 LEU A O 1
ATOM 2261 N N . ALA A 1 298 ? 6.843 -15.525 -2.887 1.00 89.50 298 ALA A N 1
ATOM 2262 C CA . ALA A 1 298 ? 7.004 -15.746 -1.456 1.00 89.50 298 ALA A CA 1
ATOM 2263 C C . ALA A 1 298 ? 7.606 -14.504 -0.799 1.00 89.50 298 ALA A C 1
ATOM 2265 O O . ALA A 1 298 ? 8.437 -13.817 -1.388 1.00 89.50 298 ALA A O 1
ATOM 2266 N N . GLY A 1 299 ? 7.217 -14.197 0.434 1.00 89.00 299 GLY A N 1
ATOM 2267 C CA . GLY A 1 299 ? 7.774 -13.047 1.133 1.00 89.00 299 GLY A CA 1
ATOM 2268 C C . GLY A 1 299 ? 7.454 -12.995 2.613 1.00 89.00 299 GLY A C 1
ATOM 2269 O O . GLY A 1 299 ? 6.687 -13.794 3.151 1.00 89.00 299 GLY A O 1
ATOM 2270 N N . PHE A 1 300 ? 8.050 -12.021 3.280 1.00 87.69 300 PHE A N 1
ATOM 2271 C CA . PHE A 1 300 ? 7.803 -11.718 4.675 1.00 87.69 300 PHE A CA 1
ATOM 2272 C C . PHE A 1 300 ? 7.862 -10.211 4.914 1.00 87.69 300 PHE A C 1
ATOM 2274 O O . PHE A 1 300 ? 8.543 -9.461 4.215 1.00 87.69 300 PHE A O 1
ATOM 2281 N N . SER A 1 301 ? 7.167 -9.767 5.949 1.00 83.12 301 SER A N 1
ATOM 2282 C CA . SER A 1 301 ? 7.255 -8.408 6.461 1.00 83.12 301 SER A CA 1
ATOM 2283 C C . SER A 1 301 ? 7.196 -8.435 7.978 1.00 83.12 301 SER A C 1
ATOM 2285 O O . SER A 1 301 ? 6.290 -9.031 8.561 1.00 83.12 301 SER A O 1
ATOM 2287 N N . TYR A 1 302 ? 8.146 -7.763 8.606 1.00 84.56 302 TYR A N 1
ATOM 2288 C CA . TYR A 1 302 ? 8.203 -7.501 10.029 1.00 84.56 302 TYR A CA 1
ATOM 2289 C C . TYR A 1 302 ? 8.100 -5.996 10.270 1.00 84.56 302 TYR A C 1
ATOM 2291 O O . TYR A 1 302 ? 8.801 -5.205 9.642 1.00 84.56 302 TYR A O 1
ATOM 2299 N N . GLY A 1 303 ? 7.256 -5.600 11.211 1.00 78.81 303 GLY A N 1
ATOM 2300 C CA . GLY A 1 303 ? 7.111 -4.222 11.652 1.00 78.81 303 GLY A CA 1
ATOM 2301 C C . GLY A 1 303 ? 7.088 -4.153 13.169 1.00 78.81 303 GLY A C 1
ATOM 2302 O O . GLY A 1 303 ? 6.491 -4.984 13.843 1.00 78.81 303 GLY A O 1
ATOM 2303 N N . SER A 1 304 ? 7.727 -3.144 13.736 1.00 78.00 304 SER A N 1
ATOM 2304 C CA . SER A 1 304 ? 7.660 -2.833 15.156 1.00 78.00 304 SER A CA 1
ATOM 2305 C C . SER A 1 304 ? 7.521 -1.332 15.312 1.00 78.00 304 SER A C 1
ATOM 2307 O O . SER A 1 304 ? 8.483 -0.585 15.147 1.00 78.00 304 SER A O 1
ATOM 2309 N N . VAL A 1 305 ? 6.324 -0.893 15.671 1.00 70.00 305 VAL A N 1
ATOM 2310 C CA . VAL A 1 305 ? 5.989 0.501 15.939 1.00 70.00 305 VAL A CA 1
ATOM 2311 C C . VAL A 1 305 ? 5.836 0.657 17.441 1.00 70.00 305 VAL A C 1
ATOM 2313 O O . VAL A 1 305 ? 4.948 0.074 18.047 1.00 70.00 305 VAL A O 1
ATOM 2316 N N . HIS A 1 306 ? 6.701 1.441 18.069 1.00 64.88 306 HIS A N 1
ATOM 2317 C CA . HIS A 1 306 ? 6.505 1.857 19.450 1.00 64.88 306 HIS A CA 1
ATOM 2318 C C . HIS A 1 306 ? 5.641 3.113 19.429 1.00 64.88 306 HIS A C 1
ATOM 2320 O O . HIS A 1 306 ? 6.004 4.111 18.799 1.00 64.88 306 HIS A O 1
ATOM 2326 N N . SER A 1 307 ? 4.481 3.041 20.082 1.00 51.16 307 SER A N 1
ATOM 2327 C CA . SER A 1 307 ? 3.539 4.152 20.175 1.00 51.16 307 SER A CA 1
ATOM 2328 C C . SER A 1 307 ? 4.258 5.413 20.651 1.00 51.16 307 SER A C 1
ATOM 2330 O O . SER A 1 307 ? 4.838 5.430 21.738 1.00 51.16 307 SER A O 1
ATOM 2332 N N . ALA A 1 308 ? 4.209 6.469 19.843 1.00 47.31 308 ALA A N 1
ATOM 2333 C CA . ALA A 1 308 ? 4.356 7.818 20.364 1.00 47.31 308 ALA A CA 1
ATOM 2334 C C . ALA A 1 308 ? 3.058 8.225 21.080 1.00 47.31 308 ALA A C 1
ATOM 2336 O O . ALA A 1 308 ? 2.024 7.581 20.874 1.00 47.31 308 ALA A O 1
ATOM 2337 N N . PRO A 1 309 ? 3.086 9.279 21.915 1.00 45.06 309 PRO A N 1
ATOM 2338 C CA . PRO A 1 309 ? 1.858 9.909 22.391 1.00 45.06 309 PRO A CA 1
ATOM 2339 C C . PRO A 1 309 ? 0.892 10.178 21.226 1.00 45.06 309 PRO A C 1
ATOM 2341 O O . PRO A 1 309 ? 1.339 10.437 20.110 1.00 45.06 309 PRO A O 1
ATOM 2344 N N . LEU A 1 310 ? -0.420 10.181 21.509 1.00 41.53 310 LEU A N 1
ATOM 2345 C CA . LEU A 1 310 ? -1.536 10.451 20.573 1.00 41.53 310 LEU A CA 1
ATOM 2346 C C . LEU A 1 310 ? -1.336 11.681 19.658 1.00 41.53 310 LEU A C 1
ATOM 2348 O O . LEU A 1 310 ? -2.037 11.832 18.668 1.00 41.53 310 LEU A O 1
ATOM 2352 N N . ARG A 1 311 ? -0.368 12.545 19.981 1.00 41.62 311 ARG A N 1
ATOM 2353 C CA . ARG A 1 311 ? -0.013 13.778 19.280 1.00 41.62 311 ARG A CA 1
ATOM 2354 C C . ARG A 1 311 ? 1.178 13.661 18.313 1.00 41.62 311 ARG A C 1
ATOM 2356 O O . ARG A 1 311 ? 1.825 14.662 18.037 1.00 41.62 311 ARG A O 1
ATOM 2363 N N . ALA A 1 312 ? 1.544 12.474 17.837 1.00 49.91 312 ALA A N 1
ATOM 2364 C CA . ALA A 1 312 ? 2.626 12.321 16.857 1.00 49.91 312 ALA A CA 1
ATOM 2365 C C . ALA A 1 312 ? 2.074 11.843 15.511 1.00 49.91 312 ALA A C 1
ATOM 2367 O O . ALA A 1 312 ? 1.875 10.648 15.311 1.00 49.91 312 ALA A O 1
ATOM 2368 N N . ILE A 1 313 ? 1.876 12.795 14.594 1.00 54.06 313 ILE A N 1
ATOM 2369 C CA . ILE A 1 313 ? 1.354 12.606 13.225 1.00 54.06 313 ILE A CA 1
ATOM 2370 C C . ILE A 1 313 ? 2.085 11.489 12.482 1.00 54.06 313 ILE A C 1
ATOM 2372 O O . ILE A 1 313 ? 1.482 10.560 11.968 1.00 54.06 313 ILE A O 1
ATOM 2376 N N . TYR A 1 314 ? 3.415 11.552 12.472 1.00 54.56 314 TYR A N 1
ATOM 2377 C CA . TYR A 1 314 ? 4.255 10.582 11.776 1.00 54.56 314 TYR A CA 1
ATOM 2378 C C . TYR A 1 314 ? 4.650 9.406 12.672 1.00 54.56 314 TYR A C 1
ATOM 2380 O O . TYR A 1 314 ? 5.592 8.686 12.364 1.00 54.56 314 TYR A O 1
ATOM 2388 N N . GLY A 1 315 ? 3.937 9.184 13.778 1.00 57.22 315 GLY A N 1
ATOM 2389 C CA . GLY A 1 315 ? 4.199 8.105 14.719 1.00 57.22 315 GLY A CA 1
ATOM 2390 C C . GLY A 1 315 ? 5.509 8.252 15.500 1.00 57.22 315 GLY A C 1
ATOM 2391 O O . GLY A 1 315 ? 6.322 9.150 15.297 1.00 57.22 315 GLY A O 1
ATOM 2392 N N . GLY A 1 316 ? 5.687 7.348 16.461 1.00 64.50 316 GLY A N 1
ATOM 2393 C CA . GLY A 1 316 ? 6.884 7.272 17.288 1.00 64.50 316 GLY A CA 1
ATOM 2394 C C . GLY A 1 316 ? 8.017 6.526 16.606 1.00 64.50 316 GLY A C 1
ATOM 2395 O O . GLY A 1 316 ? 8.174 6.540 15.384 1.00 64.50 316 GLY A O 1
ATOM 2396 N N . ARG A 1 317 ? 8.811 5.835 17.421 1.00 73.56 317 ARG A N 1
ATOM 2397 C CA . ARG A 1 317 ? 9.888 4.986 16.918 1.00 73.56 317 ARG A CA 1
ATOM 2398 C C . ARG A 1 317 ? 9.294 3.808 16.156 1.00 73.56 317 ARG A C 1
ATOM 2400 O O . ARG A 1 317 ? 8.496 3.063 16.718 1.00 73.56 317 ARG A O 1
ATOM 2407 N N . ALA A 1 318 ? 9.688 3.622 14.907 1.00 78.50 318 ALA A N 1
ATOM 2408 C CA . ALA A 1 318 ? 9.280 2.481 14.102 1.00 78.50 318 ALA A CA 1
ATOM 2409 C C . ALA A 1 318 ? 10.501 1.820 13.470 1.00 78.50 318 ALA A C 1
ATOM 2411 O O . ALA A 1 318 ? 11.456 2.491 13.098 1.00 78.50 318 ALA A O 1
ATOM 2412 N N . VAL A 1 319 ? 10.466 0.500 13.358 1.00 82.56 319 VAL A N 1
ATOM 2413 C CA . VAL A 1 319 ? 11.410 -0.276 12.554 1.00 82.56 319 VAL A CA 1
ATOM 2414 C C . VAL A 1 319 ? 10.590 -1.245 11.726 1.00 82.56 319 VAL A C 1
ATOM 2416 O O . VAL A 1 319 ? 9.700 -1.904 12.261 1.00 82.56 319 VAL A O 1
ATOM 2419 N N . ALA A 1 320 ? 10.874 -1.328 10.437 1.00 83.44 320 ALA A N 1
ATOM 2420 C CA . ALA A 1 320 ? 10.236 -2.258 9.527 1.00 83.44 320 ALA A CA 1
ATOM 2421 C C . ALA A 1 320 ? 11.274 -2.893 8.606 1.00 83.44 320 ALA A C 1
ATOM 2423 O O . ALA A 1 320 ? 12.219 -2.239 8.172 1.00 83.44 320 ALA A O 1
ATOM 2424 N N . VAL A 1 321 ? 11.087 -4.175 8.321 1.00 86.44 321 VAL A N 1
ATOM 2425 C CA . VAL A 1 321 ? 11.901 -4.956 7.394 1.00 86.44 321 VAL A CA 1
ATOM 2426 C C . VAL A 1 321 ? 10.957 -5.821 6.579 1.00 86.44 321 VAL A C 1
ATOM 2428 O O . VAL A 1 321 ? 10.098 -6.493 7.144 1.00 86.44 321 VAL A O 1
ATOM 2431 N N . SER A 1 322 ? 11.112 -5.848 5.267 1.00 88.00 322 SER A N 1
ATOM 2432 C CA . SER A 1 322 ? 10.373 -6.760 4.401 1.00 88.00 322 SER A CA 1
ATOM 2433 C C . SER A 1 322 ? 11.254 -7.289 3.288 1.00 88.00 322 SER A C 1
ATOM 2435 O O . SER A 1 322 ? 12.177 -6.612 2.839 1.00 88.00 322 SER A O 1
ATOM 2437 N N . GLY A 1 323 ? 10.942 -8.494 2.832 1.00 87.81 323 GLY A N 1
ATOM 2438 C CA . GLY A 1 323 ? 11.599 -9.119 1.699 1.00 87.81 323 GLY A CA 1
ATOM 2439 C C . GLY A 1 323 ? 10.627 -9.994 0.925 1.00 87.81 323 GLY A C 1
ATOM 2440 O O . GLY A 1 323 ? 9.745 -10.620 1.517 1.00 87.81 323 GLY A O 1
ATOM 2441 N N . SER A 1 324 ? 10.782 -10.046 -0.389 1.00 87.44 324 SER A N 1
ATOM 2442 C CA . SER A 1 324 ? 10.025 -10.941 -1.255 1.00 87.44 324 SER A CA 1
ATOM 2443 C C . SER A 1 324 ? 10.889 -11.485 -2.383 1.00 87.44 324 SER A C 1
ATOM 2445 O O . SER A 1 324 ? 11.884 -10.885 -2.790 1.00 87.44 324 SER A O 1
ATOM 2447 N N . VAL A 1 325 ? 10.494 -12.656 -2.864 1.00 88.75 325 VAL A N 1
ATOM 2448 C CA . VAL A 1 325 ? 11.061 -13.347 -4.012 1.00 88.75 325 VAL A CA 1
ATOM 2449 C C . VAL A 1 325 ? 9.905 -13.694 -4.942 1.00 88.75 325 VAL A C 1
ATOM 2451 O O . VAL A 1 325 ? 8.904 -14.265 -4.507 1.00 88.75 325 VAL A O 1
ATOM 2454 N N . LEU A 1 326 ? 10.052 -13.341 -6.210 1.00 86.06 326 LEU A N 1
ATOM 2455 C CA . LEU A 1 326 ? 9.167 -13.706 -7.302 1.00 86.06 326 LEU A CA 1
ATOM 2456 C C . LEU A 1 326 ? 9.974 -14.552 -8.288 1.00 86.06 326 LEU A C 1
ATOM 2458 O O . LEU A 1 326 ? 10.992 -14.102 -8.807 1.00 86.06 326 LEU A O 1
ATOM 2462 N N . VAL A 1 327 ? 9.533 -15.781 -8.521 1.00 85.25 327 VAL A N 1
ATOM 2463 C CA . VAL A 1 327 ? 10.121 -16.681 -9.517 1.00 85.25 327 VAL A CA 1
ATOM 2464 C C . VAL A 1 327 ? 9.215 -16.676 -10.733 1.00 85.25 327 VAL A C 1
ATOM 2466 O O . VAL A 1 327 ? 8.098 -17.176 -10.654 1.00 85.25 327 VAL A O 1
ATOM 2469 N N . GLU A 1 328 ? 9.681 -16.105 -11.833 1.00 81.12 328 GLU A N 1
ATOM 2470 C CA . GLU A 1 328 ? 8.984 -16.028 -13.113 1.00 81.12 328 GLU A CA 1
ATOM 2471 C C . GLU A 1 328 ? 9.538 -17.115 -14.048 1.00 81.12 328 GLU A C 1
ATOM 2473 O O . GLU A 1 328 ? 10.757 -17.298 -14.131 1.00 81.12 328 GLU A O 1
ATOM 2478 N N . PRO A 1 329 ? 8.676 -17.864 -14.750 1.00 74.44 329 PRO A N 1
ATOM 2479 C CA . PRO A 1 329 ? 9.118 -18.938 -15.623 1.00 74.44 329 PRO A CA 1
ATOM 2480 C C . PRO A 1 329 ? 9.932 -18.379 -16.792 1.00 74.44 329 PRO A C 1
ATOM 2482 O O . PRO A 1 329 ? 9.786 -17.217 -17.181 1.00 74.44 329 PRO A O 1
ATOM 2485 N N . LYS A 1 330 ? 10.799 -19.224 -17.351 1.00 70.12 330 LYS A N 1
ATOM 2486 C CA . LYS A 1 330 ? 11.652 -18.872 -18.494 1.00 70.12 330 LYS A CA 1
ATOM 2487 C C . LYS A 1 330 ? 10.888 -18.249 -19.672 1.00 70.12 330 LYS A C 1
ATOM 2489 O O . LYS A 1 330 ? 9.758 -18.630 -19.975 1.00 70.12 330 LYS A O 1
ATOM 2494 N N . GLU A 1 331 ? 11.557 -17.338 -20.375 1.00 64.62 331 GLU A N 1
ATOM 2495 C CA . GLU A 1 331 ? 11.028 -16.718 -21.595 1.00 64.62 331 GLU A CA 1
ATOM 2496 C C . GLU A 1 331 ? 11.050 -17.690 -22.779 1.00 64.62 331 GLU A C 1
ATOM 2498 O O . GLU A 1 331 ? 11.731 -18.722 -22.748 1.00 64.62 331 GLU A O 1
ATOM 2503 N N . LEU A 1 332 ? 10.322 -17.361 -23.848 1.00 42.91 332 LEU A N 1
ATOM 2504 C CA . LEU A 1 332 ? 10.347 -18.147 -25.077 1.00 42.91 332 LEU A CA 1
ATOM 2505 C C . LEU A 1 332 ? 11.762 -18.096 -25.686 1.00 42.91 332 LEU A C 1
ATOM 2507 O O . LEU A 1 332 ? 12.228 -17.046 -26.106 1.00 42.91 332 LEU A O 1
ATOM 2511 N N . GLY A 1 333 ? 12.466 -19.232 -25.699 1.00 47.94 333 GLY A N 1
ATOM 2512 C CA . GLY A 1 333 ? 13.873 -19.310 -26.127 1.00 47.94 333 GLY A CA 1
ATOM 2513 C C . GLY A 1 333 ? 14.903 -19.157 -25.000 1.00 47.94 333 GLY A C 1
ATOM 2514 O O . GLY A 1 333 ? 16.084 -19.421 -25.221 1.00 47.94 333 GLY A O 1
ATOM 2515 N N . GLY A 1 334 ? 14.468 -18.825 -23.781 1.00 57.28 334 GLY A N 1
ATOM 2516 C CA . GLY A 1 334 ? 15.314 -18.795 -22.588 1.00 57.28 334 GLY A CA 1
ATOM 2517 C C . GLY A 1 334 ? 15.618 -20.193 -22.038 1.00 57.28 334 GLY A C 1
ATOM 2518 O O . GLY A 1 334 ? 14.827 -21.134 -22.168 1.00 57.28 334 GLY A O 1
ATOM 2519 N N . SER A 1 335 ? 16.775 -20.344 -21.392 1.00 58.34 335 SER A N 1
ATOM 2520 C CA . SER A 1 335 ? 17.209 -21.609 -20.781 1.00 58.34 335 SER A CA 1
ATOM 2521 C C . SER A 1 335 ? 16.874 -21.725 -19.289 1.00 58.34 335 SER A C 1
ATOM 2523 O O . SER A 1 335 ? 16.839 -22.846 -18.777 1.00 58.34 335 SER A O 1
ATOM 2525 N N . THR A 1 336 ? 16.584 -20.615 -18.598 1.00 73.00 336 THR A N 1
ATOM 2526 C CA . THR A 1 336 ? 16.419 -20.567 -17.133 1.00 73.00 336 THR A CA 1
ATOM 2527 C C . THR A 1 336 ? 15.291 -19.637 -16.688 1.00 73.00 336 THR A C 1
ATOM 2529 O O . THR A 1 336 ? 14.971 -18.666 -17.370 1.00 73.00 336 THR A O 1
ATOM 2532 N N . ASP A 1 337 ? 14.713 -19.913 -15.520 1.00 79.44 337 ASP A N 1
ATOM 2533 C CA . ASP A 1 337 ? 13.720 -19.047 -14.875 1.00 79.44 337 ASP A CA 1
ATOM 2534 C C . ASP A 1 337 ? 14.337 -17.699 -14.453 1.00 79.44 337 ASP A C 1
ATOM 2536 O O . ASP A 1 337 ? 15.555 -17.580 -14.285 1.00 79.44 337 ASP A O 1
ATOM 2540 N N . ARG A 1 338 ? 13.505 -16.661 -14.319 1.00 82.88 338 ARG A N 1
ATOM 2541 C CA . ARG A 1 338 ? 13.901 -15.341 -13.801 1.00 82.88 338 ARG A CA 1
ATOM 2542 C C . ARG A 1 338 ? 13.516 -15.256 -12.327 1.00 82.88 338 ARG A C 1
ATOM 2544 O O . ARG A 1 338 ? 12.372 -15.501 -11.964 1.00 82.88 338 ARG A O 1
ATOM 2551 N N . VAL A 1 339 ? 14.463 -14.910 -11.463 1.00 84.19 339 VAL A N 1
ATOM 2552 C CA . VAL A 1 339 ? 14.219 -14.706 -10.032 1.00 84.19 339 VAL A CA 1
ATOM 2553 C C . VAL A 1 339 ? 14.380 -13.230 -9.726 1.00 84.19 339 VAL A C 1
ATOM 2555 O O . VAL A 1 339 ? 15.469 -12.682 -9.866 1.00 84.19 339 VAL A O 1
ATOM 2558 N N . ARG A 1 340 ? 13.299 -12.594 -9.283 1.00 87.38 340 ARG A N 1
ATOM 2559 C CA . ARG A 1 340 ? 13.286 -11.208 -8.826 1.00 87.38 340 ARG A CA 1
ATOM 2560 C C . ARG A 1 340 ? 13.194 -11.180 -7.313 1.00 87.38 340 ARG A C 1
ATOM 2562 O O . ARG A 1 340 ? 12.334 -11.830 -6.725 1.00 87.38 340 ARG A O 1
ATOM 2569 N N . THR A 1 341 ? 14.057 -10.413 -6.670 1.00 88.62 341 THR A N 1
ATOM 2570 C CA . THR A 1 341 ? 14.029 -10.221 -5.220 1.00 88.62 341 THR A CA 1
ATOM 2571 C C . THR A 1 341 ? 13.822 -8.755 -4.905 1.00 88.62 341 THR A C 1
ATOM 2573 O O . THR A 1 341 ? 14.374 -7.893 -5.583 1.00 88.62 341 THR A O 1
ATOM 2576 N N . ARG A 1 342 ? 13.015 -8.468 -3.887 1.00 90.25 342 ARG A N 1
ATOM 2577 C CA . ARG A 1 342 ? 12.847 -7.124 -3.336 1.00 90.25 342 ARG A CA 1
ATOM 2578 C C . ARG A 1 342 ? 13.139 -7.164 -1.850 1.00 90.25 342 ARG A C 1
ATOM 2580 O O . ARG A 1 342 ? 12.726 -8.093 -1.157 1.00 90.25 342 ARG A O 1
ATOM 2587 N N . ALA A 1 343 ? 13.826 -6.150 -1.353 1.00 91.44 343 ALA A N 1
ATOM 2588 C CA . ALA A 1 343 ? 14.091 -5.971 0.063 1.00 91.44 343 ALA A CA 1
ATOM 2589 C C . ALA A 1 343 ? 13.856 -4.514 0.447 1.00 91.44 343 ALA A C 1
ATOM 2591 O O . ALA A 1 343 ? 14.187 -3.596 -0.298 1.00 91.44 343 ALA A O 1
ATOM 2592 N N . ARG A 1 344 ? 13.296 -4.304 1.634 1.00 91.38 344 ARG A N 1
ATOM 2593 C CA . ARG A 1 344 ? 13.078 -2.979 2.203 1.00 91.38 344 ARG A CA 1
ATOM 2594 C C . ARG A 1 344 ? 13.386 -2.993 3.683 1.00 91.38 344 ARG A C 1
ATOM 2596 O O . ARG A 1 344 ? 12.957 -3.883 4.415 1.00 91.38 344 ARG A O 1
ATOM 2603 N N . VAL A 1 345 ? 14.093 -1.969 4.128 1.00 90.31 345 VAL A N 1
ATOM 2604 C CA . VAL A 1 345 ? 14.347 -1.680 5.535 1.00 90.31 345 VAL A CA 1
ATOM 2605 C C . VAL A 1 345 ? 13.967 -0.233 5.784 1.00 90.31 345 VAL A C 1
ATOM 2607 O O . VAL A 1 345 ? 14.288 0.654 4.999 1.00 90.31 345 VAL A O 1
ATOM 2610 N N . MET A 1 346 ? 13.272 0.020 6.883 1.00 91.06 346 MET A N 1
ATOM 2611 C CA . MET A 1 346 ? 12.924 1.362 7.317 1.00 91.06 346 MET A CA 1
ATOM 2612 C C . MET A 1 346 ? 13.109 1.478 8.824 1.00 91.06 346 MET A C 1
ATOM 2614 O O . MET A 1 346 ? 12.697 0.607 9.589 1.00 91.06 346 MET A O 1
ATOM 2618 N N . GLY A 1 347 ? 13.731 2.568 9.250 1.00 87.50 347 GLY A N 1
ATOM 2619 C CA . GLY A 1 347 ? 13.829 2.976 10.640 1.00 87.50 347 GLY A CA 1
ATOM 2620 C C . GLY A 1 347 ? 13.340 4.406 10.776 1.00 87.50 347 GLY A C 1
ATOM 2621 O O . GLY A 1 347 ? 13.729 5.277 10.009 1.00 87.50 347 GLY A O 1
ATOM 2622 N N . ARG A 1 348 ? 12.501 4.670 11.769 1.00 86.69 348 ARG A N 1
ATOM 2623 C CA . ARG A 1 348 ? 11.974 5.997 12.068 1.00 86.69 348 ARG A CA 1
ATOM 2624 C C . ARG A 1 348 ? 12.113 6.286 13.547 1.00 86.69 348 ARG A C 1
ATOM 2626 O O . ARG A 1 348 ? 11.851 5.423 14.384 1.00 86.69 348 ARG A O 1
ATOM 2633 N N . SER A 1 349 ? 12.492 7.510 13.883 1.00 85.00 349 SER A N 1
ATOM 2634 C CA . SER A 1 349 ? 12.565 7.987 15.262 1.00 85.00 349 SER A CA 1
ATOM 2635 C C . SER A 1 349 ? 12.141 9.445 15.348 1.00 85.00 349 SER A C 1
ATOM 2637 O O . SER A 1 349 ? 12.279 10.203 14.394 1.00 85.00 349 SER A O 1
ATOM 2639 N N . SER A 1 350 ? 11.658 9.862 16.515 1.00 78.19 350 SER A N 1
ATOM 2640 C CA . SER A 1 350 ? 11.416 11.274 16.796 1.00 78.19 350 SER A CA 1
ATOM 2641 C C . SER A 1 350 ? 12.745 12.027 16.906 1.00 78.19 350 SER A C 1
ATOM 2643 O O . SER A 1 350 ? 13.640 11.603 17.642 1.00 78.19 350 SER A O 1
ATOM 2645 N N . ALA A 1 351 ? 12.853 13.149 16.202 1.00 74.69 351 ALA A N 1
ATOM 2646 C CA . ALA A 1 351 ? 13.871 14.159 16.427 1.00 74.69 351 ALA A CA 1
ATOM 2647 C C . ALA A 1 351 ? 13.435 15.000 17.633 1.00 74.69 351 ALA A C 1
ATOM 2649 O O . ALA A 1 351 ? 12.479 15.773 17.578 1.00 74.69 351 ALA A O 1
ATOM 2650 N N . LEU A 1 352 ? 14.088 14.786 18.772 1.00 69.62 352 LEU A N 1
ATOM 2651 C CA . LEU A 1 352 ? 13.833 15.583 19.968 1.00 69.62 352 LEU A CA 1
ATOM 2652 C C . LEU A 1 352 ? 14.492 16.964 19.822 1.00 69.62 352 LEU A C 1
ATOM 2654 O O . LEU A 1 352 ? 15.619 17.027 19.329 1.00 69.62 352 LEU A O 1
ATOM 2658 N N . PRO A 1 353 ? 13.841 18.056 20.278 1.00 58.56 353 PRO A N 1
ATOM 2659 C CA . PRO A 1 353 ? 12.563 18.113 21.008 1.00 58.56 353 PRO A CA 1
ATOM 2660 C C . PRO A 1 353 ? 11.319 18.466 20.152 1.00 58.56 353 PRO A C 1
ATOM 2662 O O . PRO A 1 353 ? 10.239 18.638 20.709 1.00 58.56 353 PRO A O 1
ATOM 2665 N N . SER A 1 354 ? 11.425 18.586 18.825 1.00 58.44 354 SER A N 1
ATOM 2666 C CA . SER A 1 354 ? 10.443 19.280 17.965 1.00 58.44 354 SER A CA 1
ATOM 2667 C C . SER A 1 354 ? 9.208 18.473 17.536 1.00 58.44 354 SER A C 1
ATOM 2669 O O . SER A 1 354 ? 8.475 18.924 16.662 1.00 58.44 354 SER A O 1
ATOM 2671 N N . GLN A 1 355 ? 8.967 17.278 18.093 1.00 70.12 355 GLN A N 1
ATOM 2672 C CA . GLN A 1 355 ? 7.954 16.316 17.599 1.00 70.12 355 GLN A CA 1
ATOM 2673 C C . GLN A 1 355 ? 8.144 15.900 16.127 1.00 70.12 355 GLN A C 1
ATOM 2675 O O . GLN A 1 355 ? 7.367 15.099 15.607 1.00 70.12 355 GLN A O 1
ATOM 2680 N N . ALA A 1 356 ? 9.190 16.399 15.464 1.00 78.00 356 ALA A N 1
ATOM 2681 C CA . ALA A 1 356 ? 9.566 15.990 14.132 1.00 78.00 356 ALA A CA 1
ATOM 2682 C C . ALA A 1 356 ? 10.025 14.531 14.143 1.00 78.00 356 ALA A C 1
ATOM 2684 O O . ALA A 1 356 ? 10.424 13.983 15.175 1.00 78.00 356 ALA A O 1
ATOM 2685 N N . THR A 1 357 ? 9.980 13.891 12.985 1.00 83.12 357 THR A N 1
ATOM 2686 C CA . THR A 1 357 ? 10.473 12.526 12.801 1.00 83.12 357 THR A CA 1
ATOM 2687 C C . THR A 1 357 ? 11.577 12.513 11.767 1.00 83.12 357 THR A C 1
ATOM 2689 O O . THR A 1 357 ? 11.516 13.233 10.777 1.00 83.12 357 THR A O 1
ATOM 2692 N N . VAL A 1 358 ? 12.587 11.693 12.022 1.00 88.56 358 VAL A N 1
ATOM 2693 C CA . VAL A 1 358 ? 13.605 11.313 11.050 1.00 88.56 358 VAL A CA 1
ATOM 2694 C C . VAL A 1 358 ? 13.309 9.881 10.646 1.00 88.56 358 VAL A C 1
ATOM 2696 O O . VAL A 1 358 ? 13.143 9.020 11.516 1.00 88.56 358 VAL A O 1
ATOM 2699 N N . GLN A 1 359 ? 13.243 9.629 9.348 1.00 89.88 359 GLN A N 1
ATOM 2700 C CA . GLN A 1 359 ? 13.085 8.304 8.774 1.00 89.88 359 GLN A CA 1
ATOM 2701 C C . GLN A 1 359 ? 14.261 8.022 7.848 1.00 89.88 359 GLN A C 1
ATOM 2703 O O . GLN A 1 359 ? 14.566 8.814 6.970 1.00 89.88 359 GLN A O 1
ATOM 2708 N N . LEU A 1 360 ? 14.898 6.877 8.045 1.00 93.75 360 LEU A N 1
ATOM 2709 C CA . LEU A 1 360 ? 15.841 6.293 7.110 1.00 93.75 360 LEU A CA 1
ATOM 2710 C C . LEU A 1 360 ? 15.152 5.105 6.447 1.00 93.75 360 LEU A C 1
ATOM 2712 O O . LEU A 1 360 ? 14.570 4.261 7.134 1.00 93.75 360 LEU A O 1
ATOM 2716 N N . SER A 1 361 ? 15.230 5.023 5.129 1.00 93.25 361 SER A N 1
ATOM 2717 C CA . SER A 1 361 ? 14.735 3.888 4.362 1.00 93.25 361 SER A CA 1
ATOM 2718 C C . SER A 1 361 ? 15.781 3.425 3.363 1.00 93.25 361 SER A C 1
ATOM 2720 O O . SER A 1 361 ? 16.553 4.225 2.846 1.00 93.25 361 SER A O 1
ATOM 2722 N N . ALA A 1 362 ? 15.823 2.122 3.130 1.00 94.75 362 ALA A N 1
ATOM 2723 C CA . ALA A 1 362 ? 16.635 1.500 2.107 1.00 94.75 362 ALA A CA 1
ATOM 2724 C C . ALA A 1 362 ? 15.773 0.463 1.395 1.00 94.75 362 ALA A C 1
ATOM 2726 O O . ALA A 1 362 ? 15.180 -0.403 2.041 1.00 94.75 362 ALA A O 1
ATOM 2727 N N . ASN A 1 363 ? 15.706 0.565 0.079 1.00 93.12 363 ASN A N 1
ATOM 2728 C CA . ASN A 1 363 ? 14.993 -0.339 -0.800 1.00 93.12 363 ASN A CA 1
ATOM 2729 C C . ASN A 1 363 ? 15.997 -0.936 -1.783 1.00 93.12 363 ASN A C 1
ATOM 2731 O O . ASN A 1 363 ? 16.922 -0.250 -2.218 1.00 93.12 363 ASN A O 1
ATOM 2735 N N . ALA A 1 364 ? 15.809 -2.198 -2.134 1.00 92.75 364 ALA A N 1
ATOM 2736 C CA . ALA A 1 364 ? 16.610 -2.880 -3.131 1.00 92.75 364 ALA A CA 1
ATOM 2737 C C . ALA A 1 364 ? 15.718 -3.786 -3.972 1.00 92.75 364 ALA A C 1
ATOM 2739 O O . ALA A 1 364 ? 14.823 -4.451 -3.439 1.00 92.75 364 ALA A O 1
ATOM 2740 N N . VAL A 1 365 ? 15.993 -3.842 -5.267 1.00 91.06 365 VAL A N 1
ATOM 2741 C CA . VAL A 1 365 ? 15.426 -4.823 -6.187 1.00 91.06 365 VAL A CA 1
ATOM 2742 C C . VAL A 1 365 ? 16.561 -5.435 -6.987 1.00 91.06 365 VAL A C 1
ATOM 2744 O O . VAL A 1 365 ? 17.438 -4.719 -7.452 1.00 91.06 365 VAL A O 1
ATOM 2747 N N . ALA A 1 366 ? 16.560 -6.754 -7.122 1.00 91.19 366 ALA A N 1
ATOM 2748 C CA . ALA A 1 366 ? 17.518 -7.471 -7.952 1.00 91.19 366 ALA A CA 1
ATOM 2749 C C . ALA A 1 366 ? 16.785 -8.466 -8.841 1.00 91.19 366 ALA A C 1
ATOM 2751 O O . ALA A 1 366 ? 15.777 -9.045 -8.417 1.00 91.19 366 ALA A O 1
ATOM 2752 N N . SER A 1 367 ? 17.316 -8.708 -10.030 1.00 88.94 367 SER A N 1
ATOM 2753 C CA . SER A 1 367 ? 16.884 -9.779 -10.911 1.00 88.94 367 SER A CA 1
ATOM 2754 C C . SER A 1 367 ? 18.043 -10.697 -11.265 1.00 88.94 367 SER A C 1
ATOM 2756 O O . SER A 1 367 ? 19.200 -10.291 -11.280 1.00 88.94 367 SER A O 1
ATOM 2758 N N . SER A 1 368 ? 17.737 -11.963 -11.536 1.00 85.31 368 SER A N 1
ATOM 2759 C CA . SER A 1 368 ? 18.728 -12.920 -12.026 1.00 85.31 368 SER A CA 1
ATOM 2760 C C . SER A 1 368 ? 19.032 -12.766 -13.522 1.00 85.31 368 SER A C 1
ATOM 2762 O O . SER A 1 368 ? 19.951 -13.430 -13.993 1.00 85.31 368 SER A O 1
ATOM 2764 N N . ARG A 1 369 ? 18.211 -12.004 -14.266 1.00 76.25 369 ARG A N 1
ATOM 2765 C CA . ARG A 1 369 ? 18.368 -11.656 -15.692 1.00 76.25 369 ARG A CA 1
ATOM 2766 C C . ARG A 1 369 ? 17.369 -10.566 -16.116 1.00 76.25 369 ARG A C 1
ATOM 2768 O O . ARG A 1 369 ? 16.377 -10.352 -15.415 1.00 76.25 369 ARG A O 1
ATOM 2775 N N . ASP A 1 370 ? 17.604 -9.974 -17.285 1.00 69.62 370 ASP A N 1
ATOM 2776 C CA . ASP A 1 370 ? 16.737 -8.998 -17.970 1.00 69.62 370 ASP A CA 1
ATOM 2777 C C . ASP A 1 370 ? 16.559 -7.671 -17.204 1.00 69.62 370 ASP A C 1
ATOM 2779 O O . ASP A 1 370 ? 15.452 -7.130 -17.159 1.00 69.62 370 ASP A O 1
ATOM 2783 N N . GLY A 1 371 ? 17.631 -7.195 -16.551 1.00 71.56 371 GLY A N 1
ATOM 2784 C CA . GLY A 1 371 ? 17.659 -5.919 -15.833 1.00 71.56 371 GLY A CA 1
ATOM 2785 C C . GLY A 1 371 ? 16.590 -5.792 -14.738 1.00 71.56 371 GLY A C 1
ATOM 2786 O O . GLY A 1 371 ? 15.868 -6.738 -14.392 1.00 71.56 371 GLY A O 1
ATOM 2787 N N . VAL A 1 372 ? 16.471 -4.604 -14.158 1.00 74.56 372 VAL A N 1
ATOM 2788 C CA . VAL A 1 372 ? 15.357 -4.195 -13.285 1.00 74.56 372 VAL A CA 1
ATOM 2789 C C . VAL A 1 372 ? 14.823 -2.829 -13.724 1.00 74.56 372 VAL A C 1
ATOM 2791 O O . VAL A 1 372 ? 14.522 -1.961 -12.903 1.00 74.56 372 VAL A O 1
ATOM 2794 N N . ASP A 1 373 ? 14.717 -2.637 -15.032 1.00 69.19 373 ASP A N 1
ATOM 2795 C CA . ASP A 1 373 ? 14.341 -1.364 -15.649 1.00 69.19 373 ASP A CA 1
ATOM 2796 C C . ASP A 1 373 ? 12.884 -1.017 -15.336 1.00 69.19 373 ASP A C 1
ATOM 2798 O O . ASP A 1 373 ? 12.034 -1.895 -15.143 1.00 69.19 373 ASP A O 1
ATOM 2802 N N . GLY A 1 374 ? 12.612 0.274 -15.149 1.00 67.19 374 GLY A N 1
ATOM 2803 C CA . GLY A 1 374 ? 11.323 0.753 -14.634 1.00 67.19 374 GLY A CA 1
ATOM 2804 C C . GLY A 1 374 ? 11.008 0.369 -13.181 1.00 67.19 374 GLY A C 1
ATOM 2805 O O . GLY A 1 374 ? 9.931 0.678 -12.681 1.00 67.19 374 GLY A O 1
ATOM 2806 N N . LEU A 1 375 ? 11.906 -0.325 -12.468 1.00 74.19 375 LEU A N 1
ATOM 2807 C CA . LEU A 1 375 ? 11.686 -0.690 -11.069 1.00 74.19 375 LEU A CA 1
ATOM 2808 C C . LEU A 1 375 ? 12.484 0.197 -10.123 1.00 74.19 375 LEU A C 1
ATOM 2810 O O . LEU A 1 375 ? 13.651 0.506 -10.352 1.00 74.19 375 LEU A O 1
ATOM 2814 N N . LEU A 1 376 ? 11.859 0.477 -8.977 1.00 80.56 376 LEU A N 1
ATOM 2815 C CA . LEU A 1 376 ? 12.456 1.182 -7.851 1.00 80.56 376 LEU A CA 1
ATOM 2816 C C . LEU A 1 376 ? 13.009 2.555 -8.264 1.00 80.56 376 LEU A C 1
ATOM 2818 O O . LEU A 1 376 ? 14.222 2.744 -8.344 1.00 80.56 376 LEU A O 1
ATOM 2822 N N . THR A 1 377 ? 12.098 3.499 -8.505 1.00 83.25 377 THR A N 1
ATOM 2823 C CA . THR A 1 377 ? 12.391 4.880 -8.903 1.00 83.25 377 THR A CA 1
ATOM 2824 C C . THR A 1 377 ? 12.481 5.839 -7.716 1.00 83.25 377 THR A C 1
ATOM 2826 O O . THR A 1 377 ? 11.722 5.712 -6.748 1.00 83.25 377 THR A O 1
ATOM 2829 N N . PRO A 1 378 ? 13.417 6.807 -7.743 1.00 84.81 378 PRO A N 1
ATOM 2830 C CA . PRO A 1 378 ? 13.417 7.928 -6.814 1.00 84.81 378 PRO A CA 1
ATOM 2831 C C . PRO A 1 378 ? 12.168 8.790 -7.012 1.00 84.81 378 PRO A C 1
ATOM 2833 O O . PRO A 1 378 ? 11.712 8.982 -8.136 1.00 84.81 378 PRO A O 1
ATOM 2836 N N . ARG A 1 379 ? 11.653 9.396 -5.937 1.00 82.62 379 ARG A N 1
ATOM 2837 C CA . ARG A 1 379 ? 10.362 10.128 -5.931 1.00 82.62 379 ARG A CA 1
ATOM 2838 C C . ARG A 1 379 ? 10.238 11.267 -6.949 1.00 82.62 379 ARG A C 1
ATOM 2840 O O . ARG A 1 379 ? 9.130 11.715 -7.227 1.00 82.62 379 ARG A O 1
ATOM 2847 N N . LEU A 1 380 ? 11.366 11.796 -7.417 1.00 79.56 380 LEU A N 1
ATOM 2848 C CA . LEU A 1 380 ? 11.452 12.973 -8.283 1.00 79.56 380 LEU A CA 1
ATOM 2849 C C . LEU A 1 380 ? 12.184 12.671 -9.602 1.00 79.56 380 LEU A C 1
ATOM 2851 O O . LEU A 1 380 ? 12.756 13.587 -10.191 1.00 79.56 380 LEU A O 1
ATOM 2855 N N . SER A 1 381 ? 12.242 11.406 -10.038 1.00 76.56 381 SER A N 1
ATOM 2856 C CA . SER A 1 381 ? 12.982 11.031 -11.248 1.00 76.56 381 SER A CA 1
ATOM 2857 C C . SER A 1 381 ? 12.389 9.839 -11.982 1.00 76.56 381 SER A C 1
ATOM 2859 O O . SER A 1 381 ? 12.533 8.700 -11.545 1.00 76.56 381 SER A O 1
ATOM 2861 N N . ASP A 1 382 ? 11.844 10.127 -13.161 1.00 66.88 382 ASP A N 1
ATOM 2862 C CA . ASP A 1 382 ? 11.403 9.118 -14.129 1.00 66.88 382 ASP A CA 1
ATOM 2863 C C . ASP A 1 382 ? 12.602 8.608 -14.951 1.00 66.88 382 ASP A C 1
ATOM 2865 O O . ASP A 1 382 ? 12.691 7.438 -15.276 1.00 66.88 382 ASP A O 1
ATOM 2869 N N . SER A 1 383 ? 13.631 9.443 -15.160 1.00 64.12 383 SER A N 1
ATOM 2870 C CA . SER A 1 383 ? 14.856 9.076 -15.905 1.00 64.12 383 SER A CA 1
ATOM 2871 C C . SER A 1 383 ? 15.696 7.951 -15.278 1.00 64.12 383 SER A C 1
ATOM 2873 O O . SER A 1 383 ? 16.663 7.479 -15.871 1.00 64.12 383 SER A O 1
ATOM 2875 N N . TRP A 1 384 ? 15.381 7.558 -14.040 1.00 70.81 384 TRP A N 1
ATOM 2876 C CA . TRP A 1 384 ? 15.994 6.400 -13.387 1.00 70.81 384 TRP A CA 1
ATOM 2877 C C . TRP A 1 384 ? 15.411 5.069 -13.889 1.00 70.81 384 TRP A C 1
ATOM 2879 O O . TRP A 1 384 ? 16.026 4.009 -13.720 1.00 70.81 384 TRP A O 1
ATOM 2889 N N . GLU A 1 385 ? 14.226 5.109 -14.501 1.00 62.56 385 GLU A N 1
ATOM 2890 C CA . GLU A 1 385 ? 13.593 3.943 -15.113 1.00 62.56 385 GLU A CA 1
ATOM 2891 C C . GLU A 1 385 ? 14.483 3.348 -16.203 1.00 62.56 385 GLU A C 1
ATOM 2893 O O . GLU A 1 385 ? 14.670 2.130 -16.195 1.00 62.56 385 GLU A O 1
ATOM 2898 N N . ASP A 1 386 ? 15.135 4.211 -16.987 1.00 63.88 386 ASP A N 1
ATOM 2899 C CA . ASP A 1 386 ? 15.970 3.875 -18.149 1.00 63.88 386 ASP A CA 1
ATOM 2900 C C . ASP A 1 386 ? 17.405 3.440 -17.799 1.00 63.88 386 ASP A C 1
ATOM 2902 O O . ASP A 1 386 ? 18.208 3.148 -18.683 1.00 63.88 386 ASP A O 1
ATOM 2906 N N . GLN A 1 387 ? 17.789 3.459 -16.516 1.00 70.94 387 GLN A N 1
ATOM 2907 C CA . GLN A 1 387 ? 19.127 3.016 -16.112 1.00 70.94 387 GLN A CA 1
ATOM 2908 C C . GLN A 1 387 ? 19.191 1.487 -16.088 1.00 70.94 387 GLN A C 1
ATOM 2910 O O . GLN A 1 387 ? 18.657 0.879 -15.156 1.00 70.94 387 GLN A O 1
ATOM 2915 N N . ASP A 1 388 ? 19.887 0.907 -17.065 1.00 71.25 388 ASP A N 1
ATOM 2916 C CA . ASP A 1 388 ? 20.139 -0.532 -17.164 1.00 71.25 388 ASP A CA 1
ATOM 2917 C C . ASP A 1 388 ? 20.941 -1.039 -15.958 1.00 71.25 388 ASP A C 1
ATOM 2919 O O . ASP A 1 388 ? 22.030 -0.550 -15.649 1.00 71.25 388 ASP A O 1
ATOM 2923 N N . GLY A 1 389 ? 20.411 -2.049 -15.272 1.00 83.31 389 GLY A N 1
ATOM 2924 C CA . GLY A 1 389 ? 21.169 -2.788 -14.267 1.00 83.31 389 GLY A CA 1
ATOM 2925 C C . GLY A 1 389 ? 20.411 -3.988 -13.723 1.00 83.31 389 GLY A C 1
ATOM 2926 O O . GLY A 1 389 ? 19.189 -3.962 -13.611 1.00 83.31 389 GLY A O 1
ATOM 2927 N N . ASP A 1 390 ? 21.127 -5.040 -13.325 1.00 89.94 390 ASP A N 1
ATOM 2928 C CA . ASP A 1 390 ? 20.521 -6.240 -12.722 1.00 89.94 390 ASP A CA 1
ATOM 2929 C C . ASP A 1 390 ? 20.014 -5.996 -11.294 1.00 89.94 390 ASP A C 1
ATOM 2931 O O . ASP A 1 390 ? 19.148 -6.713 -10.786 1.00 89.94 390 ASP A O 1
ATOM 2935 N N . THR A 1 391 ? 20.577 -5.003 -10.607 1.00 90.88 391 THR A N 1
ATOM 2936 C CA . THR A 1 391 ? 20.203 -4.624 -9.244 1.00 90.88 391 THR A CA 1
ATOM 2937 C C . THR A 1 391 ? 20.105 -3.113 -9.106 1.00 90.88 391 THR A C 1
ATOM 2939 O O . THR A 1 391 ? 21.024 -2.401 -9.495 1.00 90.88 391 THR A O 1
ATOM 2942 N N . LYS A 1 392 ? 19.039 -2.625 -8.469 1.00 92.62 392 LYS A N 1
ATOM 2943 C CA . LYS A 1 392 ? 18.839 -1.217 -8.101 1.00 92.62 392 LYS A CA 1
ATOM 2944 C C . LYS A 1 392 ? 18.667 -1.077 -6.593 1.00 92.62 392 LYS A C 1
ATOM 2946 O O . LYS A 1 392 ? 18.066 -1.926 -5.930 1.00 92.62 392 LYS A O 1
ATOM 2951 N N . PHE A 1 393 ? 19.176 0.022 -6.056 1.00 93.19 393 PHE A N 1
ATOM 2952 C CA . PHE A 1 393 ? 19.123 0.386 -4.647 1.00 93.19 393 PHE A CA 1
ATOM 2953 C C . PHE A 1 393 ? 18.705 1.846 -4.509 1.00 93.19 393 PHE A C 1
ATOM 2955 O O . PHE A 1 393 ? 19.235 2.710 -5.203 1.00 93.19 393 PHE A O 1
ATOM 2962 N N . ILE A 1 394 ? 17.818 2.133 -3.558 1.00 93.88 394 ILE A N 1
ATOM 2963 C CA . ILE A 1 394 ? 17.486 3.499 -3.146 1.00 93.88 394 ILE A CA 1
ATOM 2964 C C . ILE A 1 394 ? 17.641 3.611 -1.641 1.00 93.88 394 ILE A C 1
ATOM 2966 O O . ILE A 1 394 ? 17.089 2.805 -0.891 1.00 93.88 394 ILE A O 1
ATOM 2970 N N . VAL A 1 395 ? 18.354 4.639 -1.193 1.00 95.62 395 VAL A N 1
ATOM 2971 C CA . VAL A 1 395 ? 18.445 5.025 0.215 1.00 95.62 395 VAL A CA 1
ATOM 2972 C C . VAL A 1 395 ? 17.842 6.410 0.377 1.00 95.62 395 VAL A C 1
ATOM 2974 O O . VAL A 1 395 ? 18.305 7.367 -0.235 1.00 95.62 395 VAL A O 1
ATOM 2977 N N . GLY A 1 396 ? 16.819 6.518 1.218 1.00 95.25 396 GLY A N 1
ATOM 2978 C CA . GLY A 1 396 ? 16.103 7.759 1.487 1.00 95.25 396 GLY A CA 1
ATOM 2979 C C . GLY A 1 396 ? 16.231 8.198 2.939 1.00 95.25 396 GLY A C 1
ATOM 2980 O O . GLY A 1 396 ? 16.106 7.380 3.854 1.00 95.25 396 GLY A O 1
ATOM 2981 N N . LEU A 1 397 ? 16.434 9.495 3.150 1.00 95.81 397 LEU A N 1
ATOM 2982 C CA . LEU A 1 397 ? 16.361 10.153 4.450 1.00 95.81 397 LEU A CA 1
ATOM 2983 C C . LEU A 1 397 ? 15.239 11.192 4.417 1.00 95.81 397 LEU A C 1
ATOM 2985 O O . LEU A 1 397 ? 15.321 12.162 3.671 1.00 95.81 397 LEU A O 1
ATOM 2989 N N . ASP A 1 398 ? 14.228 11.021 5.263 1.00 91.62 398 ASP A N 1
ATOM 2990 C CA . ASP A 1 398 ? 13.135 11.974 5.438 1.00 91.62 398 ASP A CA 1
ATOM 2991 C C . ASP A 1 398 ? 13.236 12.661 6.803 1.00 91.62 398 ASP A C 1
ATOM 2993 O O . ASP A 1 398 ? 13.414 12.009 7.835 1.00 91.62 398 ASP A O 1
ATOM 2997 N N . TYR A 1 399 ? 13.034 13.974 6.833 1.00 90.75 399 TYR A N 1
ATOM 2998 C CA . TYR A 1 399 ? 12.789 14.747 8.044 1.00 90.75 399 TYR A CA 1
ATOM 2999 C C . TYR A 1 399 ? 11.414 15.400 7.951 1.00 90.75 399 TYR A C 1
ATOM 3001 O O . TYR A 1 399 ? 11.190 16.268 7.113 1.00 90.75 399 TYR A O 1
ATOM 3009 N N . ARG A 1 400 ? 10.484 14.989 8.814 1.00 86.62 400 ARG A N 1
ATOM 3010 C CA . ARG A 1 400 ? 9.078 15.409 8.761 1.00 86.62 400 ARG A CA 1
ATOM 3011 C C . ARG A 1 400 ? 8.668 16.166 10.011 1.00 86.62 400 ARG A C 1
ATOM 3013 O O . ARG A 1 400 ? 8.861 15.680 11.123 1.00 86.62 400 ARG A O 1
ATOM 3020 N N . ILE A 1 401 ? 8.063 17.328 9.818 1.00 85.62 401 ILE A N 1
ATOM 3021 C CA . ILE A 1 401 ? 7.598 18.257 10.839 1.00 85.62 401 ILE A CA 1
ATOM 3022 C C . ILE A 1 401 ? 6.064 18.206 10.879 1.00 85.62 401 ILE A C 1
ATOM 3024 O O . ILE A 1 401 ? 5.416 18.522 9.879 1.00 85.62 401 ILE A O 1
ATOM 3028 N N . PRO A 1 402 ? 5.453 17.828 12.013 1.00 80.69 402 PRO A N 1
ATOM 3029 C CA . PRO A 1 402 ? 4.009 17.917 12.173 1.00 80.69 402 PRO A CA 1
ATOM 3030 C C . PRO A 1 402 ? 3.568 19.380 12.300 1.00 80.69 402 PRO A C 1
ATOM 3032 O O . PRO A 1 402 ? 4.179 20.141 13.047 1.00 80.69 402 PRO A O 1
ATOM 3035 N N . TRP A 1 403 ? 2.514 19.782 11.589 1.00 78.38 403 TRP A N 1
ATOM 3036 C CA . TRP A 1 403 ? 1.957 21.140 11.684 1.00 78.38 403 TRP A CA 1
ATOM 3037 C C . TRP A 1 403 ? 0.667 21.166 12.509 1.00 78.38 403 TRP A C 1
ATOM 3039 O O . TRP A 1 403 ? 0.405 22.148 13.201 1.00 78.38 403 TRP A O 1
ATOM 3049 N N . GLY A 1 404 ? -0.111 20.080 12.515 1.00 69.06 404 GLY A N 1
ATOM 3050 C CA . GLY A 1 404 ? -1.262 19.970 13.406 1.00 69.06 404 GLY A CA 1
ATOM 3051 C C . GLY A 1 404 ? -1.952 18.612 13.390 1.00 69.06 404 GLY A C 1
ATOM 3052 O O . GLY A 1 404 ? -1.939 17.895 12.391 1.00 69.06 404 GLY A O 1
ATOM 3053 N N . LEU A 1 405 ? -2.557 18.278 14.529 1.00 67.00 405 LEU A N 1
ATOM 3054 C CA . LEU A 1 405 ? -3.406 17.104 14.722 1.00 67.00 405 LEU A CA 1
ATOM 3055 C C . LEU A 1 405 ? -4.826 17.562 14.970 1.00 67.00 405 LEU A C 1
ATOM 3057 O O . LEU A 1 405 ? -5.051 18.504 15.732 1.00 67.00 405 LEU A O 1
ATOM 3061 N N . PHE A 1 406 ? -5.768 16.865 14.358 1.00 64.06 406 PHE A N 1
ATOM 3062 C CA . PHE A 1 406 ? -7.178 17.119 14.568 1.00 64.06 406 PHE A CA 1
ATOM 3063 C C . PHE A 1 406 ? -7.755 15.985 15.411 1.00 64.06 406 PHE 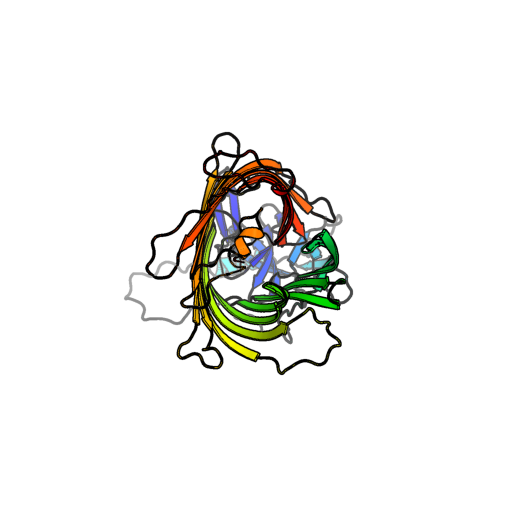A C 1
ATOM 3065 O O . PHE A 1 406 ? -7.805 14.834 14.982 1.00 64.06 406 PHE A O 1
ATOM 3072 N N . ASP A 1 407 ? -8.194 16.322 16.626 1.00 48.25 407 ASP A N 1
ATOM 3073 C CA . ASP A 1 407 ? -8.804 15.373 17.569 1.00 48.25 407 ASP A CA 1
ATOM 3074 C C . ASP A 1 407 ? -10.184 14.871 17.094 1.00 48.25 407 ASP A C 1
ATOM 3076 O O . ASP A 1 407 ? -10.688 13.863 17.591 1.00 48.25 407 ASP A O 1
ATOM 3080 N N . ALA A 1 408 ? -10.802 15.551 16.122 1.00 48.75 408 ALA A N 1
ATOM 3081 C CA . ALA A 1 408 ? -12.088 15.186 15.545 1.00 48.75 408 ALA A CA 1
ATOM 3082 C C . ALA A 1 408 ? -12.017 15.179 14.015 1.00 48.75 408 ALA A C 1
ATOM 3084 O O . ALA A 1 408 ? -11.543 16.128 13.392 1.00 48.75 408 ALA A O 1
ATOM 3085 N N . SER A 1 409 ? -12.544 14.113 13.415 1.00 50.66 409 SER A N 1
ATOM 3086 C CA . SER A 1 409 ? -12.797 14.028 11.980 1.00 50.66 409 SER A CA 1
ATOM 3087 C C . SER A 1 409 ? -13.682 15.190 11.532 1.00 50.66 409 SER A C 1
ATOM 3089 O O . SER A 1 409 ? -14.812 15.293 12.009 1.00 50.66 409 SER A O 1
ATOM 3091 N N . VAL A 1 410 ? -13.213 16.024 10.602 1.00 45.28 410 VAL A N 1
ATOM 3092 C CA . VAL A 1 410 ? -14.073 16.981 9.893 1.00 45.28 410 VAL A CA 1
ATOM 3093 C C . VAL A 1 410 ? -14.739 16.225 8.735 1.00 45.28 410 VAL A C 1
ATOM 3095 O O . VAL A 1 410 ? -14.042 15.816 7.812 1.00 45.28 410 VAL A O 1
ATOM 3098 N N . PRO A 1 411 ? -16.055 15.950 8.753 1.00 48.25 411 PRO A N 1
ATOM 3099 C CA . PRO A 1 411 ? -16.700 15.252 7.641 1.00 48.25 411 PRO A CA 1
ATOM 3100 C C . PRO A 1 411 ? -16.676 16.119 6.369 1.00 48.25 411 PRO A C 1
ATOM 3102 O O . PRO A 1 411 ? -16.763 17.343 6.487 1.00 48.25 411 PRO A O 1
ATOM 3105 N N . PRO A 1 412 ? -16.621 15.535 5.153 1.00 49.94 412 PRO A N 1
ATOM 3106 C CA . PRO A 1 412 ? -16.578 14.102 4.814 1.00 49.94 412 PRO A CA 1
ATOM 3107 C C . PRO A 1 412 ? -15.155 13.510 4.709 1.00 49.94 412 PRO A C 1
ATOM 3109 O O . PRO A 1 412 ? -15.003 12.298 4.586 1.00 49.94 412 PRO A O 1
ATOM 3112 N N . LEU A 1 413 ? -14.126 14.359 4.761 1.00 57.62 413 LEU A N 1
ATOM 3113 C CA . LEU A 1 413 ? -12.703 14.030 4.667 1.00 57.62 413 LEU A CA 1
ATOM 3114 C C . LEU A 1 413 ? -12.072 14.254 6.038 1.00 57.62 413 LEU A C 1
ATOM 3116 O O . LEU A 1 413 ? -11.677 15.374 6.359 1.00 57.62 413 LEU A O 1
ATOM 3120 N N . ALA A 1 414 ? -11.990 13.208 6.859 1.00 65.69 414 ALA A N 1
ATOM 3121 C CA . ALA A 1 414 ? -11.432 13.337 8.196 1.00 65.69 414 ALA A CA 1
ATOM 3122 C C . ALA A 1 414 ? -9.911 13.521 8.123 1.00 65.69 414 ALA A C 1
ATOM 3124 O O . ALA A 1 414 ? -9.166 12.565 8.309 1.00 65.69 414 ALA A O 1
ATOM 3125 N N . VAL A 1 415 ? -9.436 14.734 7.838 1.00 69.25 415 VAL A N 1
ATOM 3126 C CA . VAL A 1 415 ? -8.023 15.079 8.017 1.00 69.25 415 VAL A CA 1
ATOM 3127 C C . VAL A 1 415 ? -7.722 14.887 9.496 1.00 69.25 415 VAL A C 1
ATOM 3129 O O . VAL A 1 415 ? -8.258 15.605 10.335 1.00 69.25 415 VAL A O 1
ATOM 3132 N N . THR A 1 416 ? -6.918 13.887 9.827 1.00 69.31 416 THR A N 1
ATOM 3133 C CA . THR A 1 416 ? -6.508 13.613 11.207 1.00 69.31 416 THR A CA 1
ATOM 3134 C C . THR A 1 416 ? -5.179 14.269 11.524 1.00 69.31 416 THR A C 1
ATOM 3136 O O . THR A 1 416 ? -4.892 14.557 12.686 1.00 69.31 416 THR A O 1
ATOM 3139 N N . ALA A 1 417 ? -4.380 14.551 10.495 1.00 73.56 417 ALA A N 1
ATOM 3140 C CA . ALA A 1 417 ? -3.089 15.182 10.657 1.00 73.56 417 ALA A CA 1
ATOM 3141 C C . ALA A 1 417 ? -2.585 15.847 9.373 1.00 73.56 417 ALA A C 1
ATOM 3143 O O . ALA A 1 417 ? -2.933 15.427 8.274 1.00 73.56 417 ALA A O 1
ATOM 3144 N N . PHE A 1 418 ? -1.715 16.845 9.516 1.00 83.25 418 PHE A N 1
ATOM 3145 C CA . PHE A 1 418 ? -0.972 17.446 8.409 1.00 83.25 418 PHE A CA 1
ATOM 3146 C C . PHE A 1 418 ? 0.419 17.902 8.848 1.00 83.25 418 PHE A C 1
ATOM 3148 O O . PHE A 1 418 ? 0.643 18.280 10.003 1.00 83.25 418 PHE A O 1
ATOM 3155 N N . GLY A 1 419 ? 1.367 17.885 7.921 1.00 85.06 419 GLY A N 1
ATOM 3156 C CA . GLY A 1 419 ? 2.717 18.356 8.159 1.00 85.06 419 GLY A CA 1
ATOM 3157 C C . GLY A 1 419 ? 3.483 18.617 6.875 1.00 85.06 419 GLY A C 1
ATOM 3158 O O . GLY A 1 419 ? 2.974 18.476 5.765 1.00 85.06 419 GLY A O 1
ATOM 3159 N N . SER A 1 420 ? 4.740 18.987 7.057 1.00 90.12 420 SER A N 1
ATOM 3160 C CA . SER A 1 420 ? 5.695 19.145 5.971 1.00 90.12 420 SER A CA 1
ATOM 3161 C C . SER A 1 420 ? 6.907 18.263 6.204 1.00 90.12 420 SER A C 1
ATOM 3163 O O . SER A 1 420 ? 7.139 17.787 7.313 1.00 90.12 420 SER A O 1
ATOM 3165 N N . GLY A 1 421 ? 7.719 18.064 5.183 1.00 90.50 421 GLY A N 1
ATOM 3166 C CA . GLY A 1 421 ? 8.991 17.391 5.314 1.00 90.50 421 GLY A CA 1
ATOM 3167 C C . GLY A 1 421 ? 9.998 17.876 4.297 1.00 90.50 421 GLY A C 1
ATOM 3168 O O . GLY A 1 421 ? 9.657 18.529 3.315 1.00 90.50 421 GLY A O 1
ATOM 3169 N N . VAL A 1 422 ? 11.249 17.547 4.568 1.00 94.25 422 VAL A N 1
ATOM 3170 C CA . VAL A 1 422 ? 12.321 17.555 3.582 1.00 94.25 422 VAL A CA 1
ATOM 3171 C C . VAL A 1 422 ? 12.813 16.128 3.443 1.00 94.25 422 VAL A C 1
ATOM 3173 O O . VAL A 1 422 ? 12.855 15.389 4.430 1.00 94.25 422 VAL A O 1
ATOM 3176 N N . PHE A 1 423 ? 13.165 15.730 2.236 1.00 94.31 423 PHE A N 1
ATOM 3177 C CA . PHE A 1 423 ? 13.726 14.417 1.977 1.00 94.31 423 PHE A CA 1
ATOM 3178 C C . PHE A 1 423 ? 14.929 14.527 1.056 1.00 94.31 423 PHE A C 1
ATOM 3180 O O . PHE A 1 423 ? 15.109 15.525 0.358 1.00 94.31 423 PHE A O 1
ATOM 3187 N N . VAL A 1 424 ? 15.759 13.496 1.084 1.00 96.25 424 VAL A N 1
ATOM 3188 C CA . VAL A 1 424 ? 16.809 13.275 0.099 1.00 96.25 424 VAL A CA 1
ATOM 3189 C C . VAL A 1 424 ? 16.897 11.788 -0.191 1.00 96.25 424 VAL A C 1
ATOM 3191 O O . VAL A 1 424 ? 16.912 10.976 0.736 1.00 96.25 424 VAL A O 1
ATOM 3194 N N . GLU A 1 425 ? 16.948 11.439 -1.471 1.00 95.25 425 GLU A N 1
ATOM 3195 C CA . GLU A 1 425 ? 17.159 10.068 -1.922 1.00 95.25 425 GLU A CA 1
ATOM 3196 C C . GLU A 1 425 ? 18.456 9.954 -2.721 1.00 95.25 425 GLU A C 1
ATOM 3198 O O . GLU A 1 425 ? 18.840 10.855 -3.470 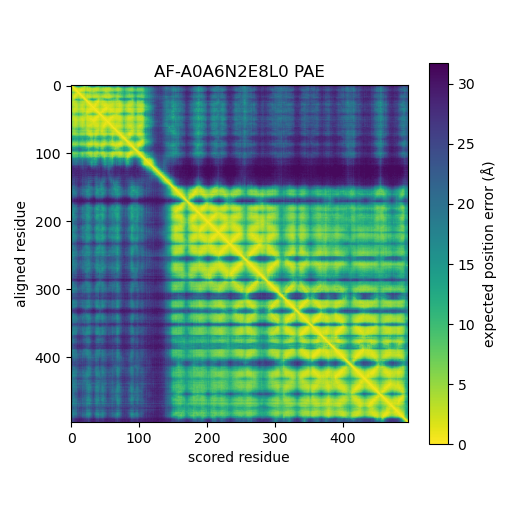1.00 95.25 425 GLU A O 1
ATOM 3203 N N . PHE A 1 426 ? 19.131 8.828 -2.526 1.00 94.38 426 PHE A N 1
ATOM 3204 C CA . PHE A 1 426 ? 20.326 8.422 -3.246 1.00 94.38 426 PHE A CA 1
ATOM 3205 C C . PHE A 1 426 ? 20.029 7.103 -3.934 1.00 94.38 426 PHE A C 1
ATOM 3207 O O . PHE A 1 426 ? 19.509 6.184 -3.295 1.00 94.38 426 PHE A O 1
ATOM 3214 N N . ALA A 1 427 ? 20.384 7.011 -5.207 1.00 93.00 427 ALA A N 1
ATOM 3215 C CA . ALA A 1 427 ? 20.171 5.820 -6.003 1.00 93.00 427 ALA A CA 1
ATOM 3216 C C . ALA A 1 427 ? 21.512 5.181 -6.389 1.00 93.00 427 ALA A C 1
ATOM 3218 O O . ALA A 1 427 ? 22.550 5.846 -6.470 1.00 93.00 427 ALA A O 1
ATOM 3219 N N . ALA A 1 428 ? 21.506 3.867 -6.562 1.00 93.06 428 ALA A N 1
ATOM 3220 C CA . ALA A 1 428 ? 22.646 3.104 -7.042 1.00 93.06 428 ALA A CA 1
ATOM 3221 C C . ALA A 1 428 ? 22.155 1.900 -7.839 1.00 93.06 428 ALA A C 1
ATOM 3223 O O . ALA A 1 428 ? 21.095 1.351 -7.540 1.00 93.06 428 ALA A O 1
ATOM 3224 N N . TRP A 1 429 ? 22.943 1.460 -8.808 1.00 92.06 429 TRP A N 1
ATOM 3225 C CA . TRP A 1 429 ? 22.656 0.273 -9.600 1.00 92.06 429 TRP A CA 1
ATOM 3226 C C . TRP A 1 429 ? 23.910 -0.583 -9.777 1.00 92.06 429 TRP A C 1
ATOM 3228 O O . TRP A 1 429 ? 25.028 -0.129 -9.526 1.00 92.06 429 TRP A O 1
ATOM 3238 N N . ALA A 1 430 ? 23.739 -1.854 -10.116 1.00 91.75 430 ALA A N 1
ATOM 3239 C CA . ALA A 1 430 ? 24.841 -2.779 -10.340 1.00 91.75 430 ALA A CA 1
ATOM 3240 C C . ALA A 1 430 ? 24.435 -3.879 -11.319 1.00 91.75 430 ALA A C 1
ATOM 3242 O O . ALA A 1 430 ? 23.339 -4.431 -11.198 1.00 91.75 430 ALA A O 1
ATOM 3243 N N . ASP A 1 431 ? 25.360 -4.253 -12.196 1.00 90.31 431 ASP A N 1
ATOM 3244 C CA . ASP A 1 431 ? 25.282 -5.488 -12.973 1.00 90.31 431 ASP A CA 1
ATOM 3245 C C . ASP A 1 431 ? 25.773 -6.681 -12.147 1.00 90.31 431 ASP A C 1
ATOM 3247 O O . ASP A 1 431 ? 26.543 -6.536 -11.184 1.00 90.31 431 ASP A O 1
ATOM 3251 N N . TYR A 1 432 ? 25.336 -7.889 -12.502 1.00 82.56 432 TYR A N 1
ATOM 3252 C CA . TYR A 1 432 ? 25.718 -9.092 -11.776 1.00 82.56 432 TYR A CA 1
ATOM 3253 C C . TYR A 1 432 ? 27.241 -9.299 -11.764 1.00 82.56 432 TYR A C 1
ATOM 3255 O O . TYR A 1 432 ? 27.890 -9.465 -12.795 1.00 82.56 432 TYR A O 1
ATOM 3263 N N . GLY A 1 433 ? 27.820 -9.358 -10.562 1.00 81.19 433 GLY A N 1
ATOM 3264 C CA . GLY A 1 433 ? 29.262 -9.537 -10.368 1.00 81.19 433 GLY A CA 1
ATOM 3265 C C . GLY A 1 433 ? 30.081 -8.245 -10.435 1.00 81.19 433 GLY A C 1
ATOM 3266 O O . GLY A 1 433 ? 31.294 -8.298 -10.223 1.00 81.19 433 GLY A O 1
ATOM 3267 N N . GLU A 1 434 ? 29.441 -7.098 -10.661 1.00 88.00 434 GLU A N 1
ATOM 3268 C CA . GLU A 1 434 ? 30.088 -5.791 -10.638 1.00 88.00 434 GLU A CA 1
ATOM 3269 C C . GLU A 1 434 ? 29.906 -5.058 -9.300 1.00 88.00 434 GLU A C 1
ATOM 3271 O O . GLU A 1 434 ? 29.067 -5.396 -8.461 1.00 88.00 434 GLU A O 1
ATOM 3276 N N . ALA A 1 435 ? 30.740 -4.040 -9.072 1.00 88.81 435 ALA A N 1
ATOM 3277 C CA . ALA A 1 435 ? 30.591 -3.159 -7.920 1.00 88.81 435 ALA A CA 1
ATOM 3278 C C . ALA A 1 435 ? 29.420 -2.181 -8.142 1.00 88.81 435 ALA A C 1
ATOM 3280 O O . ALA A 1 435 ? 29.282 -1.669 -9.254 1.00 88.81 435 ALA A O 1
ATOM 3281 N N . PRO A 1 436 ? 28.627 -1.851 -7.102 1.00 90.38 436 PRO A N 1
ATOM 3282 C CA . PRO A 1 436 ? 27.553 -0.874 -7.228 1.00 90.38 436 PRO A CA 1
ATOM 3283 C C . PRO A 1 436 ? 28.060 0.487 -7.701 1.00 90.38 436 PRO A C 1
ATOM 3285 O O . PRO A 1 436 ? 28.975 1.072 -7.112 1.00 90.38 436 PRO A O 1
ATOM 3288 N N . ARG A 1 437 ? 27.423 0.998 -8.750 1.00 91.38 437 ARG A N 1
ATOM 3289 C CA . ARG A 1 437 ? 27.619 2.330 -9.304 1.00 91.38 437 ARG A CA 1
ATOM 3290 C C . ARG A 1 437 ? 26.577 3.248 -8.683 1.00 91.38 437 ARG A C 1
ATOM 3292 O O . ARG A 1 437 ? 25.377 2.999 -8.751 1.00 91.38 437 ARG A O 1
ATOM 3299 N N . LEU A 1 438 ? 27.052 4.282 -8.003 1.00 91.25 438 LEU A N 1
ATOM 3300 C CA . LEU A 1 438 ? 26.187 5.336 -7.487 1.00 91.25 438 LEU A CA 1
ATOM 3301 C C . LEU A 1 438 ? 25.699 6.189 -8.650 1.00 91.25 438 LEU A C 1
ATOM 3303 O O . LEU A 1 438 ? 26.502 6.521 -9.523 1.00 91.25 438 LEU A O 1
ATOM 3307 N N . ASP A 1 439 ? 24.436 6.588 -8.587 1.00 89.31 439 ASP A N 1
ATOM 3308 C CA . ASP A 1 439 ? 23.878 7.569 -9.502 1.00 89.31 439 ASP A CA 1
ATOM 3309 C C . ASP A 1 439 ? 24.696 8.870 -9.469 1.00 89.31 439 ASP A C 1
ATOM 3311 O O . ASP A 1 439 ? 25.259 9.276 -8.438 1.00 89.31 439 ASP A O 1
ATOM 3315 N N . ASP A 1 440 ? 24.761 9.530 -10.617 1.00 88.88 440 ASP A N 1
ATOM 3316 C CA . ASP A 1 440 ? 25.377 10.842 -10.749 1.00 88.88 440 ASP A CA 1
ATOM 3317 C C . ASP A 1 440 ? 24.499 11.946 -10.179 1.00 88.88 440 ASP A C 1
ATOM 3319 O O . ASP A 1 440 ? 24.960 13.080 -10.058 1.00 88.88 440 ASP A O 1
ATOM 3323 N N . TYR A 1 441 ? 23.281 11.617 -9.753 1.00 90.06 441 TYR A N 1
ATOM 3324 C CA . TYR A 1 441 ? 22.346 12.537 -9.136 1.00 90.06 441 TYR A CA 1
ATOM 3325 C C . TYR A 1 441 ? 21.932 12.105 -7.725 1.00 90.06 441 TYR A C 1
ATOM 3327 O O . TYR A 1 441 ? 22.004 10.942 -7.330 1.00 90.06 441 TYR A O 1
ATOM 3335 N N . PHE A 1 442 ? 21.482 13.080 -6.943 1.00 92.25 442 PHE A N 1
ATOM 3336 C CA . PHE A 1 442 ? 20.682 12.854 -5.746 1.00 92.25 442 PHE A CA 1
ATOM 3337 C C . PHE A 1 442 ? 19.398 13.679 -5.836 1.00 92.25 442 PHE A C 1
ATOM 3339 O O . PHE A 1 442 ? 19.317 14.664 -6.577 1.00 92.25 442 PHE A O 1
ATOM 3346 N N . TYR A 1 443 ? 18.392 13.267 -5.069 1.00 93.12 443 TYR A N 1
ATOM 3347 C CA . TYR A 1 443 ? 17.012 13.719 -5.242 1.00 93.12 443 TYR A CA 1
ATOM 3348 C C . TYR A 1 443 ? 16.500 14.387 -3.964 1.00 93.12 443 TYR A C 1
ATOM 3350 O O . TYR A 1 443 ? 15.804 13.750 -3.165 1.00 93.12 443 TYR A O 1
ATOM 3358 N N . PRO A 1 444 ? 16.901 15.641 -3.688 1.00 95.25 444 PRO A N 1
ATOM 3359 C CA . PRO A 1 444 ? 16.370 16.397 -2.571 1.00 95.25 444 PRO A CA 1
ATOM 3360 C C . PRO A 1 444 ? 14.984 16.949 -2.906 1.00 95.25 444 PRO A C 1
ATOM 3362 O O . PRO A 1 444 ? 14.723 17.405 -4.016 1.00 95.25 444 PRO A O 1
ATOM 3365 N N . GLY A 1 445 ? 14.106 17.005 -1.913 1.00 94.50 445 GLY A N 1
ATOM 3366 C CA . GLY A 1 445 ? 12.787 17.586 -2.101 1.00 94.50 445 GLY A CA 1
ATOM 3367 C C . GLY A 1 445 ? 12.135 18.047 -0.815 1.00 94.50 445 GLY A C 1
ATOM 3368 O O . GLY A 1 445 ? 12.587 17.767 0.298 1.00 94.50 445 GLY A O 1
ATOM 3369 N N . VAL A 1 446 ? 11.046 18.781 -0.992 1.00 94.56 446 VAL A N 1
ATOM 3370 C CA . VAL A 1 446 ? 10.115 19.161 0.062 1.00 94.56 446 VAL A CA 1
ATOM 3371 C C . VAL A 1 446 ? 8.805 18.413 -0.138 1.00 94.56 446 VAL A C 1
ATOM 3373 O O . VAL A 1 446 ? 8.379 18.159 -1.261 1.00 94.56 446 VAL A O 1
ATOM 3376 N N . GLU A 1 447 ? 8.160 18.062 0.962 1.00 91.88 447 GLU A N 1
ATOM 3377 C CA . GLU A 1 447 ? 6.880 17.365 0.987 1.00 91.88 447 GLU A CA 1
ATOM 3378 C C . GLU A 1 447 ? 5.899 18.162 1.847 1.00 91.88 447 GLU A C 1
ATOM 3380 O O . GLU A 1 447 ? 6.246 18.627 2.932 1.00 91.88 447 GLU A O 1
ATOM 3385 N N . LEU A 1 448 ? 4.664 18.296 1.384 1.00 89.62 448 LEU A N 1
ATOM 3386 C CA . LEU A 1 448 ? 3.508 18.640 2.203 1.00 89.62 448 LEU A CA 1
ATOM 3387 C C . LEU A 1 448 ? 2.593 17.429 2.204 1.00 89.62 448 LEU A C 1
ATOM 3389 O O . LEU A 1 448 ? 2.165 16.996 1.138 1.00 89.62 448 LEU A O 1
ATOM 3393 N N . SER A 1 449 ? 2.294 16.873 3.372 1.00 87.25 449 SER A N 1
ATOM 3394 C CA . SER A 1 449 ? 1.475 15.668 3.456 1.00 87.25 449 SER A CA 1
ATOM 3395 C C . SER A 1 449 ? 0.531 15.674 4.645 1.00 87.25 449 SER A C 1
ATOM 3397 O O . SER A 1 449 ? 0.724 16.378 5.638 1.00 87.25 449 SER A O 1
ATOM 3399 N N . GLY A 1 450 ? -0.549 14.916 4.510 1.00 80.38 450 GLY A N 1
ATOM 3400 C CA . GLY A 1 450 ? -1.581 14.764 5.518 1.00 80.38 450 GLY A CA 1
ATOM 3401 C C . GLY A 1 450 ? -2.011 13.318 5.676 1.00 80.38 450 GLY A C 1
ATOM 3402 O O . GLY A 1 450 ? -1.919 12.522 4.741 1.00 80.38 450 GLY A O 1
ATOM 3403 N N . GLU A 1 451 ? -2.477 12.997 6.881 1.00 76.25 451 GLU A N 1
ATOM 3404 C CA . GLU A 1 451 ? -3.211 11.770 7.154 1.00 76.25 451 GLU A CA 1
ATOM 3405 C C . GLU A 1 451 ? -4.708 12.072 7.080 1.00 76.25 451 GLU A C 1
ATOM 3407 O O . GLU A 1 451 ? -5.213 12.987 7.739 1.00 76.25 451 GLU A O 1
ATOM 3412 N N . PHE A 1 452 ? -5.410 11.285 6.280 1.00 72.75 452 PHE A N 1
ATOM 3413 C CA . PHE A 1 452 ? -6.847 11.350 6.085 1.00 72.75 452 PHE A CA 1
ATOM 3414 C C . PHE A 1 452 ? -7.451 10.045 6.583 1.00 72.75 452 PHE A C 1
ATOM 3416 O O . PHE A 1 452 ? -6.869 8.980 6.406 1.00 72.75 452 PHE A O 1
ATOM 3423 N N . ARG A 1 453 ? -8.636 10.088 7.179 1.00 63.62 453 ARG A N 1
ATOM 3424 C CA . ARG A 1 453 ? -9.408 8.885 7.475 1.00 63.62 453 ARG A CA 1
ATOM 3425 C C . ARG A 1 453 ? -10.685 8.872 6.666 1.00 63.62 453 ARG A C 1
ATOM 3427 O O . ARG A 1 453 ? -11.482 9.807 6.705 1.00 63.62 453 ARG A O 1
ATOM 3434 N N . PHE A 1 454 ? -10.895 7.763 5.977 1.00 59.97 454 PHE A N 1
ATOM 3435 C CA . PHE A 1 454 ? -12.178 7.429 5.385 1.00 59.97 454 PHE A CA 1
ATOM 3436 C C . PHE A 1 454 ? -12.672 6.184 6.105 1.00 59.97 454 PHE A C 1
ATOM 3438 O O . PHE A 1 454 ? -12.083 5.108 5.980 1.00 59.97 454 PHE A O 1
ATOM 3445 N N . SER A 1 455 ? -13.724 6.331 6.914 1.00 60.28 455 SER A N 1
ATOM 3446 C CA . SER A 1 455 ? -14.151 5.274 7.839 1.00 60.28 455 SER A CA 1
ATOM 3447 C C . SER A 1 455 ? -13.007 4.877 8.802 1.00 60.28 455 SER A C 1
ATOM 3449 O O . SER A 1 455 ? -12.384 5.748 9.412 1.00 60.28 455 SER A O 1
ATOM 3451 N N . MET A 1 456 ? -12.727 3.580 8.962 1.00 52.88 456 MET A N 1
ATOM 3452 C CA . MET A 1 456 ? -11.648 3.051 9.806 1.00 52.88 456 MET A CA 1
ATOM 3453 C C . MET A 1 456 ? -10.269 3.030 9.123 1.00 52.88 456 MET A C 1
ATOM 3455 O O . MET A 1 456 ? -9.293 2.661 9.774 1.00 52.88 456 MET A O 1
ATOM 3459 N N . LEU A 1 457 ? -10.167 3.400 7.841 1.00 56.31 457 LEU A N 1
ATOM 3460 C CA . LEU A 1 457 ? -8.924 3.291 7.075 1.00 56.31 457 LEU A CA 1
ATOM 3461 C C . LEU A 1 457 ? -8.159 4.618 7.094 1.00 56.31 457 LEU A C 1
ATOM 3463 O O . LEU A 1 457 ? -8.708 5.634 6.656 1.00 56.31 457 LEU A O 1
ATOM 3467 N N . PRO A 1 458 ? -6.909 4.636 7.583 1.00 62.47 458 PRO A N 1
ATOM 3468 C CA . PRO A 1 458 ? -6.035 5.787 7.442 1.00 62.47 458 PRO A CA 1
ATOM 3469 C C . PRO A 1 458 ? -5.435 5.824 6.029 1.00 62.47 458 PRO A C 1
ATOM 3471 O O . PRO A 1 458 ? -5.162 4.795 5.416 1.00 62.47 458 PRO A O 1
ATOM 3474 N N . TRP A 1 459 ? -5.241 7.025 5.511 1.00 68.38 459 TRP A N 1
ATOM 3475 C CA . TRP A 1 459 ? -4.716 7.362 4.191 1.00 68.38 459 TRP A CA 1
ATOM 3476 C C . TRP A 1 459 ? -3.658 8.436 4.362 1.00 68.38 459 TRP A C 1
ATOM 3478 O O . TRP A 1 459 ? -3.768 9.272 5.250 1.00 68.38 459 TRP A O 1
ATOM 3488 N N . THR A 1 460 ? -2.633 8.430 3.526 1.00 74.94 460 THR A N 1
ATOM 3489 C CA . THR A 1 460 ? -1.633 9.488 3.450 1.00 74.94 460 THR A CA 1
ATOM 3490 C C . THR A 1 460 ? -1.665 10.073 2.054 1.00 74.94 460 THR A C 1
ATOM 3492 O O . THR A 1 460 ? -1.630 9.342 1.072 1.00 74.94 460 THR A O 1
ATOM 3495 N N . GLY A 1 461 ? -1.737 11.389 1.951 1.00 78.62 461 GLY A N 1
ATOM 3496 C CA . GLY A 1 461 ? -1.675 12.069 0.665 1.00 78.62 461 GLY A CA 1
ATOM 3497 C C . GLY A 1 461 ? -0.963 13.397 0.791 1.00 78.62 461 GLY A C 1
ATOM 3498 O O . GLY A 1 461 ? -0.823 13.924 1.896 1.00 78.62 461 GLY A O 1
ATOM 3499 N N . GLY A 1 462 ? -0.493 13.928 -0.326 1.00 84.50 462 GLY A N 1
ATOM 3500 C CA . GLY A 1 462 ? 0.319 15.126 -0.305 1.00 84.50 462 GLY A CA 1
ATOM 3501 C C . GLY A 1 462 ? 0.839 15.555 -1.662 1.00 84.50 462 GLY A C 1
ATOM 3502 O O . GLY A 1 462 ? 0.473 15.019 -2.705 1.00 84.50 462 GLY A O 1
ATOM 3503 N N . VAL A 1 463 ? 1.710 16.553 -1.605 1.00 86.75 463 VAL A N 1
ATOM 3504 C CA . VAL A 1 463 ? 2.415 17.125 -2.743 1.00 86.75 463 VAL A CA 1
ATOM 3505 C C . VAL A 1 463 ? 3.900 17.150 -2.413 1.00 86.75 463 VAL A C 1
ATOM 3507 O O . VAL A 1 463 ? 4.293 17.566 -1.322 1.00 86.75 463 VAL A O 1
ATOM 3510 N N . GLN A 1 464 ? 4.724 16.701 -3.347 1.00 89.31 464 GLN A N 1
ATOM 3511 C CA . GLN A 1 464 ? 6.178 16.736 -3.272 1.00 89.31 464 GLN A CA 1
ATOM 3512 C C . GLN A 1 464 ? 6.718 17.610 -4.390 1.00 89.31 464 GLN A C 1
ATOM 3514 O O . GLN A 1 464 ? 6.179 17.623 -5.493 1.00 89.31 464 GLN A O 1
ATOM 3519 N N . PHE A 1 465 ? 7.782 18.343 -4.097 1.00 90.81 465 PHE A N 1
ATOM 3520 C CA . PHE A 1 465 ? 8.462 19.179 -5.070 1.00 90.81 465 PHE A CA 1
ATOM 3521 C C . PHE A 1 465 ? 9.962 19.153 -4.823 1.00 90.81 465 PHE A C 1
ATOM 3523 O O . PHE A 1 465 ? 10.408 19.305 -3.684 1.00 90.81 465 PHE A O 1
ATOM 3530 N N . GLY A 1 466 ? 10.749 19.022 -5.881 1.00 90.56 466 GLY A N 1
ATOM 3531 C CA . GLY A 1 466 ? 12.192 19.163 -5.770 1.00 90.56 466 GLY A CA 1
ATOM 3532 C C . GLY A 1 466 ? 12.915 18.997 -7.100 1.00 90.56 466 GLY A C 1
ATOM 3533 O O . GLY A 1 466 ? 12.301 18.571 -8.081 1.00 90.56 466 GLY A O 1
ATOM 3534 N N . PRO A 1 467 ? 14.199 19.378 -7.141 1.00 90.56 467 PRO A N 1
ATOM 3535 C CA . PRO A 1 467 ? 15.055 19.158 -8.290 1.00 90.56 467 PRO A CA 1
ATOM 3536 C C . PRO A 1 467 ? 15.761 17.800 -8.241 1.00 90.56 467 PRO A C 1
ATOM 3538 O O . PRO A 1 467 ? 16.066 17.277 -7.169 1.00 90.56 467 PRO A O 1
ATOM 3541 N N . ARG A 1 468 ? 16.161 17.303 -9.408 1.00 89.25 468 ARG A N 1
ATOM 3542 C CA . ARG A 1 468 ? 17.283 16.372 -9.554 1.00 89.25 468 ARG A CA 1
ATOM 3543 C C . ARG A 1 468 ? 18.600 17.163 -9.537 1.00 89.25 468 ARG A C 1
ATOM 3545 O O . ARG A 1 468 ? 18.747 18.136 -10.274 1.00 89.25 468 ARG A O 1
ATOM 3552 N N . VAL A 1 469 ? 19.560 16.786 -8.688 1.00 89.69 469 VAL A N 1
ATOM 3553 C CA . VAL A 1 469 ? 20.812 17.549 -8.489 1.00 89.69 469 VAL A CA 1
ATOM 3554 C C . VAL A 1 469 ? 22.028 16.683 -8.784 1.00 89.69 469 VAL A C 1
ATOM 3556 O O . VAL A 1 469 ? 22.151 15.604 -8.207 1.00 89.69 469 VAL A O 1
ATOM 3559 N N . LYS A 1 470 ? 22.949 17.154 -9.641 1.00 90.69 470 LYS A N 1
ATOM 3560 C CA . LYS A 1 470 ? 24.217 16.451 -9.891 1.00 90.69 470 LYS A CA 1
ATOM 3561 C C . LYS A 1 470 ? 25.013 16.316 -8.594 1.00 90.69 470 LYS A C 1
ATOM 3563 O O . LYS A 1 470 ? 25.231 17.283 -7.867 1.00 90.69 470 LYS A O 1
ATOM 3568 N N . ARG A 1 471 ? 25.476 15.105 -8.317 1.00 88.75 471 ARG A N 1
ATOM 3569 C CA . ARG A 1 471 ? 26.200 14.700 -7.109 1.00 88.75 471 ARG A CA 1
ATOM 3570 C C . ARG A 1 471 ? 27.531 15.423 -6.943 1.00 88.75 471 ARG A C 1
ATOM 3572 O O . ARG A 1 471 ? 27.926 15.703 -5.816 1.00 88.75 471 ARG A O 1
ATOM 3579 N N . ASP A 1 472 ? 28.215 15.724 -8.041 1.00 91.25 472 ASP A N 1
ATOM 3580 C CA . ASP A 1 472 ? 29.462 16.494 -8.025 1.00 91.25 472 ASP A CA 1
ATOM 3581 C C . ASP A 1 472 ? 29.238 18.008 -7.855 1.00 91.25 472 ASP A C 1
ATOM 3583 O O . ASP A 1 472 ? 30.205 18.754 -7.703 1.00 91.25 472 ASP A O 1
ATOM 3587 N N . LEU A 1 473 ? 27.972 18.452 -7.843 1.00 89.50 473 LEU A N 1
ATOM 3588 C CA . LEU A 1 473 ? 27.548 19.850 -7.745 1.00 89.50 473 LEU A CA 1
ATOM 3589 C C . LEU A 1 473 ? 28.151 20.744 -8.844 1.00 89.50 473 LEU A C 1
ATOM 3591 O O . LEU A 1 473 ? 28.258 21.958 -8.661 1.00 89.50 473 LEU A O 1
ATOM 3595 N N . SER A 1 474 ? 28.558 20.153 -9.972 1.00 89.81 474 SER A N 1
ATOM 3596 C CA . SER A 1 474 ? 29.185 20.871 -11.089 1.00 89.81 474 SER A CA 1
ATOM 3597 C C . SER A 1 474 ? 28.208 21.782 -11.834 1.00 89.81 474 SER A C 1
ATOM 3599 O O . SER A 1 474 ? 28.617 22.800 -12.393 1.00 89.81 474 SER A O 1
ATOM 3601 N N . GLU A 1 475 ? 26.917 21.449 -11.805 1.00 87.19 475 GLU A N 1
ATOM 3602 C CA . GLU A 1 475 ? 25.851 22.179 -12.483 1.00 87.19 475 GLU A CA 1
ATOM 3603 C C . GLU A 1 475 ? 24.681 22.444 -11.533 1.00 87.19 475 GLU A C 1
ATOM 3605 O O . GLU A 1 475 ? 24.306 21.606 -10.708 1.00 87.19 475 GLU A O 1
ATOM 3610 N N . PHE A 1 476 ? 24.088 23.630 -11.668 1.00 86.38 476 PHE A N 1
ATOM 3611 C CA . PHE A 1 476 ? 22.837 23.951 -10.994 1.00 86.38 476 PHE A CA 1
ATOM 3612 C C . PHE A 1 476 ? 21.663 23.287 -11.725 1.00 86.38 476 PHE A C 1
ATOM 3614 O O . PHE A 1 476 ? 21.675 23.276 -12.957 1.00 86.38 476 PHE A O 1
ATOM 3621 N N . PRO A 1 477 ? 20.635 22.800 -11.002 1.00 86.62 477 PRO A N 1
ATOM 3622 C CA . PRO A 1 477 ? 19.451 22.220 -11.626 1.00 86.62 477 PRO A CA 1
ATOM 3623 C C . PRO A 1 477 ? 18.792 23.202 -12.593 1.00 86.62 477 PRO A C 1
ATOM 3625 O O . PRO A 1 477 ? 18.530 24.359 -12.238 1.00 86.62 477 PRO A O 1
ATOM 3628 N N . SER A 1 478 ? 18.519 22.734 -13.805 1.00 84.25 478 SER A N 1
ATOM 3629 C CA . SER A 1 478 ? 17.742 23.468 -14.800 1.00 84.25 478 SER A CA 1
ATOM 3630 C C . SER A 1 478 ? 16.247 23.408 -14.464 1.00 84.25 478 SER A C 1
ATOM 3632 O O . SER A 1 478 ? 15.828 22.664 -13.578 1.00 84.25 478 SER A O 1
ATOM 3634 N N . TYR A 1 479 ? 15.410 24.186 -15.159 1.00 79.19 479 TYR A N 1
ATOM 3635 C CA . TYR A 1 479 ? 13.952 24.116 -14.970 1.00 79.19 479 TYR A CA 1
ATOM 3636 C C . TYR A 1 479 ? 13.395 22.708 -15.251 1.00 79.19 479 TYR A C 1
ATOM 3638 O O . TYR A 1 479 ? 12.481 22.263 -14.563 1.00 79.19 479 TYR A O 1
ATOM 3646 N N . GLU A 1 480 ? 13.996 21.992 -16.202 1.00 78.12 480 GLU A N 1
ATOM 3647 C CA . GLU A 1 480 ? 13.615 20.633 -16.596 1.00 78.12 480 GLU A CA 1
ATOM 3648 C C . GLU A 1 480 ? 13.957 19.582 -15.533 1.00 78.1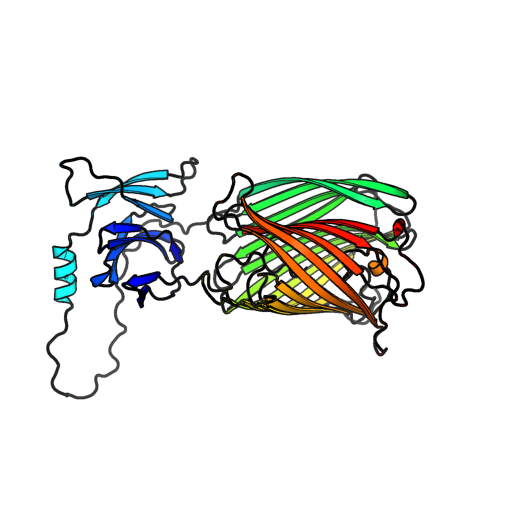2 480 GLU A C 1
ATOM 3650 O O . GLU A 1 480 ? 13.391 18.491 -15.557 1.00 78.12 480 GLU A O 1
ATOM 3655 N N . ASP A 1 481 ? 14.824 19.904 -14.568 1.00 82.44 481 ASP A N 1
ATOM 3656 C CA . ASP A 1 481 ? 15.179 19.007 -13.464 1.00 82.44 481 ASP A CA 1
ATOM 3657 C C . ASP A 1 481 ? 14.198 19.087 -12.285 1.00 82.44 481 ASP A C 1
ATOM 3659 O O . ASP A 1 481 ? 14.295 18.281 -11.360 1.00 82.44 481 ASP A O 1
ATOM 3663 N N . TYR A 1 482 ? 13.263 20.044 -12.279 1.00 83.44 482 TYR A N 1
ATOM 3664 C CA . TYR A 1 482 ? 12.251 20.149 -11.228 1.00 83.44 482 TYR A CA 1
ATOM 3665 C C . TYR A 1 482 ? 11.051 19.249 -11.516 1.00 83.44 482 TYR A C 1
ATOM 3667 O O . TYR A 1 482 ? 10.568 19.140 -12.647 1.00 83.44 482 TYR A O 1
ATOM 3675 N N . ARG A 1 483 ? 10.530 18.631 -10.457 1.00 83.00 483 ARG A N 1
ATOM 3676 C CA . ARG A 1 483 ? 9.328 17.796 -10.504 1.00 83.00 483 ARG A CA 1
ATOM 3677 C C . ARG A 1 483 ? 8.356 18.180 -9.401 1.00 83.00 483 ARG A C 1
ATOM 3679 O O . ARG A 1 483 ? 8.762 18.577 -8.308 1.00 83.00 483 ARG A O 1
ATOM 3686 N N . LEU A 1 484 ? 7.069 18.070 -9.720 1.00 82.69 484 LEU A N 1
ATOM 3687 C CA . LEU A 1 484 ? 5.950 18.231 -8.800 1.00 82.69 484 LEU A CA 1
ATOM 3688 C C . LEU A 1 484 ? 5.128 16.942 -8.836 1.00 82.69 484 LEU A C 1
ATOM 3690 O O . LEU A 1 484 ? 4.525 16.633 -9.859 1.00 82.69 484 LEU A O 1
ATOM 3694 N N . THR A 1 485 ? 5.069 16.235 -7.715 1.00 79.44 485 THR A N 1
ATOM 3695 C CA . THR A 1 485 ? 4.362 14.955 -7.603 1.00 79.44 485 THR A CA 1
ATOM 3696 C C . THR A 1 485 ? 3.206 15.105 -6.627 1.00 79.44 485 THR A C 1
ATOM 3698 O O . THR A 1 485 ? 3.398 15.555 -5.498 1.00 79.44 485 THR A O 1
ATOM 3701 N N . ILE A 1 486 ? 1.995 14.723 -7.032 1.00 77.62 486 ILE A N 1
ATOM 3702 C CA . ILE A 1 486 ? 0.838 14.614 -6.134 1.00 77.62 486 ILE A CA 1
ATOM 3703 C C . ILE A 1 486 ? 0.637 13.134 -5.837 1.00 77.62 486 ILE A C 1
ATOM 3705 O O . ILE A 1 486 ? 0.558 12.330 -6.760 1.00 77.62 486 ILE A O 1
ATOM 3709 N N . PHE A 1 487 ? 0.543 12.769 -4.562 1.00 75.75 487 PHE A N 1
ATOM 3710 C CA . PHE A 1 487 ? 0.399 11.375 -4.153 1.00 75.75 487 PHE A CA 1
ATOM 3711 C C . PHE A 1 487 ? -0.775 11.189 -3.195 1.00 75.75 487 PHE A C 1
ATOM 3713 O O . PHE A 1 487 ? -1.106 12.067 -2.395 1.00 75.75 487 PHE A O 1
ATOM 3720 N N . LEU A 1 488 ? -1.394 10.013 -3.256 1.00 70.88 488 LEU A N 1
ATOM 3721 C CA . LEU A 1 488 ? -2.423 9.560 -2.328 1.00 70.88 488 LEU A CA 1
ATOM 3722 C C . LEU A 1 488 ? -2.315 8.039 -2.204 1.00 70.88 488 LEU A C 1
ATOM 3724 O O . LEU A 1 488 ? -2.391 7.334 -3.202 1.00 70.88 488 LEU A O 1
ATOM 3728 N N . GLY A 1 489 ? -2.163 7.530 -0.987 1.00 64.00 489 GLY A N 1
ATOM 3729 C CA . GLY A 1 489 ? -2.072 6.099 -0.709 1.00 64.00 489 GLY A CA 1
ATOM 3730 C C . GLY A 1 489 ? -2.720 5.743 0.622 1.00 64.00 489 GLY A C 1
ATOM 3731 O O . GLY A 1 489 ? -2.840 6.580 1.515 1.00 64.00 489 GLY A O 1
ATOM 3732 N N . ALA A 1 490 ? -3.161 4.498 0.783 1.00 55.94 490 ALA A N 1
ATOM 3733 C CA . ALA A 1 490 ? -3.647 4.020 2.073 1.00 55.94 490 ALA A CA 1
ATOM 3734 C C . ALA A 1 490 ? -2.474 3.943 3.072 1.00 55.94 490 ALA A C 1
ATOM 3736 O O . ALA A 1 490 ? -1.413 3.395 2.774 1.00 55.94 490 ALA A O 1
ATOM 3737 N N . ALA A 1 491 ? -2.647 4.497 4.272 1.00 45.53 491 ALA A N 1
ATOM 3738 C CA . ALA A 1 491 ? -1.626 4.515 5.311 1.00 45.53 491 ALA A CA 1
ATOM 3739 C C . ALA A 1 491 ? -1.564 3.144 5.994 1.00 45.53 491 ALA A C 1
ATOM 3741 O O . ALA A 1 491 ? -2.120 2.912 7.064 1.00 45.53 491 ALA A O 1
ATOM 3742 N N . GLY A 1 492 ? -0.883 2.198 5.371 1.00 36.16 492 GLY A N 1
ATOM 3743 C CA . GLY A 1 492 ? -0.767 0.862 5.928 1.00 36.16 492 GLY A CA 1
ATOM 3744 C C . GLY A 1 492 ? 0.203 0.040 5.123 1.00 36.16 492 GLY A C 1
ATOM 3745 O O . GLY A 1 492 ? -0.235 -0.742 4.301 1.00 36.16 492 GLY A O 1
ATOM 3746 N N . PHE A 1 493 ? 1.506 0.229 5.361 1.00 31.56 493 PHE A N 1
ATOM 3747 C CA . PHE A 1 493 ? 2.573 -0.598 4.787 1.00 31.56 493 PHE A CA 1
ATOM 3748 C C . PHE A 1 493 ? 2.294 -1.028 3.338 1.00 31.56 493 PHE A C 1
ATOM 3750 O O . PHE A 1 493 ? 2.286 -2.222 3.038 1.00 31.56 493 PHE A O 1
ATOM 3757 N N . THR A 1 494 ? 2.072 -0.061 2.448 1.00 27.09 494 THR A N 1
ATOM 3758 C CA . THR A 1 494 ? 2.247 -0.287 1.016 1.00 27.09 494 THR A CA 1
ATOM 3759 C C . THR A 1 494 ? 3.711 -0.669 0.814 1.00 27.09 494 THR A C 1
ATOM 3761 O O . THR A 1 494 ? 4.646 0.117 1.012 1.00 27.09 494 THR A O 1
ATOM 3764 N N . ILE A 1 495 ? 3.911 -1.968 0.614 1.00 27.12 495 ILE A N 1
ATOM 3765 C CA . ILE A 1 495 ? 5.091 -2.515 -0.036 1.00 27.12 495 ILE A CA 1
ATOM 3766 C C . ILE A 1 495 ? 4.672 -2.525 -1.499 1.00 27.12 495 ILE A C 1
ATOM 3768 O O . ILE A 1 495 ? 4.032 -3.488 -1.913 1.00 27.12 495 ILE A O 1
ATOM 3772 N N . ASP A 1 496 ? 4.929 -1.417 -2.191 1.00 27.23 496 ASP A N 1
ATOM 3773 C CA . ASP A 1 496 ? 4.770 -1.330 -3.643 1.00 27.23 496 ASP A CA 1
ATOM 3774 C C . ASP A 1 496 ? 5.842 -2.175 -4.358 1.00 27.23 496 ASP A C 1
ATOM 3776 O O . ASP A 1 496 ? 6.976 -2.334 -3.827 1.00 27.23 496 ASP A O 1
#

Nearest PDB structures (foldseek):
  8bnz-assembly1_P  TM=4.470E-01  e=8.006E-01  Escherichia coli O157:H7
  6zm1-assembly1_B  TM=3.233E-01  e=5.801E-01  Bacteroides thetaiotaomicron VPI-5482
  8a9y-assembly1_I  TM=2.761E-01  e=4.203E-01  Bacteroides thetaiotaomicron VPI-5482
  5fp2-assembly1_A  TM=3.303E-01  e=8.376E+00  Pseudomonas aeruginosa PAO1

Secondary structure (DSSP, 8-state):
-----EEEEETTEEEEEE-S-SSEEEEEEESSSSEEEEEEEETTEEEEEEEETTT--EEEEEE-TT--SEEEEPPPPTT--TTEEEEEEE---TTS--EEEEEEEPP-HHHHHHHHHTTSPPP----------------------TT-----PPPEEEEEEEEEEEEEETTTEEEEEEEEEEEEE-TTSSEEEEEEEEEETTTTEEEEEEEEEEE-SS-EEEEEEEEEEEEEETTEEEEEEEEEEEEEEEEEPPPSSSSEEEEEEEEEEEEEEEEEEES---TTS--PPPEEEEEEEEEEEEEEEPPPPTT-TT-SSEEEEEEEEEEEPPPTT-SS-EEEEEEEEEEEEEETTTTEEEEEEEEEEEESSS--TT-S--TT-STTTT---SEEEEEEEEEEEEEEE-SS--SSSEEEEEEEEEEEEEEEEE-TTSPPEEEEEEEEEEEEEEEEEETTEEEEEEEEEEE-EETT--SPPPGGGEEEEEEEEESS----

pLDDT: mean 73.11, std 17.16, range [27.09, 96.25]

Solvent-accessible surface area (backbone atoms only — not comparable to full-atom values): 26828 Å² total; per-residue (Å²): 114,52,45,39,57,44,73,46,76,57,96,88,43,81,45,77,70,37,72,66,42,93,40,37,69,33,63,75,35,73,77,52,100,53,32,33,30,28,7,37,33,51,97,65,44,30,27,22,28,36,34,36,61,91,79,60,47,73,46,82,46,46,79,46,94,72,15,18,59,24,52,43,80,48,87,76,61,94,88,60,65,86,57,47,44,44,29,45,30,35,36,64,50,99,85,74,52,51,72,46,78,47,78,30,63,53,79,56,64,69,59,55,48,49,56,53,57,72,65,53,80,75,78,81,75,74,99,65,78,84,80,71,97,70,77,80,82,79,68,85,81,73,81,83,66,89,80,77,62,72,71,78,76,70,54,38,83,77,47,74,44,85,38,76,48,71,45,83,37,80,101,77,52,71,39,58,20,54,28,37,39,38,32,21,42,18,96,88,64,40,27,41,35,39,37,38,37,33,37,37,63,88,46,50,34,69,30,37,40,37,39,40,36,40,50,77,66,75,39,29,45,38,38,39,38,40,31,45,69,48,76,78,50,96,59,30,25,37,38,41,38,38,38,35,44,32,41,35,36,62,80,36,66,46,40,80,71,60,65,21,41,34,30,34,39,37,43,31,42,35,35,40,34,37,45,74,42,80,42,85,68,45,74,85,60,91,72,81,79,73,44,79,42,67,24,44,33,39,35,41,40,38,38,37,38,39,60,41,65,100,87,36,78,87,49,26,41,32,40,35,40,35,39,37,40,38,41,34,59,48,54,94,90,51,94,56,64,36,43,37,38,40,40,39,40,37,41,32,33,61,42,83,88,73,70,17,33,38,33,43,36,39,40,38,40,37,32,75,56,89,36,41,56,70,47,90,62,59,94,58,40,72,77,54,26,77,51,84,20,22,24,39,37,40,40,36,43,37,42,36,40,65,73,48,73,43,96,58,69,45,82,89,64,14,48,42,23,35,30,38,31,41,37,40,36,41,44,31,34,22,48,90,95,54,76,75,44,68,50,66,42,32,40,42,33,40,34,41,40,31,35,34,30,60,85,94,45,47,26,36,34,37,43,36,40,30,42,38,32,48,64,85,62,84,53,79,64,54,81,87,32,51,38,77,45,78,49,75,45,66,59,65,85,75,80,126

Sequence (496 aa):
MGTRALILLENGQASELIPAGTAGLYHPRFLDEDTLILGVEHDGELVAQLLDIPTGQRSTLLQDPVGVYGAVPLPAPPGSDRSTISVLYASYRSDGNALFRAAAALPDREVAAAAAAALAPLPAPEPKARPEPGAPSELPVFPELPDSRRYYGLPRPVLWLPLLTASAGGDSDPVIAPGVLVIGAEYAGRSLYSLVSFYDIAHEQPQLYWNASYDFGPVAVVYDLEHEYRELSEDIYIQEMRNSLTLQTPWIGARAVGPARSLVTRAGVSHLAERAAVGSFGFQDSFPDWMYRTGLLAGFSYGSVHSAPLRAIYGGRAVAVSGSVLVEPKELGGSTDRVRTRARVMGRSSALPSQATVQLSANAVASSRDGVDGLLTPRLSDSWEDQDGDTKFIVGLDYRIPWGLFDASVPPLAVTAFGSGVFVEFAAWADYGEAPRLDDYFYPGVELSGEFRFSMLPWTGGVQFGPRVKRDLSEFPSYEDYRLTIFLGAAGFTID

Foldseek 3Di:
DAQDWDWDQDPNDIDTLGGRDPKDWADWDDPDPQKIWIWIHDPQATFIWIAGRVVSDIDGFDGDLQHWRTWDWDDDDPPDDPQKTWIWTAGDDPVGDGIDIDITGDPDPVVVVVVVVVVPDDPDDDDDDDDDPDDDDPDPDDPDDDDSDRNDFDWDWLDKDWDWDWDQDPPGDTFTWIWMWTKTATQVRQKIKIKIWTQRPVQQDIWIWIWIWGHPPQKIKIKIWTWDWDAPDQQKIKIKIKIKIKIKGWPAAFHPDFKGKTKIKIKIKMKIWMDMDRHGHHPPDDGDDTDIKMKIKIKMKIKIFGADPPWQFPGAWIKIKMKMWIWIAADDVGDGIKIKMKIKIKTKHQDPPQSKMKMKMKIKMAMPDDFQALPDDDPQDPPSSPDGARMKMKIKIKIKGWPDADPDQDPPKGFGTWTKMKMKMWMWGHHPPGDIDTDQWMWIKMWIKTWTDRNPWIKMWTKIKTFTAGPVNPDDGDPVRIDIDTDIGTPDPPPD

Radius of gyration: 28.47 Å; Cα contacts (8 Å, |Δi|>4): 1184; chains: 1; bounding box: 72×62×88 Å

Mean predicted aligned error: 15.9 Å